Protein AF-0000000078301575 (afdb_homodimer)

Nearest PDB structures (foldseek):
  5c1g-assembly1_A-2  TM=9.881E-01  e=4.934E-52  Homo sapiens
  5bxc-assembly1_A  TM=9.868E-01  e=1.081E-51  Homo sapiens
  4c2s-assembly1_B  TM=9.884E-01  e=1.650E-51  Homo sapiens
  5m79-assembly1_A  TM=9.863E-01  e=6.225E-51  Homo sapiens
  2rj6-assembly1_A  TM=9.769E-01  e=3.017E-51  Homo sapiens

Secondary structure (DSSP, 8-state):
---PPP-TTS-S-SSS--B-TTSPBEE-TTS--HHHHHHHHHTTT-EEEEEEEE-GGGGGGHHHHHHHHHHHBSTTSEEEEEEEES-GGGPPP----TTEEEEEEE----SSHHHHHHHHHHHHHHHHH-TT-----EEEEE-SSEEE-S-B-GGG-SSEEEEE-TTTTTS-GGGS-----TTSTT---TT--S-PEEEEEEEEEHHHHHHHHHHHHHHHHHHHHTT---TTHHHHHHHHHHHHS--SEEE-GGGSB-TTTS---TT-----EEEPP--HHHHH--/---PPP-TTS-S-SSS--B-TTSPBEE-TTS--HHHHHHHHHTTT-EEEEEEEE-GGGGGGHHHHHHHHHHHBSTTSEEEEEEEES-GGGPPP----TTEEEEEEE----SSHHHHHHHHHHHHHHHHH-TT-----EEEEE-SSEEE-S-B-GGG-SSEEEEE-TTTTTS-GGGS-----TTSTT---TT--S-PEEEEEEEEEHHHHHHHHHHHHHHHHHHHHTT---TTHHHHHHHHHHHHS--SEEE-GGGSB-TTTS---TT-----EEEPP--HHHHH--

InterPro domains:
  IPR005076 Glycosyl transferase, family 6 [PF03414] (1-284)
  IPR005076 Glycosyl transferase, family 6 [PTHR10462] (5-283)
  IPR029044 Nucleotide-diphospho-sugar transferases [G3DSA:3.90.550.10] (1-286)
  IPR029044 Nucleotide-diphospho-sugar transferases [SSF53448] (2-274)

Radius of gyration: 26.21 Å; Cα contacts (8 Å, |Δi|>4): 1148; chains: 2; bounding box: 51×83×57 Å

pLDDT: mean 93.8, std 10.69, range [37.06, 98.94]

Organism: Dipodomys ordii (NCBI:txid10020)

Structure (mmCIF, N/CA/C/O backbone):
data_AF-0000000078301575-model_v1
#
loop_
_entity.id
_entity.type
_entity.pdbx_description
1 polymer 'Histo-blood group ABO system transferase-like'
#
loop_
_atom_site.group_PDB
_atom_site.id
_atom_site.type_symbol
_atom_site.label_atom_id
_atom_site.label_alt_id
_atom_site.label_comp_id
_atom_site.label_asym_id
_atom_site.label_entity_id
_atom_site.label_seq_id
_atom_site.pdbx_PDB_ins_code
_atom_site.Cartn_x
_atom_site.Cartn_y
_atom_site.Cartn_z
_atom_site.occupancy
_atom_site.B_iso_or_equiv
_atom_site.auth_seq_id
_atom_site.auth_comp_id
_atom_site.auth_asym_id
_atom_site.auth_atom_id
_atom_site.pdbx_PDB_model_num
ATOM 1 N N . MET A 1 1 ? -21.422 5.168 1.992 1 69.44 1 MET A N 1
ATOM 2 C CA . MET A 1 1 ? -21.375 3.787 2.457 1 69.44 1 MET A CA 1
ATOM 3 C C . MET A 1 1 ? -21.125 3.729 3.963 1 69.44 1 MET A C 1
ATOM 5 O O . MET A 1 1 ? -20.266 4.438 4.484 1 69.44 1 MET A O 1
ATOM 9 N N . VAL A 1 2 ? -21.938 2.898 4.57 1 80.69 2 VAL A N 1
ATOM 10 C CA . VAL A 1 2 ? -21.828 2.793 6.023 1 80.69 2 VAL A CA 1
ATOM 11 C C . VAL A 1 2 ? -21.031 1.545 6.391 1 80.69 2 VAL A C 1
ATOM 13 O O . VAL A 1 2 ? -21.297 0.458 5.871 1 80.69 2 VAL A O 1
ATOM 16 N N . TYR A 1 3 ? -19.953 1.723 6.984 1 86.94 3 TYR A N 1
ATOM 17 C CA . TYR A 1 3 ? -19.125 0.638 7.52 1 86.94 3 TYR A CA 1
ATOM 18 C C . TYR A 1 3 ? -18.688 0.94 8.945 1 86.94 3 TYR A C 1
ATOM 20 O O . TYR A 1 3 ? -18.734 2.092 9.383 1 86.94 3 TYR A O 1
ATOM 28 N N . PRO A 1 4 ? -18.422 -0.14 9.633 1 91.69 4 PRO A N 1
ATOM 29 C CA . PRO A 1 4 ? -17.922 0.112 10.984 1 91.69 4 PRO A CA 1
ATOM 30 C C . PRO A 1 4 ? -16.656 0.959 11 1 91.69 4 PRO A C 1
ATOM 32 O O . PRO A 1 4 ? -15.781 0.779 10.156 1 91.69 4 PRO A O 1
ATOM 35 N N . GLN A 1 5 ? -16.594 1.875 11.867 1 95 5 GLN A N 1
ATOM 36 C CA . GLN A 1 5 ? -15.422 2.734 12.016 1 95 5 GLN A CA 1
ATOM 37 C C . GLN A 1 5 ? -14.211 1.939 12.508 1 95 5 GLN A C 1
ATOM 39 O O . GLN A 1 5 ? -14.312 1.185 13.477 1 95 5 GLN A O 1
ATOM 44 N N . PRO A 1 6 ? -13.094 2.037 11.867 1 96.62 6 PRO A N 1
ATOM 45 C CA . PRO A 1 6 ? -11.875 1.462 12.445 1 96.62 6 PRO A CA 1
ATOM 46 C C . PRO A 1 6 ? -11.383 2.225 13.672 1 96.62 6 PRO A C 1
ATOM 48 O O . PRO A 1 6 ? -11.539 3.447 13.742 1 96.62 6 PRO A O 1
ATOM 51 N N . MET A 1 7 ? -10.859 1.523 14.641 1 97.81 7 MET A N 1
ATOM 52 C CA . MET A 1 7 ? -10.305 2.098 15.859 1 97.81 7 MET A CA 1
ATOM 53 C C . MET A 1 7 ? -8.781 1.97 15.883 1 97.81 7 MET A C 1
ATOM 55 O O . MET A 1 7 ? -8.242 0.866 15.766 1 97.81 7 MET A O 1
ATOM 59 N N . ALA A 1 8 ? -8.086 3.027 16.047 1 98.12 8 ALA A N 1
ATOM 60 C CA . ALA A 1 8 ? -6.633 3.107 15.891 1 98.12 8 ALA A CA 1
ATOM 61 C C . ALA A 1 8 ? -5.922 2.172 16.859 1 98.12 8 ALA A C 1
ATOM 63 O O . ALA A 1 8 ? -4.805 1.723 16.594 1 98.12 8 ALA A O 1
ATOM 64 N N . LEU A 1 9 ? -6.531 1.807 17.969 1 98.31 9 LEU A N 1
ATOM 65 C CA . LEU A 1 9 ? -5.852 1.027 19 1 98.31 9 LEU A CA 1
ATOM 66 C C . LEU A 1 9 ? -6.406 -0.392 19.062 1 98.31 9 LEU A C 1
ATOM 68 O O . LEU A 1 9 ? -6.125 -1.131 20.016 1 98.31 9 LEU A O 1
ATOM 72 N N . THR A 1 10 ? -7.184 -0.812 18.109 1 97.81 10 THR A N 1
ATOM 73 C CA . THR A 1 10 ? -7.77 -2.146 18.078 1 97.81 10 THR A CA 1
ATOM 74 C C . THR A 1 10 ? -7.316 -2.898 16.828 1 97.81 10 THR A C 1
ATOM 76 O O . THR A 1 10 ? -7.871 -2.707 15.742 1 97.81 10 THR A O 1
ATOM 79 N N . PRO A 1 11 ? -6.359 -3.752 17.016 1 97.5 11 PRO A N 1
ATOM 80 C CA . PRO A 1 11 ? -5.91 -4.523 15.859 1 97.5 11 PRO A CA 1
ATOM 81 C C . PRO A 1 11 ? -7.016 -5.398 15.266 1 97.5 11 PRO A C 1
ATOM 83 O O . PRO A 1 11 ? -7.879 -5.887 16 1 97.5 11 PRO A O 1
ATOM 86 N N . ALA A 1 12 ? -6.953 -5.602 13.977 1 96.06 12 ALA A N 1
ATOM 87 C CA . ALA A 1 12 ? -7.922 -6.461 13.305 1 96.06 12 ALA A CA 1
ATOM 88 C C . ALA A 1 12 ? -7.672 -7.93 13.633 1 96.06 12 ALA A C 1
ATOM 90 O O . ALA A 1 12 ? -8.617 -8.727 13.711 1 96.06 12 ALA A O 1
ATOM 91 N N . ARG A 1 13 ? -6.418 -8.352 13.664 1 97.62 13 ARG A N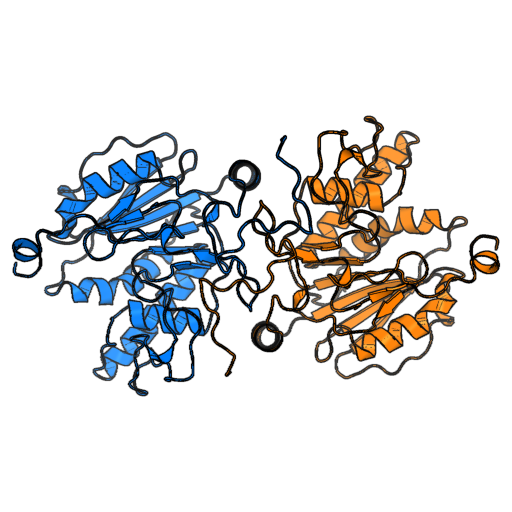 1
ATOM 92 C CA . ARG A 1 13 ? -5.922 -9.68 14.008 1 97.62 13 ARG A CA 1
ATOM 93 C C . ARG A 1 13 ? -4.77 -9.586 15.008 1 97.62 13 ARG A C 1
ATOM 95 O O . ARG A 1 13 ? -3.926 -8.695 14.914 1 97.62 13 ARG A O 1
ATOM 102 N N . ARG A 1 14 ? -4.719 -10.5 15.969 1 97.25 14 ARG A N 1
ATOM 103 C CA . ARG A 1 14 ? -3.646 -10.523 16.953 1 97.25 14 ARG A CA 1
ATOM 104 C C . ARG A 1 14 ? -2.803 -11.789 16.828 1 97.25 14 ARG A C 1
ATOM 106 O O . ARG A 1 14 ? -1.849 -11.984 17.578 1 97.25 14 ARG A O 1
ATOM 113 N N . ASP A 1 15 ? -3.139 -12.641 15.867 1 98.12 15 ASP A N 1
ATOM 114 C CA . ASP A 1 15 ? -2.527 -13.969 15.805 1 98.12 15 ASP A CA 1
ATOM 115 C C . ASP A 1 15 ? -1.651 -14.109 14.562 1 98.12 15 ASP A C 1
ATOM 117 O O . ASP A 1 15 ? -0.966 -15.117 14.391 1 98.12 15 ASP A O 1
ATOM 121 N N . VAL A 1 16 ? -1.649 -13.07 13.688 1 98.69 16 VAL A N 1
ATOM 122 C CA . VAL A 1 16 ? -0.904 -13.164 12.438 1 98.69 16 VAL A CA 1
ATOM 123 C C . VAL A 1 16 ? -0.203 -11.844 12.156 1 98.69 16 VAL A C 1
ATOM 125 O O . VAL A 1 16 ? -0.571 -10.805 12.711 1 98.69 16 VAL A O 1
ATOM 128 N N . LEU A 1 17 ? 0.841 -11.836 11.352 1 98.62 17 LEU A N 1
ATOM 129 C CA . LEU A 1 17 ? 1.472 -10.648 10.789 1 98.62 17 LEU A CA 1
ATOM 130 C C . LEU A 1 17 ? 0.625 -10.07 9.664 1 98.62 17 LEU A C 1
ATOM 132 O O . LEU A 1 17 ? 0.358 -10.742 8.664 1 98.62 17 LEU A O 1
ATOM 136 N N . VAL A 1 18 ? 0.159 -8.828 9.734 1 98.75 18 VAL A N 1
ATOM 137 C CA . VAL A 1 18 ? -0.756 -8.305 8.719 1 98.75 18 VAL A CA 1
ATOM 138 C C . VAL A 1 18 ? -0.052 -7.238 7.883 1 98.75 18 VAL A C 1
ATOM 140 O O . VAL A 1 18 ? -0.61 -6.742 6.902 1 98.75 18 VAL A O 1
ATOM 143 N N . LEU A 1 19 ? 1.113 -6.84 8.266 1 98.75 19 LEU A N 1
ATOM 144 C CA . LEU A 1 19 ? 1.92 -5.832 7.586 1 98.75 19 LEU A CA 1
ATOM 145 C C . LEU A 1 19 ? 3.385 -6.25 7.535 1 98.75 19 LEU A C 1
ATOM 147 O O . LEU A 1 19 ? 3.986 -6.551 8.57 1 98.75 19 LEU A O 1
ATOM 151 N N . THR A 1 20 ? 3.979 -6.316 6.344 1 98.69 20 THR A N 1
ATOM 152 C CA . THR A 1 20 ? 5.375 -6.707 6.191 1 98.69 20 THR A CA 1
ATOM 153 C C . THR A 1 20 ? 6.301 -5.586 6.656 1 98.69 20 THR A C 1
ATOM 155 O O . THR A 1 20 ? 5.883 -4.43 6.758 1 98.69 20 THR A O 1
ATOM 158 N N . PRO A 1 21 ? 7.559 -5.895 6.863 1 97.88 21 PRO A N 1
ATOM 159 C CA . PRO A 1 21 ? 8.508 -4.852 7.258 1 97.88 21 PRO A CA 1
ATOM 160 C C . PRO A 1 21 ? 8.758 -3.836 6.145 1 97.88 21 PRO A C 1
ATOM 162 O O . PRO A 1 21 ? 9.344 -2.779 6.391 1 97.88 21 PRO A O 1
ATOM 165 N N . TRP A 1 22 ? 8.352 -4.133 4.938 1 97.94 22 TRP A N 1
ATOM 166 C CA . TRP A 1 22 ? 8.469 -3.158 3.857 1 97.94 22 TRP A CA 1
ATOM 167 C C . TRP A 1 22 ? 7.121 -2.506 3.562 1 97.94 22 TRP A C 1
ATOM 169 O O . TRP A 1 22 ? 6.938 -1.902 2.502 1 97.94 22 TRP A O 1
ATOM 179 N N . LEU A 1 23 ? 6.117 -2.684 4.438 1 98.38 23 LEU A N 1
ATOM 180 C CA . LEU A 1 23 ? 4.855 -1.955 4.5 1 98.38 23 LEU A CA 1
ATOM 181 C C . LEU A 1 23 ? 3.896 -2.434 3.416 1 98.38 23 LEU A C 1
ATOM 183 O O . LEU A 1 23 ? 3.064 -1.662 2.936 1 98.38 23 LEU A O 1
ATOM 187 N N . ALA A 1 24 ? 4.035 -3.688 2.969 1 98.62 24 ALA A N 1
ATOM 188 C CA . ALA A 1 24 ? 3.029 -4.352 2.145 1 98.62 24 ALA A CA 1
ATOM 189 C C . ALA A 1 24 ? 2.029 -5.117 3.008 1 98.62 24 ALA A C 1
ATOM 191 O O . ALA A 1 24 ? 2.42 -5.84 3.928 1 98.62 24 ALA A O 1
ATOM 192 N N . PRO A 1 25 ? 0.776 -4.996 2.773 1 98.81 25 PRO A N 1
ATOM 193 C CA . PRO A 1 25 ? -0.209 -5.785 3.518 1 98.81 25 PRO A CA 1
ATOM 194 C C . PRO A 1 25 ? -0.082 -7.281 3.258 1 98.81 25 PRO A C 1
ATOM 196 O O . PRO A 1 25 ? 0.275 -7.691 2.15 1 98.81 25 PRO A O 1
ATOM 199 N N . ILE A 1 26 ? -0.26 -8.016 4.25 1 98.88 26 ILE A N 1
ATOM 200 C CA . ILE A 1 26 ? -0.555 -9.438 4.113 1 98.88 26 ILE A CA 1
ATOM 201 C C . ILE A 1 26 ? -2.059 -9.664 4.246 1 98.88 26 ILE A C 1
ATOM 203 O O . ILE A 1 26 ? -2.664 -9.289 5.254 1 98.88 26 ILE A O 1
ATOM 207 N N . ILE A 1 27 ? -2.674 -10.266 3.291 1 98.88 27 ILE A N 1
ATOM 208 C CA . ILE A 1 27 ? -4.129 -10.328 3.209 1 98.88 27 ILE A CA 1
ATOM 209 C C . ILE A 1 27 ? -4.637 -11.578 3.916 1 98.88 27 ILE A C 1
ATOM 211 O O . ILE A 1 27 ? -4.41 -12.695 3.445 1 98.88 27 ILE A O 1
ATOM 215 N N . TRP A 1 28 ? -5.223 -11.406 5.074 1 98.75 28 TRP A N 1
ATOM 216 C CA . TRP A 1 28 ? -5.906 -12.422 5.867 1 98.75 28 TRP A CA 1
ATOM 217 C C . TRP A 1 28 ? -7.395 -12.117 5.977 1 98.75 28 TRP A C 1
ATOM 219 O O . TRP A 1 28 ? -7.801 -10.953 5.914 1 98.75 28 TRP A O 1
ATOM 229 N N . GLU A 1 29 ? -8.211 -13.164 6.133 1 98.56 29 GLU A N 1
ATOM 230 C CA . GLU A 1 29 ? -9.594 -12.93 6.531 1 98.56 29 GLU A CA 1
ATOM 231 C C . GLU A 1 29 ? -9.672 -12.086 7.797 1 98.56 29 GLU A C 1
ATOM 233 O O . GLU A 1 29 ? -8.914 -12.305 8.742 1 98.56 29 GLU A O 1
ATOM 238 N N . GLY A 1 30 ? -10.484 -11.039 7.754 1 97.44 30 GLY A N 1
ATOM 239 C CA . GLY A 1 30 ? -10.711 -10.211 8.93 1 97.44 30 GLY A CA 1
ATOM 240 C C . GLY A 1 30 ? -9.883 -8.938 8.93 1 97.44 30 GLY A C 1
ATOM 241 O O . GLY A 1 30 ? -9.992 -8.117 9.844 1 97.44 30 GLY A O 1
ATOM 242 N N . THR A 1 31 ? -9.07 -8.742 7.852 1 98.19 31 THR A N 1
ATOM 243 C CA . THR A 1 31 ? -8.172 -7.594 7.887 1 98.19 31 THR A CA 1
ATOM 244 C C . THR A 1 31 ? -8.633 -6.512 6.914 1 98.19 31 THR A C 1
ATOM 246 O O . THR A 1 31 ? -8.031 -5.438 6.836 1 98.19 31 THR A O 1
ATOM 249 N N . PHE A 1 32 ? -9.688 -6.727 6.199 1 98.06 32 PHE A N 1
ATOM 250 C CA . PHE A 1 32 ? -10.172 -5.758 5.223 1 98.06 32 PHE A CA 1
ATOM 251 C C . PHE A 1 32 ? -11.695 -5.773 5.168 1 98.06 32 PHE A C 1
ATOM 253 O O . PHE A 1 32 ? -12.336 -6.684 5.695 1 98.06 32 PHE A O 1
ATOM 260 N N . ASN A 1 33 ? -12.273 -4.707 4.652 1 97 33 ASN A N 1
ATOM 261 C CA . ASN A 1 33 ? -13.695 -4.617 4.352 1 97 33 ASN A CA 1
ATOM 262 C C . ASN A 1 33 ? -13.953 -4.641 2.848 1 97 33 ASN A C 1
ATOM 264 O O . ASN A 1 33 ? -13.641 -3.682 2.143 1 97 33 ASN A O 1
ATOM 268 N N . ILE A 1 34 ? -14.562 -5.699 2.416 1 95.56 34 ILE A N 1
ATOM 269 C CA . ILE A 1 34 ? -14.695 -5.941 0.984 1 95.56 34 ILE A CA 1
ATOM 270 C C . ILE A 1 34 ? -15.594 -4.879 0.36 1 95.56 34 ILE A C 1
ATOM 272 O O . ILE A 1 34 ? -15.422 -4.512 -0.804 1 95.56 34 ILE A O 1
ATOM 276 N N . ASP A 1 35 ? -16.547 -4.336 1.116 1 94.31 35 ASP A N 1
ATOM 277 C CA . ASP A 1 35 ? -17.438 -3.314 0.582 1 94.31 35 ASP A CA 1
ATOM 278 C C . ASP A 1 35 ? -16.688 -2.025 0.277 1 94.31 35 ASP A C 1
ATOM 280 O O . ASP A 1 35 ? -16.938 -1.375 -0.739 1 94.31 35 ASP A O 1
ATOM 284 N N . ILE A 1 36 ? -15.781 -1.69 1.174 1 95.06 36 ILE A N 1
ATOM 285 C CA . ILE A 1 36 ? -14.961 -0.501 0.961 1 95.06 36 ILE A CA 1
ATOM 286 C C . ILE A 1 36 ? -14.117 -0.673 -0.301 1 95.06 36 ILE A C 1
ATOM 288 O O . ILE A 1 36 ? -14.062 0.226 -1.145 1 95.06 36 ILE A O 1
ATOM 292 N N . LEU A 1 37 ? -13.508 -1.833 -0.445 1 96.44 37 LEU A N 1
ATOM 293 C CA . LEU A 1 37 ? -12.633 -2.1 -1.58 1 96.44 37 LEU A CA 1
ATOM 294 C C . LEU A 1 37 ? -13.422 -2.146 -2.881 1 96.44 37 LEU A C 1
ATOM 296 O O . LEU A 1 37 ? -12.984 -1.61 -3.9 1 96.44 37 LEU A O 1
ATOM 300 N N . ASN A 1 38 ? -14.594 -2.77 -2.809 1 95.38 38 ASN A N 1
ATOM 301 C CA . ASN A 1 38 ? -15.438 -2.814 -3.998 1 95.38 38 ASN A CA 1
ATOM 302 C C . ASN A 1 38 ? -15.812 -1.414 -4.477 1 95.38 38 ASN A C 1
ATOM 304 O O . ASN A 1 38 ? -15.836 -1.149 -5.68 1 95.38 38 ASN A O 1
ATOM 308 N N . GLU A 1 39 ? -16.109 -0.555 -3.576 1 91.56 39 GLU A N 1
ATOM 309 C CA . GLU A 1 39 ? -16.438 0.818 -3.939 1 91.56 39 GLU A CA 1
ATOM 310 C C . GLU A 1 39 ? -15.266 1.51 -4.625 1 91.56 39 GLU A C 1
ATOM 312 O O . GLU A 1 39 ? -15.453 2.242 -5.598 1 91.56 39 GLU A O 1
ATOM 317 N N . GLN A 1 40 ? -14.117 1.258 -4.184 1 91 40 GLN A N 1
ATOM 318 C CA . GLN A 1 40 ? -12.922 1.881 -4.73 1 91 40 GLN A CA 1
ATOM 319 C C . GLN A 1 40 ? -12.633 1.385 -6.145 1 91 40 GLN A C 1
ATOM 321 O O . GLN A 1 40 ? -12.234 2.162 -7.012 1 91 40 GLN A O 1
ATOM 326 N N . PHE A 1 41 ? -12.867 0.094 -6.402 1 91.94 41 PHE A N 1
ATOM 327 C CA . PHE A 1 41 ? -12.484 -0.493 -7.68 1 91.94 41 PHE A CA 1
ATOM 328 C C . PHE A 1 41 ? -13.609 -0.354 -8.695 1 91.94 41 PHE A C 1
ATOM 330 O O . PHE A 1 41 ? -13.359 -0.356 -9.906 1 91.94 41 PHE A O 1
ATOM 337 N N . ARG A 1 42 ? -14.828 -0.29 -8.164 1 87.5 42 ARG A N 1
ATOM 338 C CA . ARG A 1 42 ? -15.953 -0.132 -9.078 1 87.5 42 ARG A CA 1
ATOM 339 C C . ARG A 1 42 ? -15.836 1.158 -9.883 1 87.5 42 ARG A C 1
ATOM 341 O O . ARG A 1 42 ? -16.109 1.176 -11.086 1 87.5 42 ARG A O 1
ATOM 348 N N . LEU A 1 43 ? -15.32 2.154 -9.32 1 84.31 43 LEU A N 1
ATOM 349 C CA . LEU A 1 43 ? -15.18 3.461 -9.953 1 84.31 43 LEU A CA 1
ATOM 350 C C . LEU A 1 43 ? -14.102 3.432 -11.031 1 84.31 43 LEU A C 1
ATOM 352 O O . LEU A 1 43 ? -14.117 4.25 -11.953 1 84.31 43 LEU A O 1
ATOM 356 N N . GLN A 1 44 ? -13.266 2.473 -11.008 1 89.5 44 GLN A N 1
ATOM 357 C CA . GLN A 1 44 ? -12.125 2.414 -11.914 1 89.5 44 GLN A CA 1
ATOM 358 C C . GLN A 1 44 ? -12.438 1.559 -13.141 1 89.5 44 GLN A C 1
ATOM 360 O O . GLN A 1 44 ? -11.688 1.575 -14.117 1 89.5 44 GLN A O 1
ATOM 365 N N . ASN A 1 45 ? -13.531 0.869 -13.148 1 90.44 45 ASN A N 1
ATOM 366 C CA . ASN A 1 45 ? -13.922 -0.002 -14.25 1 90.44 45 ASN A CA 1
ATOM 367 C C . ASN A 1 45 ? -12.773 -0.926 -14.664 1 90.44 45 ASN A C 1
ATOM 369 O O . ASN A 1 45 ? -12.414 -0.987 -15.836 1 90.44 45 ASN A O 1
ATOM 373 N N . ILE A 1 46 ? -12.219 -1.602 -13.727 1 94.56 46 ILE A N 1
ATOM 374 C CA . ILE A 1 46 ? -11.008 -2.383 -13.961 1 94.56 46 ILE A CA 1
ATOM 375 C C . ILE A 1 46 ? -11.352 -3.645 -14.75 1 94.56 46 ILE A C 1
ATOM 377 O O . ILE A 1 46 ? -12.484 -4.129 -14.695 1 94.56 46 ILE A O 1
ATOM 381 N N . THR A 1 47 ? -10.391 -4.18 -15.438 1 95.31 47 THR A N 1
ATOM 382 C CA . THR A 1 47 ? -10.445 -5.465 -16.125 1 95.31 47 THR A CA 1
ATOM 383 C C . THR A 1 47 ? -9.383 -6.418 -15.57 1 95.31 47 THR A C 1
ATOM 385 O O . THR A 1 47 ? -8.227 -6.039 -15.406 1 95.31 47 THR A O 1
ATOM 388 N N . VAL A 1 48 ? -9.82 -7.656 -15.305 1 97.12 48 VAL A N 1
ATOM 389 C CA . VAL A 1 48 ? -8.93 -8.625 -14.68 1 97.12 48 VAL A CA 1
ATOM 390 C C . VAL A 1 48 ? -8.812 -9.867 -15.57 1 97.12 48 VAL A C 1
ATOM 392 O O . VAL A 1 48 ? -9.812 -10.352 -16.109 1 97.12 48 VAL A O 1
ATOM 395 N N . GLY A 1 49 ? -7.609 -10.258 -15.852 1 97.62 49 GLY A N 1
ATOM 396 C CA . GLY A 1 49 ? -7.352 -11.547 -16.469 1 97.62 49 GLY A CA 1
ATOM 397 C C . GLY A 1 49 ? -6.992 -12.633 -15.484 1 97.62 49 GLY A C 1
ATOM 398 O O . GLY A 1 49 ? -6.281 -12.383 -14.508 1 97.62 49 GLY A O 1
ATOM 399 N N . LEU A 1 50 ? -7.516 -13.797 -15.672 1 98.5 50 LEU A N 1
ATOM 400 C CA . LEU A 1 50 ? -7.098 -15.008 -14.969 1 98.5 50 LEU A CA 1
ATOM 401 C C . LEU A 1 50 ? -6.496 -16.016 -15.938 1 98.5 50 LEU A C 1
ATOM 403 O O . LEU A 1 50 ? -7.199 -16.562 -16.797 1 98.5 50 LEU A O 1
ATOM 407 N N . SER A 1 51 ? -5.191 -16.234 -15.789 1 97.81 51 SER A N 1
ATOM 408 C CA . SER A 1 51 ? -4.52 -17.141 -16.703 1 97.81 51 SER A CA 1
ATOM 409 C C . SER A 1 51 ? -4.305 -18.516 -16.062 1 97.81 51 SER A C 1
ATOM 411 O O . SER A 1 51 ? -3.992 -18.609 -14.883 1 97.81 51 SER A O 1
ATOM 413 N N . VAL A 1 52 ? -4.473 -19.531 -16.844 1 97.5 52 VAL A N 1
ATOM 414 C CA . VAL A 1 52 ? -4.266 -20.906 -16.375 1 97.5 52 VAL A CA 1
ATOM 415 C C . VAL A 1 52 ? -3.701 -21.75 -17.516 1 97.5 52 VAL A C 1
ATOM 417 O O . VAL A 1 52 ? -4.027 -21.531 -18.688 1 97.5 52 VAL A O 1
ATOM 420 N N . PHE A 1 53 ? -2.803 -22.656 -17.141 1 96.25 53 PHE A N 1
ATOM 421 C CA . PHE A 1 53 ? -2.254 -23.625 -18.094 1 96.25 53 PHE A CA 1
ATOM 422 C C . PHE A 1 53 ? -2.908 -25 -17.906 1 96.25 53 PHE A C 1
ATOM 424 O O . PHE A 1 53 ? -2.76 -25.625 -16.859 1 96.25 53 PHE A O 1
ATOM 431 N N . ALA A 1 54 ? -3.688 -25.375 -18.844 1 95.06 54 ALA A N 1
ATOM 432 C CA . ALA A 1 54 ? -4.293 -26.703 -18.875 1 95.06 54 ALA A CA 1
ATOM 433 C C . ALA A 1 54 ? -3.701 -27.547 -20 1 95.06 54 ALA A C 1
ATOM 435 O O . ALA A 1 54 ? -4.289 -27.641 -21.078 1 95.06 54 ALA A O 1
ATOM 436 N N . VAL A 1 55 ? -2.621 -28.141 -19.719 1 93.44 55 VAL A N 1
ATOM 437 C CA . VAL A 1 55 ? -1.865 -28.891 -20.719 1 93.44 55 VAL A CA 1
ATOM 438 C C . VAL A 1 55 ? -1.907 -30.375 -20.406 1 93.44 55 VAL A C 1
ATOM 440 O O . VAL A 1 55 ? -1.769 -30.781 -19.25 1 93.44 55 VAL A O 1
ATOM 443 N N . LYS A 1 56 ? -2.123 -31.203 -21.406 1 90.56 56 LYS A N 1
ATOM 444 C CA . LYS A 1 56 ? -2.184 -32.656 -21.281 1 90.56 56 LYS A CA 1
ATOM 445 C C . LYS A 1 56 ? -3.207 -33.062 -20.219 1 90.56 56 LYS A C 1
ATOM 447 O O . LYS A 1 56 ? -4.367 -32.656 -20.281 1 90.56 56 LYS A O 1
ATOM 452 N N . LYS A 1 57 ? -2.76 -33.844 -19.281 1 87.56 57 LYS A N 1
ATOM 453 C CA . LYS A 1 57 ? -3.688 -34.406 -18.312 1 87.56 57 LYS A CA 1
ATOM 454 C C . LYS A 1 57 ? -4.312 -33.344 -17.438 1 87.56 57 LYS A C 1
ATOM 456 O O . LYS A 1 57 ? -5.355 -33.562 -16.812 1 87.56 57 LYS A O 1
ATOM 461 N N . TYR A 1 58 ? -3.791 -32.219 -17.438 1 91.75 58 TYR A N 1
ATOM 462 C CA . TYR A 1 58 ? -4.281 -31.141 -16.578 1 91.75 58 TYR A CA 1
ATOM 463 C C . TYR A 1 58 ? -5.578 -30.547 -17.109 1 91.75 58 TYR A C 1
ATOM 465 O O . TYR A 1 58 ? -6.285 -29.828 -16.391 1 91.75 58 TYR A O 1
ATOM 473 N N . MET A 1 59 ? -5.898 -30.953 -18.375 1 93.62 59 MET A N 1
ATOM 474 C CA . MET A 1 59 ? -7.176 -30.547 -18.953 1 93.62 59 MET A CA 1
ATOM 475 C C . MET A 1 59 ? -8.344 -31.031 -18.094 1 93.62 59 MET A C 1
ATOM 477 O O . MET A 1 59 ? -9.383 -30.375 -18.047 1 93.62 59 MET A O 1
ATOM 481 N N . THR A 1 60 ? -8.117 -32.094 -17.359 1 94.44 60 THR A N 1
ATOM 482 C CA . THR A 1 60 ? -9.188 -32.719 -16.594 1 94.44 60 THR A CA 1
ATOM 483 C C . THR A 1 60 ? -9.664 -31.781 -15.477 1 94.44 60 THR A C 1
ATOM 485 O O . THR A 1 60 ? -10.797 -31.906 -15.008 1 94.44 60 THR A O 1
ATOM 488 N N . PHE A 1 61 ? -8.852 -30.812 -15.078 1 96.62 61 PHE A N 1
ATOM 489 C CA . PHE A 1 61 ? -9.156 -29.953 -13.945 1 96.62 61 PHE A CA 1
ATOM 490 C C . PHE A 1 61 ? -9.828 -28.656 -14.414 1 96.62 61 PHE A C 1
ATOM 492 O O . PHE A 1 61 ? -10.391 -27.922 -13.609 1 96.62 61 PHE A O 1
ATOM 499 N N . LEU A 1 62 ? -9.844 -28.391 -15.688 1 97.94 62 LEU A N 1
ATOM 500 C CA . LEU A 1 62 ? -10.164 -27.078 -16.219 1 97.94 62 LEU A CA 1
ATOM 501 C C . LEU A 1 62 ? -11.625 -26.734 -15.953 1 97.94 62 LEU A C 1
ATOM 503 O O . LEU A 1 62 ? -11.945 -25.594 -15.586 1 97.94 62 LEU A O 1
ATOM 507 N N . ARG A 1 63 ? -12.531 -27.672 -16.141 1 98.12 63 ARG A N 1
ATOM 508 C CA . ARG A 1 63 ? -13.945 -27.375 -15.938 1 98.12 63 ARG A CA 1
ATOM 509 C C . ARG A 1 63 ? -14.219 -26.938 -14.508 1 98.12 63 ARG A C 1
ATOM 511 O O . ARG A 1 63 ? -14.836 -25.891 -14.289 1 98.12 63 ARG A O 1
ATOM 518 N N . LEU A 1 64 ? -13.734 -27.75 -13.555 1 98 64 LEU A N 1
ATOM 519 C CA . LEU A 1 64 ? -13.938 -27.422 -12.156 1 98 64 LEU A CA 1
ATOM 520 C C . LEU A 1 64 ? -13.305 -26.078 -11.812 1 98 64 LEU A C 1
ATOM 522 O O . LEU A 1 64 ? -13.891 -25.281 -11.07 1 98 64 LEU A O 1
ATOM 526 N N . PHE A 1 65 ? -12.125 -25.844 -12.336 1 98.44 65 PHE A N 1
ATOM 527 C CA . PHE A 1 65 ? -11.43 -24.578 -12.125 1 98.44 65 PHE A CA 1
ATOM 528 C C . PHE A 1 65 ? -12.273 -23.406 -12.594 1 98.44 65 PHE A C 1
ATOM 530 O O . PHE A 1 65 ? -12.508 -22.469 -11.836 1 98.44 65 PHE A O 1
ATOM 537 N N . LEU A 1 66 ? -12.805 -23.422 -13.789 1 98.75 66 LEU A N 1
ATOM 538 C CA . LEU A 1 66 ? -13.562 -22.328 -14.383 1 98.75 66 LEU A CA 1
ATOM 539 C C . LEU A 1 66 ? -14.898 -22.141 -13.672 1 98.75 66 LEU A C 1
ATOM 541 O O . LEU A 1 66 ? -15.297 -21.016 -13.375 1 98.75 66 LEU A O 1
ATOM 545 N N . 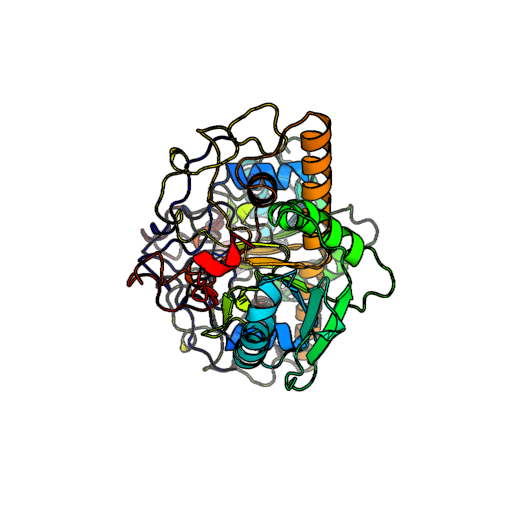GLU A 1 67 ? -15.586 -23.234 -13.375 1 98.69 67 GLU A N 1
ATOM 546 C CA . GLU A 1 67 ? -16.891 -23.156 -12.711 1 98.69 67 GLU A CA 1
ATOM 547 C C . GLU A 1 67 ? -16.75 -22.562 -11.312 1 98.69 67 GLU A C 1
ATOM 549 O O . GLU A 1 67 ? -17.578 -21.75 -10.891 1 98.69 67 GLU A O 1
ATOM 554 N N . SER A 1 68 ? -15.703 -23 -10.602 1 98.75 68 SER A N 1
ATOM 555 C CA . SER A 1 68 ? -15.492 -22.453 -9.266 1 98.75 68 SER A CA 1
ATOM 556 C C . SER A 1 68 ? -15.039 -21 -9.328 1 98.75 68 SER A C 1
ATOM 558 O O . SER A 1 68 ? -15.375 -20.188 -8.453 1 98.75 68 SER A O 1
ATOM 560 N N . ALA A 1 69 ? -14.266 -20.625 -10.367 1 98.81 69 ALA A N 1
ATOM 561 C CA . ALA A 1 69 ? -13.883 -19.219 -10.562 1 98.81 69 ALA A CA 1
ATOM 562 C C . ALA A 1 69 ? -15.102 -18.344 -10.812 1 98.81 69 ALA A C 1
ATOM 564 O O . ALA A 1 69 ? -15.203 -17.234 -10.273 1 98.81 69 ALA A O 1
ATOM 565 N N . GLU A 1 70 ? -16.062 -18.828 -11.57 1 98.69 70 GLU A N 1
ATOM 566 C CA . GLU A 1 70 ? -17.297 -18.094 -11.828 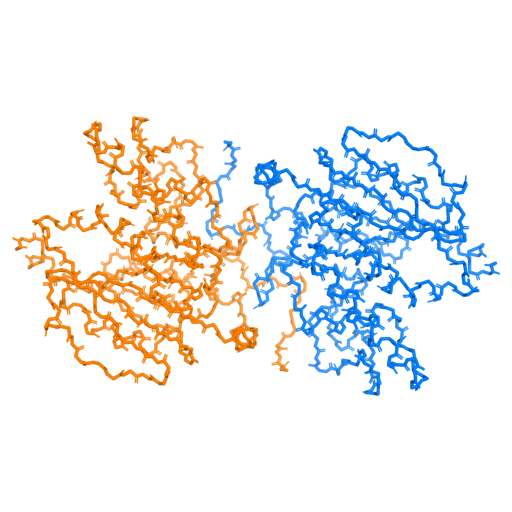1 98.69 70 GLU A CA 1
ATOM 567 C C . GLU A 1 70 ? -18.078 -17.844 -10.539 1 98.69 70 GLU A C 1
ATOM 569 O O . GLU A 1 70 ? -18.75 -16.812 -10.406 1 98.69 70 GLU A O 1
ATOM 574 N N . GLN A 1 71 ? -17.859 -18.688 -9.594 1 98.62 71 GLN A N 1
ATOM 575 C CA . GLN A 1 71 ? -18.641 -18.594 -8.359 1 98.62 71 GLN A CA 1
ATOM 576 C C . GLN A 1 71 ? -17.953 -17.672 -7.355 1 98.62 71 GLN A C 1
ATOM 578 O O . GLN A 1 71 ? -18.625 -17.016 -6.551 1 98.62 71 GLN A O 1
ATOM 583 N N . HIS A 1 72 ? -16.625 -17.594 -7.41 1 98.75 72 HIS A N 1
ATOM 584 C CA . HIS A 1 72 ? -15.984 -17.016 -6.234 1 98.75 72 HIS A CA 1
ATOM 585 C C . HIS A 1 72 ? -14.961 -15.953 -6.629 1 98.75 72 HIS A C 1
ATOM 587 O O . HIS A 1 72 ? -14.617 -15.086 -5.82 1 98.75 72 HIS A O 1
ATOM 593 N N . PHE A 1 73 ? -14.43 -16.047 -7.875 1 98.88 73 PHE A N 1
ATOM 594 C CA . PHE A 1 73 ? -13.305 -15.211 -8.266 1 98.88 73 PHE A CA 1
ATOM 595 C C . PHE A 1 73 ? -13.789 -13.922 -8.914 1 98.88 73 PHE A C 1
ATOM 597 O O . PHE A 1 73 ? -14.391 -13.953 -9.992 1 98.88 73 PHE A O 1
ATOM 604 N N . MET A 1 74 ? -13.555 -12.75 -8.281 1 98.19 74 MET A N 1
ATOM 605 C CA . MET A 1 74 ? -13.844 -11.43 -8.852 1 98.19 74 MET A CA 1
ATOM 606 C C . MET A 1 74 ? -15.297 -11.336 -9.305 1 98.19 74 MET A C 1
ATOM 608 O O . MET A 1 74 ? -15.57 -10.914 -10.43 1 98.19 74 MET A O 1
ATOM 612 N N . VAL A 1 75 ? -16.125 -11.836 -8.43 1 96.88 75 VAL A N 1
ATOM 613 C CA . VAL A 1 75 ? -17.547 -11.82 -8.766 1 96.88 75 VAL A CA 1
ATOM 614 C C . VAL A 1 75 ? -18.016 -10.375 -8.938 1 96.88 75 VAL A C 1
ATOM 616 O O . VAL A 1 75 ? -17.75 -9.516 -8.094 1 96.88 75 VAL A O 1
ATOM 619 N N . GLY A 1 76 ? -18.672 -10.062 -10.062 1 94.75 76 GLY A N 1
ATOM 620 C CA . GLY A 1 76 ? -19.188 -8.727 -10.328 1 94.75 76 GLY A CA 1
ATOM 621 C C . GLY A 1 76 ? -18.25 -7.871 -11.148 1 94.75 76 GLY A C 1
ATOM 622 O O . GLY A 1 76 ? -18.578 -6.738 -11.5 1 94.75 76 GLY A O 1
ATOM 623 N N . TYR A 1 77 ? -17.109 -8.398 -11.469 1 96.69 77 TYR A N 1
ATOM 624 C CA . TYR A 1 77 ? -16.109 -7.645 -12.219 1 96.69 77 TYR A CA 1
ATOM 625 C C . TYR A 1 77 ? -15.898 -8.242 -13.609 1 96.69 77 TYR A C 1
ATOM 627 O O . TYR A 1 77 ? -16.359 -9.352 -13.891 1 96.69 77 TYR A O 1
ATOM 635 N N . ARG A 1 78 ? -15.32 -7.473 -14.453 1 96.12 78 ARG A N 1
ATOM 636 C CA . ARG A 1 78 ? -14.961 -7.93 -15.797 1 96.12 78 ARG A CA 1
ATOM 637 C C . ARG A 1 78 ? -13.734 -8.836 -15.75 1 96.12 78 ARG A C 1
ATOM 639 O O . ARG A 1 78 ? -12.641 -8.398 -15.383 1 96.12 78 ARG A O 1
ATOM 646 N N . VAL A 1 79 ? -13.953 -10.109 -16.078 1 97.56 79 VAL A N 1
ATOM 647 C CA . VAL A 1 79 ? -12.891 -11.102 -16 1 97.56 79 VAL A CA 1
ATOM 648 C C . VAL A 1 79 ? -12.742 -11.805 -17.344 1 97.56 79 VAL A C 1
ATOM 650 O O . VAL A 1 79 ? -13.742 -12.188 -17.969 1 97.56 79 VAL A O 1
ATOM 653 N N . THR A 1 80 ? -11.586 -11.859 -17.828 1 97.06 80 THR A N 1
ATOM 654 C CA . THR A 1 80 ? -11.281 -12.734 -18.953 1 97.06 80 THR A CA 1
ATOM 655 C C . THR A 1 80 ? -10.414 -13.906 -18.516 1 97.06 80 THR A C 1
ATOM 657 O O . THR A 1 80 ? -9.344 -13.703 -17.922 1 97.06 80 THR A O 1
ATOM 660 N N . TYR A 1 81 ? -10.938 -15.094 -18.75 1 98 81 TYR A N 1
ATOM 661 C CA . TYR A 1 81 ? -10.125 -16.297 -18.547 1 98 81 TYR A CA 1
ATOM 662 C C . TYR A 1 81 ? -9.211 -16.547 -19.734 1 98 81 TYR A C 1
ATOM 664 O O . TYR A 1 81 ? -9.672 -16.625 -20.875 1 98 81 TYR A O 1
ATOM 672 N N . TYR A 1 82 ? -7.953 -16.609 -19.5 1 96.81 82 TYR A N 1
ATOM 673 C CA . TYR A 1 82 ? -6.98 -16.984 -20.516 1 96.81 82 TYR A CA 1
ATOM 674 C C . TYR A 1 82 ? -6.488 -18.406 -20.312 1 96.81 82 TYR A C 1
ATOM 676 O O . TYR A 1 82 ? -5.648 -18.672 -19.438 1 96.81 82 TYR A O 1
ATOM 684 N N . VAL A 1 83 ? -6.973 -19.297 -21.156 1 97.88 83 VAL A N 1
ATOM 685 C CA . VAL A 1 83 ? -6.645 -20.719 -21.031 1 97.88 83 VAL A CA 1
ATOM 686 C C . VAL A 1 83 ? -5.551 -21.094 -22.016 1 97.88 83 VAL A C 1
ATOM 688 O O . VAL A 1 83 ? -5.797 -21.141 -23.234 1 97.88 83 VAL A O 1
ATOM 691 N N . PHE A 1 84 ? -4.387 -21.359 -21.516 1 96.88 84 PHE A N 1
ATOM 692 C CA . PHE A 1 84 ? -3.289 -21.906 -22.297 1 96.88 84 PHE A CA 1
ATOM 693 C C . PHE A 1 84 ? -3.377 -23.438 -22.359 1 96.88 84 PHE A C 1
ATOM 695 O O . PHE A 1 84 ? -3.299 -24.109 -21.328 1 96.88 84 PHE A O 1
ATOM 702 N N . THR A 1 85 ? -3.514 -23.953 -23.562 1 96.69 85 THR A N 1
ATOM 703 C CA . THR A 1 85 ? -3.715 -25.391 -23.625 1 96.69 85 THR A CA 1
ATOM 704 C C . THR A 1 85 ? -3.215 -25.953 -24.953 1 96.69 85 THR A C 1
ATOM 706 O O . THR A 1 85 ? -3.15 -25.234 -25.953 1 96.69 85 THR A O 1
ATOM 709 N N . ASP A 1 86 ? -2.799 -27.203 -24.891 1 94.81 86 ASP A N 1
ATOM 710 C CA . ASP A 1 86 ? -2.426 -27.922 -26.094 1 94.81 86 ASP A CA 1
ATOM 711 C C . ASP A 1 86 ? -3.629 -28.656 -26.703 1 94.81 86 ASP A C 1
ATOM 713 O O . ASP A 1 86 ? -3.506 -29.328 -27.719 1 94.81 86 ASP A O 1
ATOM 717 N N . ARG A 1 87 ? -4.805 -28.5 -26.109 1 95.06 87 ARG A N 1
ATOM 718 C CA . ARG A 1 87 ? -6.039 -29.141 -26.562 1 95.06 87 ARG A CA 1
ATOM 719 C C . ARG A 1 87 ? -7.184 -28.141 -26.625 1 95.06 87 ARG A C 1
ATOM 721 O O . ARG A 1 87 ? -8.195 -28.312 -25.938 1 95.06 87 ARG A O 1
ATOM 728 N N . PRO A 1 88 ? -7.105 -27.188 -27.5 1 96.56 88 PRO A N 1
ATOM 729 C CA . PRO A 1 88 ? -8.109 -26.125 -27.547 1 96.56 88 PRO A CA 1
ATOM 730 C C . PRO A 1 88 ? -9.523 -26.656 -27.766 1 96.56 88 PRO A C 1
ATOM 732 O O . PRO A 1 88 ? -10.492 -26.094 -27.25 1 96.56 88 PRO A O 1
ATOM 735 N N . ALA A 1 89 ? -9.656 -27.734 -28.438 1 96.44 89 ALA A N 1
ATOM 736 C CA . ALA A 1 89 ? -10.961 -28.297 -28.766 1 96.44 89 ALA A CA 1
ATOM 737 C C . ALA A 1 89 ? -11.609 -28.938 -27.531 1 96.44 89 ALA A C 1
ATOM 739 O O . ALA A 1 89 ? -12.828 -29.125 -27.484 1 96.44 89 ALA A O 1
ATOM 740 N N . ASP A 1 90 ? -10.773 -29.281 -26.562 1 96.94 90 ASP A N 1
ATOM 741 C CA . ASP A 1 90 ? -11.258 -29.984 -25.375 1 96.94 90 ASP A CA 1
ATOM 742 C C . ASP A 1 90 ? -11.672 -29 -24.281 1 96.94 90 ASP A C 1
ATOM 744 O O . ASP A 1 90 ? -12.133 -29.406 -23.219 1 96.94 90 ASP A O 1
ATOM 748 N N . VAL A 1 91 ? -11.5 -27.734 -24.5 1 98 91 VAL A N 1
ATOM 749 C CA . VAL A 1 91 ? -11.875 -26.734 -23.5 1 98 91 VAL A CA 1
ATOM 750 C C . VAL A 1 91 ? -13.375 -26.812 -23.234 1 98 91 VAL A C 1
ATOM 752 O O . VAL A 1 91 ? -14.18 -26.703 -24.172 1 98 91 VAL A O 1
ATOM 755 N N . PRO A 1 92 ? -13.727 -27.016 -22 1 97.5 92 PRO A N 1
ATOM 756 C CA . PRO A 1 92 ? -15.148 -27.203 -21.703 1 97.5 92 PRO A CA 1
ATOM 757 C C . PRO A 1 92 ? -15.969 -25.938 -21.906 1 97.5 92 PRO A C 1
ATOM 759 O O . PRO A 1 92 ? -15.461 -24.828 -21.703 1 97.5 92 PRO A O 1
ATOM 762 N N . GLN A 1 93 ? -17.188 -26.141 -22.234 1 96.31 93 GLN A N 1
ATOM 763 C CA . GLN A 1 93 ? -18.141 -25.031 -22.234 1 96.31 93 GLN A CA 1
ATOM 764 C C . GLN A 1 93 ? -18.656 -24.75 -20.828 1 96.31 93 GLN A C 1
ATOM 766 O O . GLN A 1 93 ? -19.172 -25.641 -20.156 1 96.31 93 GLN A O 1
ATOM 771 N N . VAL A 1 94 ? -18.406 -23.594 -20.406 1 96.69 94 VAL A N 1
ATOM 772 C CA . VAL A 1 94 ? -18.828 -23.172 -19.078 1 96.69 94 VAL A CA 1
ATOM 773 C C . VAL A 1 94 ? -19.672 -21.891 -19.203 1 96.69 94 VAL A C 1
ATOM 775 O O . VAL A 1 94 ? -19.406 -21.062 -20.062 1 96.69 94 VAL A O 1
ATOM 778 N N . GLY A 1 95 ? -20.812 -21.812 -18.359 1 97.44 95 GLY A N 1
ATOM 779 C CA . GLY A 1 95 ? -21.578 -20.578 -18.312 1 97.44 95 GLY A CA 1
ATOM 780 C C . GLY A 1 95 ? -20.812 -19.406 -17.719 1 97.44 95 GLY A C 1
ATOM 781 O O . GLY A 1 95 ? -20.297 -19.5 -16.609 1 97.44 95 GLY A O 1
ATOM 782 N N . LEU A 1 96 ? -20.672 -18.406 -18.484 1 98.06 96 LEU A N 1
ATOM 783 C CA . LEU A 1 96 ? -19.938 -17.219 -18.047 1 98.06 96 LEU A CA 1
ATOM 784 C C . LEU A 1 96 ? -20.906 -16.109 -17.641 1 98.06 96 LEU A C 1
ATOM 786 O O . LEU A 1 96 ? -21.906 -15.875 -18.312 1 98.06 96 LEU A O 1
ATOM 790 N N . GLY A 1 97 ? -20.656 -15.492 -16.516 1 97.25 97 GLY A N 1
ATOM 791 C CA . GLY A 1 97 ? -21.469 -14.367 -16.062 1 97.25 97 GLY A CA 1
ATOM 792 C C . GLY A 1 97 ? -21.266 -13.117 -16.891 1 97.25 97 GLY A C 1
ATOM 793 O O . GLY A 1 97 ? -20.438 -13.094 -17.797 1 97.25 97 GLY A O 1
ATOM 794 N N . PRO A 1 98 ? -22.031 -12.031 -16.609 1 96.56 98 PRO A N 1
ATOM 795 C CA . PRO A 1 98 ? -21.891 -10.758 -17.328 1 96.56 98 PRO A CA 1
ATOM 796 C C . PRO A 1 98 ? -20.484 -10.188 -17.234 1 96.56 98 PRO A C 1
ATOM 798 O O . PRO A 1 98 ? -19.891 -10.164 -16.156 1 96.56 98 PRO A O 1
ATOM 801 N N . GLY A 1 99 ? -19.953 -9.766 -18.391 1 95.06 99 GLY A N 1
ATOM 802 C CA . GLY A 1 99 ? -18.641 -9.125 -18.422 1 95.06 99 GLY A CA 1
ATOM 803 C C . GLY A 1 99 ? -17.5 -10.117 -18.391 1 95.06 99 GLY A C 1
ATOM 804 O O . GLY A 1 99 ? -16.328 -9.727 -18.344 1 95.06 99 GLY A O 1
ATOM 805 N N . ARG A 1 100 ? -17.875 -11.391 -18.406 1 97.31 100 ARG A N 1
ATOM 806 C CA . ARG A 1 100 ? -16.828 -12.414 -18.328 1 97.31 100 ARG A CA 1
ATOM 807 C C . ARG A 1 100 ? -16.672 -13.125 -19.672 1 97.31 100 ARG A C 1
ATOM 809 O O . ARG A 1 100 ? -17.656 -13.328 -20.391 1 97.31 100 ARG A O 1
ATOM 816 N N . ARG A 1 101 ? -15.414 -13.391 -19.984 1 96.75 101 ARG A N 1
ATOM 817 C CA . ARG A 1 101 ? -15.07 -14.008 -21.266 1 96.75 101 ARG A CA 1
ATOM 818 C C . ARG A 1 101 ? -14.023 -15.102 -21.078 1 96.75 101 ARG A C 1
ATOM 820 O O . ARG A 1 101 ? -13.359 -15.164 -20.047 1 96.75 101 ARG A O 1
ATOM 827 N N . LEU A 1 102 ? -13.984 -15.945 -22.031 1 97.75 102 LEU A N 1
ATOM 828 C CA . LEU A 1 102 ? -12.977 -17 -22.062 1 97.75 102 LEU A CA 1
ATOM 829 C C . LEU A 1 102 ? -12.203 -16.969 -23.391 1 97.75 102 LEU A C 1
ATOM 831 O O . LEU A 1 102 ? -12.805 -16.969 -24.453 1 97.75 102 LEU A O 1
ATOM 835 N N . ALA A 1 103 ? -10.93 -16.797 -23.266 1 95.69 103 ALA A N 1
ATOM 836 C CA . ALA A 1 103 ? -10.031 -16.844 -24.406 1 95.69 103 ALA A CA 1
ATOM 837 C C . ALA A 1 103 ? -9.141 -18.078 -24.359 1 95.69 103 ALA A C 1
ATOM 839 O O . ALA A 1 103 ? -8.516 -18.359 -23.328 1 95.69 103 ALA A O 1
ATOM 840 N N . VAL A 1 104 ? -9.133 -18.797 -25.422 1 97.31 104 VAL A N 1
ATOM 841 C CA . VAL A 1 104 ? -8.297 -20 -25.531 1 97.31 104 VAL A CA 1
ATOM 842 C C . VAL A 1 104 ? -7.012 -19.672 -26.281 1 97.31 104 VAL A C 1
ATOM 844 O O . VAL A 1 104 ? -7.051 -19.125 -27.391 1 97.31 104 VAL A O 1
ATOM 847 N N . LEU A 1 105 ? -5.906 -19.953 -25.672 1 95.06 105 LEU A N 1
ATOM 848 C CA . LEU A 1 105 ? -4.586 -19.688 -26.234 1 95.06 105 LEU A CA 1
ATOM 849 C C . LEU A 1 105 ? -3.82 -20.984 -26.453 1 95.06 105 LEU A C 1
ATOM 851 O O . LEU A 1 105 ? -3.238 -21.531 -25.516 1 95.06 105 LEU A O 1
ATOM 855 N N . PRO A 1 106 ? -3.725 -21.422 -27.719 1 95.19 106 PRO A N 1
ATOM 856 C CA . PRO A 1 106 ? -3.037 -22.688 -27.969 1 95.19 106 PRO A CA 1
ATOM 857 C C . PRO A 1 106 ? -1.545 -22.625 -27.656 1 95.19 106 PRO A C 1
ATOM 859 O O . PRO A 1 106 ? -0.89 -21.625 -27.938 1 95.19 106 PRO A O 1
ATOM 862 N N . VAL A 1 107 ? -1.085 -23.688 -26.953 1 92.75 107 VAL A N 1
ATOM 863 C CA . VAL A 1 107 ? 0.341 -23.812 -26.672 1 92.75 107 VAL A CA 1
ATOM 864 C C . VAL A 1 107 ? 0.83 -25.203 -27.078 1 92.75 107 VAL A C 1
ATOM 866 O O . VAL A 1 107 ? 0.026 -26.125 -27.281 1 92.75 107 VAL A O 1
ATOM 869 N N . ARG A 1 108 ? 2.131 -25.281 -27.297 1 86.44 108 ARG A N 1
ATOM 870 C CA . ARG A 1 108 ? 2.721 -26.562 -27.641 1 86.44 108 ARG A CA 1
ATOM 871 C C . ARG A 1 108 ? 2.793 -27.484 -26.422 1 86.44 108 ARG A C 1
ATOM 873 O O . ARG A 1 108 ? 2.904 -27.016 -25.297 1 86.44 108 ARG A O 1
ATOM 880 N N . SER A 1 109 ? 2.57 -28.734 -26.734 1 81.38 109 SER A N 1
ATOM 881 C CA . SER A 1 109 ? 2.766 -29.719 -25.672 1 81.38 109 SER A CA 1
ATOM 882 C C . SER A 1 109 ? 4.238 -30.078 -25.516 1 81.38 109 SER A C 1
ATOM 884 O O . SER A 1 109 ? 4.992 -30.062 -26.5 1 81.38 109 SER A O 1
ATOM 886 N N . TYR A 1 110 ? 4.652 -30.203 -24.344 1 75.56 110 TYR A N 1
ATOM 887 C CA . TYR A 1 110 ? 6.031 -30.578 -24.047 1 75.56 110 TYR A CA 1
ATOM 888 C C . TYR A 1 110 ? 6.09 -31.953 -23.391 1 75.56 110 TYR A C 1
ATOM 890 O O . TYR A 1 110 ? 5.125 -32.375 -22.75 1 75.56 110 TYR A O 1
ATOM 898 N N . PRO A 1 111 ? 7.051 -32.688 -23.641 1 70.88 111 PRO A N 1
ATOM 899 C CA . PRO A 1 111 ? 7.133 -34.031 -23.125 1 70.88 111 PRO A CA 1
ATOM 900 C C . PRO A 1 111 ? 7.016 -34.125 -21.609 1 70.88 111 PRO A C 1
ATOM 902 O O . PRO A 1 111 ? 6.332 -35 -21.078 1 70.88 111 PRO A O 1
ATOM 905 N N . ARG A 1 112 ? 7.738 -33.312 -20.875 1 71.31 112 ARG A N 1
ATOM 906 C CA . ARG A 1 112 ? 7.723 -33.344 -19.422 1 71.31 112 ARG A CA 1
ATOM 907 C C . ARG A 1 112 ? 6.891 -32.188 -18.859 1 71.31 112 ARG A C 1
ATOM 909 O O . ARG A 1 112 ? 6.914 -31.078 -19.391 1 71.31 112 ARG A O 1
ATOM 916 N N . TRP A 1 113 ? 6.098 -32.562 -17.844 1 64.06 113 TRP A N 1
ATOM 917 C CA . TRP A 1 113 ? 5.328 -31.531 -17.156 1 64.06 113 TRP A CA 1
ATOM 918 C C . TRP A 1 113 ? 6.219 -30.359 -16.766 1 64.06 113 TRP A C 1
ATOM 920 O O . TRP A 1 113 ? 5.797 -29.203 -16.828 1 64.06 113 TRP A O 1
ATOM 930 N N . GLN A 1 114 ? 7.379 -30.547 -16.297 1 71.5 114 GLN A N 1
ATOM 931 C CA . GLN A 1 114 ? 8.344 -29.516 -15.914 1 71.5 114 GLN A CA 1
ATOM 932 C C . GLN A 1 114 ? 8.602 -28.547 -17.062 1 71.5 114 GLN A C 1
ATOM 934 O O . GLN A 1 114 ? 8.953 -27.391 -16.844 1 71.5 114 GLN A O 1
ATOM 939 N N . ASP A 1 115 ? 8.297 -29.078 -18.125 1 77.31 115 ASP A N 1
ATOM 940 C CA . ASP A 1 115 ? 8.539 -28.219 -19.297 1 77.31 115 ASP A CA 1
ATOM 941 C C . ASP A 1 115 ? 7.523 -27.094 -19.359 1 77.31 115 ASP A C 1
ATOM 943 O O . ASP A 1 115 ? 7.848 -25.984 -19.797 1 77.31 115 ASP A O 1
ATOM 947 N N . VAL A 1 116 ? 6.359 -27.406 -18.844 1 77.81 116 VAL A N 1
ATOM 948 C CA . VAL A 1 116 ? 5.363 -26.344 -18.797 1 77.81 116 VAL A CA 1
ATOM 949 C C . VAL A 1 116 ? 5.801 -25.281 -17.797 1 77.81 116 VAL A C 1
ATOM 951 O O . VAL A 1 116 ? 5.789 -24.078 -18.109 1 77.81 116 VAL A O 1
ATOM 954 N N . SER A 1 117 ? 6.223 -25.719 -16.641 1 83 117 SER A N 1
ATOM 955 C CA . SER A 1 117 ? 6.711 -24.781 -15.625 1 83 117 SER A CA 1
ATOM 956 C C . SER A 1 117 ? 7.906 -23.984 -16.141 1 83 117 SER A C 1
ATOM 958 O O . SER A 1 117 ? 8.047 -22.797 -15.82 1 83 117 SER A O 1
ATOM 960 N N . MET A 1 118 ? 8.625 -24.594 -16.984 1 85.69 118 MET A N 1
ATOM 961 C CA . MET A 1 118 ? 9.836 -23.969 -17.5 1 85.69 118 MET A CA 1
ATOM 962 C C . MET A 1 118 ? 9.5 -22.969 -18.594 1 85.69 118 MET A C 1
ATOM 964 O O . MET A 1 118 ? 10.312 -22.109 -18.938 1 85.69 118 MET A O 1
ATOM 968 N N . ARG A 1 119 ? 8.289 -23.094 -19.062 1 91.38 119 ARG A N 1
ATOM 969 C CA . ARG A 1 119 ? 7.969 -22.234 -20.203 1 91.38 119 ARG A CA 1
ATOM 970 C C . ARG A 1 119 ? 6.859 -21.25 -19.844 1 91.38 119 ARG A C 1
ATOM 972 O O . ARG A 1 119 ? 6.605 -20.297 -20.594 1 91.38 119 ARG A O 1
ATOM 979 N N . ARG A 1 120 ? 6.242 -21.453 -18.75 1 94 120 ARG A N 1
ATOM 980 C CA . ARG A 1 120 ? 5.078 -20.672 -18.359 1 94 120 ARG A CA 1
ATOM 981 C C . ARG A 1 120 ? 5.41 -19.188 -18.328 1 94 120 ARG A C 1
ATOM 983 O O . ARG A 1 120 ? 4.652 -18.359 -18.844 1 94 120 ARG A O 1
ATOM 990 N N . MET A 1 121 ? 6.59 -18.812 -17.719 1 97.44 121 MET A N 1
ATOM 991 C CA . MET A 1 121 ? 6.98 -17.406 -17.609 1 97.44 121 MET A CA 1
ATOM 992 C C . MET A 1 121 ? 7.199 -16.797 -18.984 1 97.44 121 MET A C 1
ATOM 994 O O . MET A 1 121 ? 6.758 -15.672 -19.25 1 97.44 121 MET A O 1
ATOM 998 N N . GLN A 1 122 ? 7.781 -17.562 -19.828 1 96.06 122 GLN A N 1
ATOM 999 C CA . GLN A 1 122 ? 8.008 -17.109 -21.203 1 96.06 122 GLN A CA 1
ATOM 1000 C C . GLN A 1 122 ? 6.688 -16.891 -21.922 1 96.06 122 GLN A C 1
ATOM 1002 O O . GLN A 1 122 ? 6.496 -15.852 -22.578 1 96.06 122 GLN A O 1
ATOM 1007 N N . MET A 1 123 ? 5.816 -17.812 -21.859 1 95.56 123 MET A N 1
ATOM 1008 C CA . MET A 1 123 ? 4.551 -17.75 -22.578 1 95.56 123 MET A CA 1
ATOM 1009 C C . MET A 1 123 ? 3.699 -16.578 -22.109 1 95.56 123 MET A C 1
ATOM 1011 O O . MET A 1 123 ? 3.102 -15.875 -22.922 1 95.56 123 MET A O 1
ATOM 1015 N N . ILE A 1 124 ? 3.664 -16.359 -20.812 1 95.88 124 ILE A N 1
ATOM 1016 C CA . ILE A 1 124 ? 2.895 -15.242 -20.281 1 95.88 124 ILE A CA 1
ATOM 1017 C C . ILE A 1 124 ? 3.525 -13.922 -20.719 1 95.88 124 ILE A C 1
ATOM 1019 O O . ILE A 1 124 ? 2.822 -13.008 -21.156 1 95.88 124 ILE A O 1
ATOM 1023 N N . SER A 1 125 ? 4.84 -13.805 -20.594 1 96.06 125 SER A N 1
ATOM 1024 C CA . SER A 1 125 ? 5.543 -12.594 -21 1 96.06 125 SER A CA 1
ATOM 1025 C C . SER A 1 125 ? 5.254 -12.258 -22.469 1 96.06 125 SER A C 1
ATOM 1027 O O . SER A 1 125 ? 4.922 -11.109 -22.781 1 96.06 125 SER A O 1
ATOM 1029 N N . GLN A 1 126 ? 5.359 -13.234 -23.328 1 94.62 126 GLN A N 1
ATOM 1030 C CA . GLN A 1 126 ? 5.117 -13.047 -24.75 1 94.62 126 GLN A CA 1
ATOM 1031 C C . GLN A 1 126 ? 3.662 -12.68 -25.016 1 94.62 126 GLN A C 1
ATOM 1033 O O . GLN A 1 126 ? 3.377 -11.828 -25.859 1 94.62 126 GLN A O 1
ATOM 1038 N N . PHE A 1 127 ? 2.855 -13.328 -24.344 1 94.75 127 PHE A N 1
ATOM 1039 C CA . PHE A 1 127 ? 1.436 -13.023 -24.453 1 94.75 127 PHE A CA 1
ATOM 1040 C C . PHE A 1 127 ? 1.174 -11.555 -24.141 1 94.75 127 PHE A C 1
ATOM 1042 O O . PHE A 1 127 ? 0.44 -10.875 -24.859 1 94.75 127 PHE A O 1
ATOM 1049 N N . LEU A 1 128 ? 1.809 -11.016 -23.109 1 94.81 128 LEU A N 1
ATOM 1050 C CA . LEU A 1 128 ? 1.575 -9.656 -22.641 1 94.81 128 LEU A CA 1
ATOM 1051 C C . LEU A 1 128 ? 2.254 -8.641 -23.547 1 94.81 128 LEU A C 1
ATOM 1053 O O . LEU A 1 128 ? 1.984 -7.438 -23.453 1 94.81 128 LEU A O 1
ATOM 1057 N N . GLU A 1 129 ? 3.076 -9.062 -24.406 1 92.81 129 GLU A N 1
ATOM 1058 C CA . GLU A 1 129 ? 3.727 -8.18 -25.375 1 92.81 129 GLU A CA 1
ATOM 1059 C C . GLU A 1 129 ? 2.859 -7.984 -26.609 1 92.81 129 GLU A C 1
ATOM 1061 O O . GLU A 1 129 ? 3.105 -7.074 -27.406 1 92.81 129 GLU A O 1
ATOM 1066 N N . GLN A 1 130 ? 1.907 -8.828 -26.781 1 88.31 130 GLN A N 1
ATOM 1067 C CA . GLN A 1 130 ? 1.074 -8.75 -27.984 1 88.31 130 GLN A CA 1
ATOM 1068 C C . GLN A 1 130 ? 0.181 -7.516 -27.953 1 88.31 130 GLN A C 1
ATOM 1070 O O . GLN A 1 130 ? -0.405 -7.188 -26.922 1 88.31 130 GLN A O 1
ATOM 1075 N N . PRO A 1 131 ? 0.118 -6.766 -29.062 1 73.06 131 PRO A N 1
ATOM 1076 C CA . PRO A 1 131 ? -0.647 -5.52 -29.156 1 73.06 131 PRO A CA 1
ATOM 1077 C C . PRO A 1 131 ? -2.131 -5.719 -28.844 1 73.06 131 PRO A C 1
ATOM 1079 O O . PRO A 1 131 ? -2.791 -4.797 -28.359 1 73.06 131 PRO A O 1
ATOM 1082 N N . SER A 1 132 ? -2.785 -6.746 -29.531 1 58.75 132 SER A N 1
ATOM 1083 C CA . SER A 1 132 ? -4.227 -6.945 -29.438 1 58.75 132 SER A CA 1
ATOM 1084 C C . SER A 1 132 ? -4.684 -7.066 -27.984 1 58.75 132 SER A C 1
ATOM 1086 O O . SER A 1 132 ? -5.883 -7.133 -27.719 1 58.75 132 SER A O 1
ATOM 1088 N N . ARG A 1 133 ? -3.803 -7.16 -27.172 1 57.12 133 ARG A N 1
ATOM 1089 C CA . ARG A 1 133 ? -4.293 -7.52 -25.844 1 57.12 133 ARG A CA 1
ATOM 1090 C C . ARG A 1 133 ? -5.078 -6.367 -25.234 1 57.12 133 ARG A C 1
ATOM 1092 O O . ARG A 1 133 ? -4.645 -5.215 -25.281 1 57.12 133 ARG A O 1
ATOM 1099 N N . GLN A 1 134 ? -6.418 -6.496 -25.344 1 60.28 134 GLN A N 1
ATOM 1100 C CA . GLN A 1 134 ? -7.398 -5.648 -24.672 1 60.28 134 GLN A CA 1
ATOM 1101 C C . GLN A 1 134 ? -6.816 -5.023 -23.406 1 60.28 134 GLN A C 1
ATOM 1103 O O . GLN A 1 134 ? -5.883 -5.566 -22.812 1 60.28 134 GLN A O 1
ATOM 1108 N N . GLN A 1 135 ? -7.203 -3.812 -23.109 1 75.5 135 GLN A N 1
ATOM 1109 C CA . GLN A 1 135 ? -6.844 -2.961 -21.984 1 75.5 135 GLN A CA 1
ATOM 1110 C C . GLN A 1 135 ? -7.012 -3.703 -20.656 1 75.5 135 GLN A C 1
ATOM 1112 O O . GLN A 1 135 ? -8.125 -3.805 -20.125 1 75.5 135 GLN A O 1
ATOM 1117 N N . MET A 1 136 ? -6.27 -4.859 -20.406 1 91.75 136 MET A N 1
ATOM 1118 C CA . MET A 1 136 ? -6.277 -5.578 -19.125 1 91.75 136 MET A CA 1
ATOM 1119 C C . MET A 1 136 ? -5.473 -4.832 -18.078 1 91.75 136 MET A C 1
ATOM 1121 O O . MET A 1 136 ? -4.324 -4.457 -18.312 1 91.75 136 MET A O 1
ATOM 1125 N N . ASP A 1 137 ? -6.125 -4.574 -17.016 1 95.56 137 ASP A N 1
ATOM 1126 C CA . ASP A 1 137 ? -5.469 -3.82 -15.953 1 95.56 137 ASP A CA 1
ATOM 1127 C C . ASP A 1 137 ? -4.629 -4.738 -15.07 1 95.56 137 ASP A C 1
ATOM 1129 O O . ASP A 1 137 ? -3.516 -4.383 -14.68 1 95.56 137 ASP A O 1
ATOM 1133 N N . TYR A 1 138 ? -5.152 -5.91 -14.797 1 97.38 138 TYR A N 1
ATOM 1134 C CA . TYR A 1 138 ? -4.508 -6.859 -13.898 1 97.38 138 TYR A CA 1
ATOM 1135 C C . TYR A 1 138 ? -4.508 -8.258 -14.5 1 97.38 138 TYR A C 1
ATOM 1137 O O . TYR A 1 138 ? -5.406 -8.617 -15.266 1 97.38 138 TYR A O 1
ATOM 1145 N N . LEU A 1 139 ? -3.508 -9.047 -14.172 1 98.12 139 LEU A N 1
ATOM 1146 C CA . LEU A 1 139 ? -3.438 -10.461 -14.539 1 98.12 139 LEU A CA 1
ATOM 1147 C C . LEU A 1 139 ? -3.088 -11.32 -13.336 1 98.12 139 LEU A C 1
ATOM 1149 O O . LEU A 1 139 ? -2.1 -11.055 -12.641 1 98.12 139 LEU A O 1
ATOM 1153 N N . VAL A 1 140 ? -3.955 -12.234 -13.086 1 98.81 140 VAL A N 1
ATOM 1154 C CA . VAL A 1 140 ? -3.727 -13.227 -12.039 1 98.81 140 VAL A CA 1
ATOM 1155 C C . VAL A 1 140 ? -3.355 -14.562 -12.68 1 98.81 140 VAL A C 1
ATOM 1157 O O . VAL A 1 140 ? -3.992 -15 -13.648 1 98.81 140 VAL A O 1
ATOM 1160 N N . CYS A 1 141 ? -2.291 -15.203 -12.188 1 98.62 141 CYS A N 1
ATOM 1161 C CA . CYS A 1 141 ? -1.825 -16.5 -12.664 1 98.62 141 CYS A CA 1
ATOM 1162 C C . CYS A 1 141 ? -2.09 -17.594 -11.633 1 98.62 141 CYS A C 1
ATOM 1164 O O . CYS A 1 141 ? -1.686 -17.469 -10.477 1 98.62 141 CYS A O 1
ATOM 1166 N N . ALA A 1 142 ? -2.736 -18.625 -12.07 1 98.5 142 ALA A N 1
ATOM 1167 C CA . ALA A 1 142 ? -3.131 -19.672 -11.133 1 98.5 142 ALA A CA 1
ATOM 1168 C C . ALA A 1 142 ? -2.883 -21.062 -11.719 1 98.5 142 ALA A C 1
ATOM 1170 O O . ALA A 1 142 ? -2.779 -21.219 -12.938 1 98.5 142 ALA A O 1
ATOM 1171 N N . ASP A 1 143 ? -2.686 -22 -10.859 1 96.38 143 ASP A N 1
ATOM 1172 C CA . ASP A 1 143 ? -2.635 -23.391 -11.281 1 96.38 143 ASP A CA 1
ATOM 1173 C C . ASP A 1 143 ? -4.035 -23.938 -11.555 1 96.38 143 ASP A C 1
ATOM 1175 O O . ASP A 1 143 ? -4.984 -23.609 -10.844 1 96.38 143 ASP A O 1
ATOM 1179 N N . VAL A 1 144 ? -4.062 -24.859 -12.438 1 96.81 144 VAL A N 1
ATOM 1180 C CA . VAL A 1 144 ? -5.363 -25.312 -12.906 1 96.81 144 VAL A CA 1
ATOM 1181 C C . VAL A 1 144 ? -5.883 -26.422 -11.984 1 96.81 144 VAL A C 1
ATOM 1183 O O . VAL A 1 144 ? -7.09 -26.656 -11.922 1 96.81 144 VAL A O 1
ATOM 1186 N N . ASP A 1 145 ? -4.957 -27.141 -11.359 1 95.88 145 ASP A N 1
ATOM 1187 C CA . ASP A 1 145 ? -5.375 -28.266 -10.531 1 95.88 145 ASP A CA 1
ATOM 1188 C C . ASP A 1 145 ? -5.816 -27.797 -9.148 1 95.88 145 ASP A C 1
ATOM 1190 O O . ASP A 1 145 ? -5.391 -28.344 -8.133 1 95.88 145 ASP A O 1
ATOM 1194 N N . MET A 1 146 ? -6.621 -26.688 -9.141 1 97.44 146 MET A N 1
ATOM 1195 C CA . MET A 1 146 ? -7.16 -26.016 -7.969 1 97.44 146 MET A CA 1
ATOM 1196 C C . MET A 1 146 ? -8.633 -25.672 -8.172 1 97.44 146 MET A C 1
ATOM 1198 O O . MET A 1 146 ? -9.125 -25.672 -9.297 1 97.44 146 MET A O 1
ATOM 1202 N N . LYS A 1 147 ? -9.305 -25.391 -7.121 1 98 147 LYS A N 1
ATOM 1203 C CA . LYS A 1 147 ? -10.664 -24.859 -7.188 1 98 147 LYS A CA 1
ATOM 1204 C C . LYS A 1 147 ? -10.844 -23.688 -6.219 1 98 147 LYS A C 1
ATOM 1206 O O . LYS A 1 147 ? -10.32 -23.719 -5.105 1 98 147 LYS A O 1
ATOM 1211 N N . PHE A 1 148 ? -11.477 -22.656 -6.641 1 98.69 148 PHE A N 1
ATOM 1212 C CA . PHE A 1 148 ? -11.914 -21.578 -5.75 1 98.69 148 PHE A CA 1
ATOM 1213 C C . PHE A 1 148 ? -13.055 -22.062 -4.852 1 98.69 148 PHE A C 1
ATOM 1215 O O . PHE A 1 148 ? -14 -22.703 -5.316 1 98.69 148 PHE A O 1
ATOM 1222 N N . GLN A 1 149 ? -12.898 -21.781 -3.576 1 98 149 GLN A N 1
ATOM 1223 C CA . GLN A 1 149 ? -13.844 -22.328 -2.607 1 98 149 GLN A CA 1
ATOM 1224 C C . GLN A 1 149 ? -14.508 -21.219 -1.8 1 98 149 GLN A C 1
ATOM 1226 O O . GLN A 1 149 ? -15.492 -21.453 -1.102 1 98 149 GLN A O 1
ATOM 1231 N N . ASP A 1 150 ? -13.969 -20.109 -1.822 1 98.38 150 ASP A N 1
ATOM 1232 C CA . ASP A 1 150 ? -14.469 -18.922 -1.134 1 98.38 150 ASP A CA 1
ATOM 1233 C C . ASP A 1 150 ? -14.094 -17.656 -1.894 1 98.38 150 ASP A C 1
ATOM 1235 O O . ASP A 1 150 ? -13.43 -17.719 -2.93 1 98.38 150 ASP A O 1
ATOM 1239 N N . HIS A 1 151 ? -14.555 -16.578 -1.422 1 98.19 151 HIS A N 1
ATOM 1240 C CA . HIS A 1 151 ? -14.422 -15.273 -2.072 1 98.19 151 HIS A CA 1
ATOM 1241 C C . HIS A 1 151 ? -12.953 -14.922 -2.297 1 98.19 151 HIS A C 1
ATOM 1243 O O . HIS A 1 151 ? -12.148 -14.977 -1.363 1 98.19 151 HIS A O 1
ATOM 1249 N N . VAL A 1 152 ? -12.578 -14.68 -3.492 1 98.88 152 VAL A N 1
ATOM 1250 C CA . VAL A 1 152 ? -11.344 -14.023 -3.91 1 98.88 152 VAL A CA 1
ATOM 1251 C C . VAL A 1 152 ? -11.68 -12.789 -4.75 1 98.88 152 VAL A C 1
ATOM 1253 O O . VAL A 1 152 ? -12.055 -12.914 -5.918 1 98.88 152 VAL A O 1
ATOM 1256 N N . GLY A 1 153 ? -11.562 -11.625 -4.191 1 98.5 153 GLY A N 1
ATOM 1257 C CA . GLY A 1 153 ? -12.008 -10.406 -4.848 1 98.5 153 GLY A CA 1
ATOM 1258 C C . GLY A 1 153 ? -10.891 -9.391 -5.051 1 98.5 153 GLY A C 1
ATOM 1259 O O . GLY A 1 153 ? -9.734 -9.766 -5.242 1 98.5 153 GLY A O 1
ATOM 1260 N N . VAL A 1 154 ? -11.242 -8.117 -5.078 1 98.38 154 VAL A N 1
ATOM 1261 C CA . VAL A 1 154 ? -10.336 -7.039 -5.461 1 98.38 154 VAL A CA 1
ATOM 1262 C C . VAL A 1 154 ? -9.305 -6.816 -4.355 1 98.38 154 VAL A C 1
ATOM 1264 O O . VAL A 1 154 ? -8.312 -6.113 -4.559 1 98.38 154 VAL A O 1
ATOM 1267 N N . GLU A 1 155 ? -9.453 -7.5 -3.176 1 98.69 155 GLU A N 1
ATOM 1268 C CA . GLU A 1 155 ? -8.492 -7.34 -2.088 1 98.69 155 GLU A CA 1
ATOM 1269 C C . GLU A 1 155 ? -7.113 -7.848 -2.492 1 98.69 155 GLU A C 1
ATOM 1271 O O . GLU A 1 155 ? -6.109 -7.488 -1.876 1 98.69 155 GLU A O 1
ATOM 1276 N N . ILE A 1 156 ? -7.039 -8.648 -3.598 1 98.88 156 ILE A N 1
ATOM 1277 C CA . ILE A 1 156 ? -5.734 -9.195 -3.965 1 98.88 156 ILE A CA 1
ATOM 1278 C C . ILE A 1 156 ? -5.082 -8.297 -5.012 1 98.88 156 ILE A C 1
ATOM 1280 O O . ILE A 1 156 ? -3.904 -8.469 -5.34 1 98.88 156 ILE A O 1
ATOM 1284 N N . LEU A 1 157 ? -5.836 -7.375 -5.605 1 98.44 157 LEU A N 1
ATOM 1285 C CA . LEU A 1 157 ? -5.328 -6.574 -6.715 1 98.44 157 LEU A CA 1
ATOM 1286 C C . LEU A 1 157 ? -4.32 -5.539 -6.223 1 98.44 157 LEU A C 1
ATOM 1288 O O . LEU A 1 157 ? -4.594 -4.805 -5.273 1 98.44 157 LEU A O 1
ATOM 1292 N N . THR A 1 158 ? -3.25 -5.48 -6.746 1 98.31 158 THR A N 1
ATOM 1293 C CA . THR A 1 158 ? -2.061 -4.684 -6.469 1 98.31 158 THR A CA 1
ATOM 1294 C C . THR A 1 158 ? -1.072 -4.762 -7.629 1 98.31 158 THR A C 1
ATOM 1296 O O . THR A 1 158 ? -1.245 -5.57 -8.539 1 98.31 158 THR A O 1
ATOM 1299 N N . PRO A 1 159 ? -0.091 -3.906 -7.715 1 97.88 159 PRO A N 1
ATOM 1300 C CA . PRO A 1 159 ? 0.893 -4.02 -8.797 1 97.88 159 PRO A CA 1
ATOM 1301 C C . PRO A 1 159 ? 1.559 -5.395 -8.844 1 97.88 159 PRO A C 1
ATOM 1303 O O . PRO A 1 159 ? 1.767 -5.945 -9.93 1 97.88 159 PRO A O 1
ATOM 1306 N N . LEU A 1 160 ? 1.853 -5.895 -7.695 1 98.81 160 LEU A N 1
ATOM 1307 C CA . LEU A 1 160 ? 2.518 -7.195 -7.633 1 98.81 160 LEU A CA 1
ATOM 1308 C C . LEU A 1 160 ? 2.189 -7.91 -6.328 1 98.81 160 LEU A C 1
ATOM 1310 O O . LEU A 1 160 ? 2.406 -7.363 -5.242 1 98.81 160 LEU A O 1
ATOM 1314 N N . PHE A 1 161 ? 1.601 -9.133 -6.422 1 98.88 161 PHE A N 1
ATOM 1315 C CA . PHE A 1 161 ? 1.397 -9.891 -5.191 1 98.88 161 PHE A CA 1
ATOM 1316 C C . PHE A 1 161 ? 2.016 -11.281 -5.305 1 98.88 161 PHE A C 1
ATOM 1318 O O . PHE A 1 161 ? 2.139 -11.82 -6.406 1 98.88 161 PHE A O 1
ATOM 1325 N N . GLY A 1 162 ? 2.525 -11.781 -4.25 1 98.88 162 GLY A N 1
ATOM 1326 C CA . GLY A 1 162 ? 2.896 -13.172 -4.035 1 98.88 162 GLY A CA 1
ATOM 1327 C C . GLY A 1 162 ? 2.059 -13.852 -2.975 1 98.88 162 GLY A C 1
ATOM 1328 O O . GLY A 1 162 ? 1.378 -13.188 -2.189 1 98.88 162 GLY A O 1
ATOM 1329 N N . THR A 1 163 ? 2.061 -15.172 -3.02 1 98.94 163 THR A N 1
ATOM 1330 C CA . THR A 1 163 ? 1.265 -15.953 -2.082 1 98.94 163 THR A CA 1
ATOM 1331 C C . THR A 1 163 ? 2.16 -16.844 -1.217 1 98.94 163 THR A C 1
ATOM 1333 O O . THR A 1 163 ? 3.033 -17.547 -1.732 1 98.94 163 THR A O 1
ATOM 1336 N N . LEU A 1 164 ? 1.908 -16.797 0.076 1 98.88 164 LEU A N 1
ATOM 1337 C CA . LEU A 1 164 ? 2.705 -17.594 0.999 1 98.88 164 LEU A CA 1
ATOM 1338 C C . LEU A 1 164 ? 2.465 -19.078 0.776 1 98.88 164 LEU A C 1
ATOM 1340 O O . LEU A 1 164 ? 1.318 -19.516 0.661 1 98.88 164 LEU A O 1
ATOM 1344 N N . HIS A 1 165 ? 3.508 -19.766 0.72 1 98.62 165 HIS A N 1
ATOM 1345 C CA . HIS A 1 165 ? 3.436 -21.219 0.534 1 98.62 165 HIS A CA 1
ATOM 1346 C C . HIS A 1 165 ? 2.895 -21.906 1.781 1 98.62 165 HIS A C 1
ATOM 1348 O O . HIS A 1 165 ? 3.434 -21.734 2.877 1 98.62 165 HIS A O 1
ATOM 1354 N N . PRO A 1 166 ? 1.906 -22.734 1.653 1 98 166 PRO A N 1
ATOM 1355 C CA . PRO A 1 166 ? 1.304 -23.391 2.822 1 98 166 PRO A CA 1
ATOM 1356 C C . PRO A 1 166 ? 2.287 -24.281 3.578 1 98 166 PRO A C 1
ATOM 1358 O O . PRO A 1 166 ? 2.15 -24.469 4.789 1 98 166 PRO A O 1
ATOM 1361 N N . GLY A 1 167 ? 3.268 -24.766 2.955 1 97.38 167 GLY A N 1
ATOM 1362 C CA . GLY A 1 167 ? 4.227 -25.656 3.588 1 97.38 167 GLY A CA 1
ATOM 1363 C C . GLY A 1 167 ? 5.324 -24.922 4.332 1 97.38 167 GLY A C 1
ATOM 1364 O O . GLY A 1 167 ? 6.059 -25.516 5.117 1 97.38 167 GLY A O 1
ATOM 1365 N N . PHE A 1 168 ? 5.406 -23.562 4.129 1 98 168 PHE A N 1
ATOM 1366 C CA . PHE A 1 168 ? 6.59 -22.875 4.629 1 98 168 PHE A CA 1
ATOM 1367 C C . PHE A 1 168 ? 6.203 -21.641 5.441 1 98 168 PHE A C 1
ATOM 1369 O O . PHE A 1 168 ? 7.062 -20.984 6.035 1 98 168 PHE A O 1
ATOM 1376 N N . TYR A 1 169 ? 4.922 -21.297 5.57 1 98.12 169 TYR A N 1
ATOM 1377 C CA . TYR A 1 169 ? 4.531 -19.984 6.094 1 98.12 169 TYR A CA 1
ATOM 1378 C C . TYR A 1 169 ? 4.844 -19.891 7.582 1 98.12 169 TYR A C 1
ATOM 1380 O O . TYR A 1 169 ? 4.902 -18.781 8.133 1 98.12 169 TYR A O 1
ATOM 1388 N N . THR A 1 170 ? 5.148 -21.016 8.25 1 97.5 170 THR A N 1
ATOM 1389 C CA . THR A 1 170 ? 5.492 -21 9.672 1 97.5 170 THR A CA 1
ATOM 1390 C C . THR A 1 170 ? 6.973 -21.297 9.875 1 97.5 170 THR A C 1
ATOM 1392 O O . THR A 1 170 ? 7.414 -21.516 11.008 1 97.5 170 THR A O 1
ATOM 1395 N N . SER A 1 171 ? 7.691 -21.375 8.805 1 97 171 SER A N 1
ATOM 1396 C CA . SER A 1 171 ? 9.078 -21.812 8.883 1 97 171 SER A CA 1
ATOM 1397 C C . SER A 1 171 ? 10.039 -20.625 8.867 1 97 171 SER A C 1
ATOM 1399 O O . SER A 1 171 ? 9.664 -19.531 8.469 1 97 171 SER A O 1
ATOM 1401 N N . LYS A 1 172 ? 11.258 -20.891 9.32 1 96.44 172 LYS A N 1
ATOM 1402 C CA . LYS A 1 172 ? 12.375 -19.969 9.156 1 96.44 172 LYS A CA 1
ATOM 1403 C C . LYS A 1 172 ? 13.055 -20.156 7.801 1 96.44 172 LYS A C 1
ATOM 1405 O O . LYS A 1 172 ? 12.984 -21.234 7.207 1 96.44 172 LYS A O 1
ATOM 1410 N N . ARG A 1 173 ? 13.672 -19.062 7.375 1 95.94 173 ARG A N 1
ATOM 1411 C CA . ARG A 1 173 ? 14.188 -19.047 6.012 1 95.94 173 ARG A CA 1
ATOM 1412 C C . ARG A 1 173 ? 15.242 -20.125 5.816 1 95.94 173 ARG A C 1
ATOM 1414 O O . ARG A 1 173 ? 15.484 -20.578 4.691 1 95.94 173 ARG A O 1
ATOM 1421 N N . ASN A 1 174 ? 15.875 -20.594 6.867 1 94.25 174 ASN A N 1
ATOM 1422 C CA . ASN A 1 174 ? 16.859 -21.672 6.723 1 94.25 174 ASN A CA 1
ATOM 1423 C C . ASN A 1 174 ? 16.188 -22.984 6.34 1 94.25 174 ASN A C 1
ATOM 1425 O O . ASN A 1 174 ? 16.859 -23.906 5.867 1 94.25 174 ASN A O 1
ATOM 1429 N N . ALA A 1 175 ? 14.922 -23.109 6.508 1 96.44 175 ALA A N 1
ATOM 1430 C CA . ALA A 1 175 ? 14.18 -24.312 6.176 1 96.44 175 ALA A CA 1
ATOM 1431 C C . ALA A 1 175 ? 13.602 -24.234 4.766 1 96.44 175 ALA A C 1
ATOM 1433 O O . ALA A 1 175 ? 13.109 -25.234 4.234 1 96.44 175 ALA A O 1
ATOM 1434 N N . PHE A 1 176 ? 13.625 -23.062 4.156 1 98 176 PHE A N 1
ATOM 1435 C CA . PHE A 1 176 ? 13.078 -22.906 2.812 1 98 176 PHE A CA 1
ATOM 1436 C C . PHE A 1 176 ? 13.906 -23.703 1.801 1 98 176 PHE A C 1
ATOM 1438 O O . PHE A 1 176 ? 15.117 -23.844 1.965 1 98 176 PHE A O 1
ATOM 1445 N N . THR A 1 177 ? 13.328 -24.234 0.773 1 98.12 177 THR A N 1
ATOM 1446 C CA . THR A 1 177 ? 14.031 -24.938 -0.293 1 98.12 177 THR A CA 1
ATOM 1447 C C . THR A 1 177 ? 14.328 -24 -1.457 1 98.12 177 THR A C 1
ATOM 1449 O O . THR A 1 177 ? 14.055 -24.328 -2.613 1 98.12 177 THR A O 1
ATOM 1452 N N . TYR A 1 178 ? 14.797 -22.812 -1.12 1 98.38 178 TYR A N 1
ATOM 1453 C CA . TYR A 1 178 ? 15.328 -21.922 -2.133 1 98.38 178 TYR A CA 1
ATOM 1454 C C . TYR A 1 178 ? 16.406 -22.609 -2.961 1 98.38 178 TYR A C 1
ATOM 1456 O O . TYR A 1 178 ? 17.031 -23.578 -2.51 1 98.38 178 TYR A O 1
ATOM 1464 N N . GLU A 1 179 ? 16.609 -22.141 -4.207 1 98.62 179 GLU A N 1
ATOM 1465 C CA . GLU A 1 179 ? 17.812 -22.531 -4.949 1 98.62 179 GLU A CA 1
ATOM 1466 C C . GLU A 1 179 ? 19.078 -22.047 -4.25 1 98.62 179 GLU A C 1
ATOM 1468 O O . GLU A 1 179 ? 19.234 -20.844 -4 1 98.62 179 GLU A O 1
ATOM 1473 N N . ARG A 1 180 ? 19.938 -23.078 -3.875 1 97.88 180 ARG A N 1
ATOM 1474 C CA . ARG A 1 180 ? 21.078 -22.734 -3.041 1 97.88 180 ARG A CA 1
ATOM 1475 C C . ARG A 1 180 ? 22.391 -22.812 -3.838 1 97.88 180 ARG A C 1
ATOM 1477 O O . ARG A 1 180 ? 23.453 -22.5 -3.316 1 97.88 180 ARG A O 1
ATOM 1484 N N . ARG A 1 181 ? 22.438 -23.25 -5.121 1 97.88 181 ARG A N 1
ATOM 1485 C CA . ARG A 1 181 ? 23.641 -23.234 -5.949 1 97.88 181 ARG A CA 1
ATOM 1486 C C . ARG A 1 181 ? 23.953 -21.828 -6.434 1 97.88 181 ARG A C 1
ATOM 1488 O O . ARG A 1 181 ? 23.156 -21.219 -7.164 1 97.88 181 ARG A O 1
ATOM 1495 N N . PRO A 1 182 ? 25 -21.281 -6.125 1 97.81 182 PRO A N 1
ATOM 1496 C CA . PRO A 1 182 ? 25.344 -19.891 -6.438 1 97.81 182 PRO A CA 1
ATOM 1497 C C . PRO A 1 182 ? 25.422 -19.625 -7.938 1 97.81 182 PRO A C 1
ATOM 1499 O O . PRO A 1 182 ? 25.344 -18.484 -8.375 1 97.81 182 PRO A O 1
ATOM 1502 N N . GLN A 1 183 ? 25.609 -20.625 -8.781 1 97.94 183 GLN A N 1
ATOM 1503 C CA . GLN A 1 183 ? 25.703 -20.453 -10.227 1 97.94 183 GLN A CA 1
ATOM 1504 C C . GLN A 1 183 ? 24.328 -20.172 -10.844 1 97.94 183 GLN A C 1
ATOM 1506 O O . GLN A 1 183 ? 24.25 -19.719 -11.984 1 97.94 183 GLN A O 1
ATOM 1511 N N . SER A 1 184 ? 23.312 -20.531 -10.156 1 98.75 184 SER A N 1
ATOM 1512 C CA . SER A 1 184 ? 21.969 -20.328 -10.664 1 98.75 184 SER A CA 1
ATOM 1513 C C . SER A 1 184 ? 21.547 -18.859 -10.539 1 98.75 184 SER A C 1
ATOM 1515 O O . SER A 1 184 ? 21.891 -18.188 -9.562 1 98.75 184 SER A O 1
ATOM 1517 N N . GLN A 1 185 ? 20.766 -18.391 -11.492 1 98.75 185 GLN A N 1
ATOM 1518 C CA . GLN A 1 185 ? 20.188 -17.047 -11.438 1 98.75 185 GLN A CA 1
ATOM 1519 C C . GLN A 1 185 ? 19.125 -16.953 -10.352 1 98.75 185 GLN A C 1
ATOM 1521 O O . GLN A 1 185 ? 18.719 -15.852 -9.969 1 98.75 185 GLN A O 1
ATOM 1526 N N . ALA A 1 186 ? 18.703 -18.062 -9.789 1 98.75 186 ALA A N 1
ATOM 1527 C CA . ALA A 1 186 ? 17.656 -18.078 -8.773 1 98.75 186 ALA A CA 1
ATOM 1528 C C . ALA A 1 186 ? 18.25 -18.219 -7.371 1 98.75 186 ALA A C 1
ATOM 1530 O O . ALA A 1 186 ? 17.516 -18.359 -6.391 1 98.75 186 ALA A O 1
ATOM 1531 N N . TYR A 1 187 ? 19.531 -18.109 -7.266 1 98.62 187 TYR A N 1
ATOM 1532 C CA . TYR A 1 187 ? 20.281 -18.359 -6.031 1 98.62 187 TYR A CA 1
ATOM 1533 C C . TYR A 1 187 ? 19.828 -17.406 -4.93 1 98.62 187 TYR A C 1
ATOM 1535 O O . TYR A 1 187 ? 19.734 -16.188 -5.141 1 98.62 187 TYR A O 1
ATOM 1543 N N . ILE A 1 188 ? 19.5 -17.953 -3.695 1 98 188 ILE A N 1
ATOM 1544 C CA . ILE A 1 188 ? 19.266 -17.203 -2.465 1 98 188 ILE A CA 1
ATOM 1545 C C . ILE A 1 188 ? 20.094 -17.812 -1.332 1 98 188 ILE A C 1
ATOM 1547 O O . ILE A 1 188 ? 19.891 -18.984 -0.962 1 98 188 ILE A O 1
ATOM 1551 N N . PRO A 1 189 ? 21 -17.109 -0.787 1 96.12 189 PRO A N 1
ATOM 1552 C CA . PRO A 1 189 ? 21.828 -17.656 0.301 1 96.12 189 PRO A CA 1
ATOM 1553 C C . PRO A 1 189 ? 21 -18.047 1.524 1 96.12 189 PRO A C 1
ATOM 1555 O O . PRO A 1 189 ? 19.891 -17.547 1.707 1 96.12 189 PRO A O 1
ATOM 1558 N N . HIS A 1 190 ? 21.609 -18.844 2.355 1 93.81 190 HIS A N 1
ATOM 1559 C CA . HIS A 1 190 ? 20.906 -19.406 3.508 1 93.81 190 HIS A CA 1
ATOM 1560 C C . HIS A 1 190 ? 20.516 -18.312 4.504 1 93.81 190 HIS A C 1
ATOM 1562 O O . HIS A 1 190 ? 19.547 -18.469 5.238 1 93.81 190 HIS A O 1
ATOM 1568 N N . ASP A 1 191 ? 21.203 -17.25 4.543 1 92.12 191 ASP A N 1
ATOM 1569 C CA . ASP A 1 191 ? 20.969 -16.219 5.543 1 92.12 191 ASP A CA 1
ATOM 1570 C C . ASP A 1 191 ? 20.125 -15.086 4.977 1 92.12 191 ASP A C 1
ATOM 1572 O O . ASP A 1 191 ? 19.938 -14.055 5.625 1 92.12 191 ASP A O 1
ATOM 1576 N N . GLN A 1 192 ? 19.594 -15.312 3.762 1 94.62 192 GLN A N 1
ATOM 1577 C CA . GLN A 1 192 ? 18.75 -14.305 3.131 1 94.62 192 GLN A CA 1
ATOM 1578 C C . GLN A 1 192 ? 17.375 -14.883 2.809 1 94.62 192 GLN A C 1
ATOM 1580 O O . GLN A 1 192 ? 17.172 -16.094 2.838 1 94.62 192 GLN A O 1
ATOM 1585 N N . GLY A 1 193 ? 16.438 -13.922 2.584 1 95.88 193 GLY A N 1
ATOM 1586 C CA . GLY A 1 193 ? 15.062 -14.297 2.312 1 95.88 193 GLY A CA 1
ATOM 1587 C C . GLY A 1 193 ? 14.078 -13.695 3.289 1 95.88 193 GLY A C 1
ATOM 1588 O O . GLY A 1 193 ? 14.438 -13.352 4.414 1 95.88 193 GLY A O 1
ATOM 1589 N N . ASP A 1 194 ? 12.844 -13.578 2.926 1 96.31 194 ASP A N 1
ATOM 1590 C CA . ASP A 1 194 ? 11.773 -13.117 3.809 1 96.31 194 ASP A CA 1
ATOM 1591 C C . ASP A 1 194 ? 10.688 -14.172 3.959 1 96.31 194 ASP A C 1
ATOM 1593 O O . ASP A 1 194 ? 10.68 -14.93 4.934 1 96.31 194 ASP A O 1
ATOM 1597 N N . PHE A 1 195 ? 9.875 -14.43 2.906 1 98.38 195 PHE A N 1
ATOM 1598 C CA . PHE A 1 195 ? 8.891 -15.5 2.844 1 98.38 195 PHE A CA 1
ATOM 1599 C C . PHE A 1 195 ? 9.188 -16.453 1.686 1 98.38 195 PHE A C 1
ATOM 1601 O O . PHE A 1 195 ? 10.031 -16.141 0.834 1 98.38 195 PHE A O 1
ATOM 1608 N N . TYR A 1 196 ? 8.633 -17.594 1.742 1 98.75 196 TYR A N 1
ATOM 1609 C CA . TYR A 1 196 ? 8.602 -18.469 0.573 1 98.75 196 TYR A CA 1
ATOM 1610 C C . TYR A 1 196 ? 7.27 -18.359 -0.156 1 98.75 196 TYR A C 1
ATOM 1612 O O . TYR A 1 196 ? 6.219 -18.656 0.415 1 98.75 196 TYR A O 1
ATOM 1620 N N . TYR A 1 197 ? 7.352 -17.906 -1.414 1 98.81 197 TYR A N 1
ATOM 1621 C CA . TYR A 1 197 ? 6.152 -17.719 -2.221 1 98.81 197 TYR A CA 1
ATOM 1622 C C . TYR A 1 197 ? 5.918 -18.922 -3.133 1 98.81 197 TYR A C 1
ATOM 1624 O O . TYR A 1 197 ? 6.859 -19.453 -3.723 1 98.81 197 TYR A O 1
ATOM 1632 N N . LEU A 1 198 ? 4.691 -19.344 -3.191 1 98.44 198 LEU A N 1
ATOM 1633 C CA . LEU A 1 198 ? 4.391 -20.469 -4.086 1 98.44 198 LEU A CA 1
ATOM 1634 C C . LEU A 1 198 ? 4.164 -19.969 -5.512 1 98.44 198 LEU A C 1
ATOM 1636 O O . LEU A 1 198 ? 3.881 -18.781 -5.723 1 98.44 198 LEU A O 1
ATOM 1640 N N . GLY A 1 199 ? 4.293 -20.844 -6.465 1 97.12 199 GLY A N 1
ATOM 1641 C CA . GLY A 1 199 ? 4.18 -20.453 -7.863 1 97.12 199 GLY A CA 1
ATOM 1642 C C . GLY A 1 199 ? 2.777 -20.625 -8.414 1 97.12 199 GLY A C 1
ATOM 1643 O O . GLY A 1 199 ? 2.488 -20.188 -9.531 1 97.12 199 GLY A O 1
ATOM 1644 N N . GLY A 1 200 ? 1.851 -21.141 -7.625 1 97 200 GLY A N 1
ATOM 1645 C CA . GLY A 1 200 ? 0.556 -21.531 -8.156 1 97 200 GLY A CA 1
ATOM 1646 C C . GLY A 1 200 ? -0.465 -20.406 -8.133 1 97 200 GLY A C 1
ATOM 1647 O O . GLY A 1 200 ? -1.584 -20.562 -8.625 1 97 200 GLY A O 1
ATOM 1648 N N . PHE A 1 201 ? -0.096 -19.281 -7.535 1 98.69 201 PHE A N 1
ATOM 1649 C CA . PHE A 1 201 ? -1.036 -18.172 -7.422 1 98.69 201 PHE A CA 1
ATOM 1650 C C . PHE A 1 201 ? -0.297 -16.859 -7.223 1 98.69 201 PHE A C 1
ATOM 1652 O O . PHE A 1 201 ? 0.112 -16.531 -6.105 1 98.69 201 PHE A O 1
ATOM 1659 N N . PHE A 1 202 ? -0.053 -16.062 -8.234 1 98.88 202 PHE A N 1
ATOM 1660 C CA . PHE A 1 202 ? 0.61 -14.758 -8.203 1 98.88 202 PHE A CA 1
ATOM 1661 C C . PHE A 1 202 ? 0.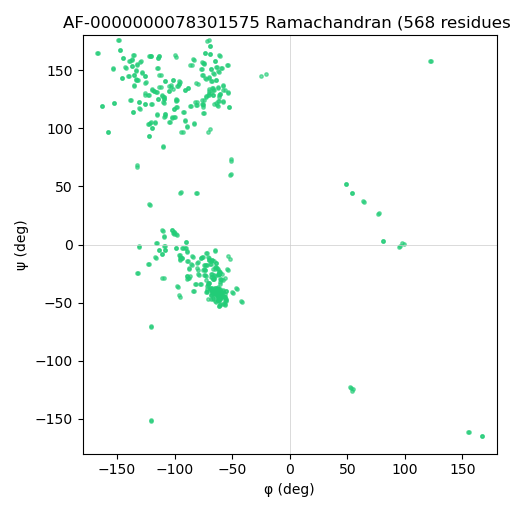046 -13.836 -9.273 1 98.88 202 PHE A C 1
ATOM 1663 O O . PHE A 1 202 ? -0.769 -14.258 -10.102 1 98.88 202 PHE A O 1
ATOM 1670 N N . GLY A 1 203 ? 0.339 -12.602 -9.211 1 98.75 203 GLY A N 1
ATOM 1671 C CA . GLY A 1 203 ? -0.183 -11.68 -10.211 1 98.75 203 GLY A CA 1
ATOM 1672 C C . GLY A 1 203 ? -0 -10.227 -9.828 1 98.75 203 GLY A C 1
ATOM 1673 O O . GLY A 1 203 ? 0.881 -9.891 -9.031 1 98.75 203 GLY A O 1
ATOM 1674 N N . GLY A 1 204 ? -0.723 -9.398 -10.523 1 98.56 204 GLY A N 1
ATOM 1675 C CA . GLY A 1 204 ? -0.639 -7.961 -10.352 1 98.56 204 GLY A CA 1
ATOM 1676 C C . GLY A 1 204 ? -1.058 -7.184 -11.578 1 98.56 204 GLY A C 1
ATOM 1677 O O . GLY A 1 204 ? -1.827 -7.684 -12.406 1 98.56 204 GLY A O 1
ATOM 1678 N N . SER A 1 205 ? -0.637 -5.938 -11.609 1 97.12 205 SER A N 1
ATOM 1679 C CA . SER A 1 205 ? -0.859 -5.168 -12.828 1 97.12 205 SER A CA 1
ATOM 1680 C C . SER A 1 205 ? -0.183 -5.828 -14.023 1 97.12 205 SER A C 1
ATOM 1682 O O . SER A 1 205 ? 0.847 -6.492 -13.875 1 97.12 205 SER A O 1
ATOM 1684 N N . VAL A 1 206 ? -0.76 -5.586 -15.141 1 96.31 206 VAL A N 1
ATOM 1685 C CA . VAL A 1 206 ? -0.23 -6.199 -16.359 1 96.31 206 VAL A CA 1
ATOM 1686 C C . VAL A 1 206 ? 1.229 -5.793 -16.547 1 96.31 206 VAL A C 1
ATOM 1688 O O . VAL A 1 206 ? 2.074 -6.625 -16.875 1 96.31 206 VAL A O 1
ATOM 1691 N N . ALA A 1 207 ? 1.559 -4.574 -16.266 1 95.81 207 ALA A N 1
ATOM 1692 C CA . ALA A 1 207 ? 2.928 -4.082 -16.406 1 95.81 207 ALA A CA 1
ATOM 1693 C C . ALA A 1 207 ? 3.883 -4.84 -15.492 1 95.81 207 ALA A C 1
ATOM 1695 O O . ALA A 1 207 ? 4.961 -5.262 -15.914 1 95.81 207 ALA A O 1
ATOM 1696 N N . GLU A 1 208 ? 3.465 -5.062 -14.273 1 97.75 208 GLU A N 1
ATOM 1697 C CA . GLU A 1 208 ? 4.348 -5.699 -13.305 1 97.75 208 GLU A CA 1
ATOM 1698 C C . GLU A 1 208 ? 4.438 -7.203 -13.539 1 97.75 208 GLU A C 1
ATOM 1700 O O . GLU A 1 208 ? 5.492 -7.809 -13.336 1 97.75 208 GLU A O 1
ATOM 1705 N N . VAL A 1 209 ? 3.371 -7.801 -13.969 1 98 209 VAL A N 1
ATOM 1706 C CA . VAL A 1 209 ? 3.414 -9.219 -14.297 1 98 209 VAL A CA 1
ATOM 1707 C C . VAL A 1 209 ? 4.301 -9.445 -15.516 1 98 209 VAL A C 1
ATOM 1709 O O . VAL A 1 209 ? 5.055 -10.422 -15.57 1 98 209 VAL A O 1
ATOM 1712 N N . HIS A 1 210 ? 4.188 -8.539 -16.453 1 97.12 210 HIS A N 1
ATOM 1713 C CA . HIS A 1 210 ? 5.07 -8.625 -17.609 1 97.12 210 HIS A CA 1
ATOM 1714 C C . HIS A 1 210 ? 6.535 -8.531 -17.203 1 97.12 210 HIS A C 1
ATOM 1716 O O . HIS A 1 210 ? 7.355 -9.344 -17.625 1 97.12 210 HIS A O 1
ATOM 1722 N N . ARG A 1 211 ? 6.855 -7.59 -16.359 1 98.06 211 ARG A N 1
ATOM 1723 C CA . ARG A 1 211 ? 8.227 -7.426 -15.875 1 98.06 211 ARG A CA 1
ATOM 1724 C C . ARG A 1 211 ? 8.695 -8.672 -15.141 1 98.06 211 ARG A C 1
ATOM 1726 O O . ARG A 1 211 ? 9.812 -9.148 -15.367 1 98.06 211 ARG A O 1
ATOM 1733 N N . LEU A 1 212 ? 7.871 -9.195 -14.305 1 98.69 212 LEU A N 1
ATOM 1734 C CA . LEU A 1 212 ? 8.188 -10.383 -13.516 1 98.69 212 LEU A CA 1
ATOM 1735 C C . LEU A 1 212 ? 8.453 -11.578 -14.43 1 98.69 212 LEU A C 1
ATOM 1737 O O . LEU A 1 212 ? 9.5 -12.227 -14.32 1 98.69 212 LEU A O 1
ATOM 1741 N N . THR A 1 213 ? 7.504 -11.805 -15.281 1 98.44 213 THR A N 1
ATOM 1742 C CA . THR A 1 213 ? 7.594 -13.008 -16.109 1 98.44 213 THR A CA 1
ATOM 1743 C C . THR A 1 213 ? 8.75 -12.898 -17.094 1 98.44 213 THR A C 1
ATOM 1745 O O . THR A 1 213 ? 9.438 -13.883 -17.375 1 98.44 213 THR A O 1
ATOM 1748 N N . LYS A 1 214 ? 8.977 -11.727 -17.625 1 98.19 214 LYS A N 1
ATOM 1749 C CA . LYS A 1 214 ? 10.117 -11.508 -18.516 1 98.19 214 LYS A CA 1
ATOM 1750 C C . LYS A 1 214 ? 11.438 -11.75 -17.781 1 98.19 214 LYS A C 1
ATOM 1752 O O . LYS A 1 214 ? 12.312 -12.453 -18.281 1 98.19 214 LYS A O 1
ATOM 1757 N N . ALA A 1 215 ? 11.555 -11.172 -16.609 1 98.75 215 ALA A N 1
ATOM 1758 C CA . ALA A 1 215 ? 12.773 -11.328 -15.82 1 98.75 215 ALA A CA 1
ATOM 1759 C C . ALA A 1 215 ? 13.023 -12.789 -15.469 1 98.75 215 ALA A C 1
ATOM 1761 O O . ALA A 1 215 ? 14.148 -13.281 -15.586 1 98.75 215 ALA A O 1
ATOM 1762 N N . CYS A 1 216 ? 12.016 -13.492 -15.016 1 98.56 216 CYS A N 1
ATOM 1763 C CA . CYS A 1 216 ? 12.141 -14.906 -14.68 1 98.56 216 CYS A CA 1
ATOM 1764 C C . CYS A 1 216 ? 12.523 -15.727 -15.906 1 98.56 216 CYS A C 1
ATOM 1766 O O . CYS A 1 216 ? 13.406 -16.578 -15.828 1 98.56 216 CYS A O 1
ATOM 1768 N N . HIS A 1 217 ? 11.867 -15.422 -17.031 1 97.75 217 HIS A N 1
ATOM 1769 C CA . HIS A 1 217 ? 12.18 -16.141 -18.266 1 97.75 217 HIS A CA 1
ATOM 1770 C C . HIS A 1 217 ? 13.633 -15.938 -18.672 1 97.75 217 HIS A C 1
ATOM 1772 O O . HIS A 1 217 ? 14.32 -16.891 -19.016 1 97.75 217 HIS A O 1
ATOM 1778 N N . GLU A 1 218 ? 14.078 -14.719 -18.641 1 98.44 218 GLU A N 1
ATOM 1779 C CA . GLU A 1 218 ? 15.453 -14.414 -19 1 98.44 218 GLU A CA 1
ATOM 1780 C C . GLU A 1 218 ? 16.438 -15.094 -18.062 1 98.44 218 GLU A C 1
ATOM 1782 O O . GLU A 1 218 ? 17.469 -15.625 -18.5 1 98.44 218 GLU A O 1
ATOM 1787 N N . ALA A 1 219 ? 16.172 -15.109 -16.812 1 98.56 219 ALA A N 1
ATOM 1788 C CA . ALA A 1 219 ? 17.031 -15.773 -15.828 1 98.56 219 ALA A CA 1
ATOM 1789 C C . ALA A 1 219 ? 17.062 -17.281 -16.062 1 98.56 219 ALA A C 1
ATOM 1791 O O . ALA A 1 219 ? 18.125 -17.891 -15.977 1 98.56 219 ALA A O 1
ATOM 1792 N N . MET A 1 220 ? 15.945 -17.859 -16.328 1 97.94 220 MET A N 1
ATOM 1793 C CA . MET A 1 220 ? 15.867 -19.297 -16.609 1 97.94 220 MET A CA 1
ATOM 1794 C C . MET A 1 220 ? 16.656 -19.641 -17.875 1 97.94 220 MET A C 1
ATOM 1796 O O . MET A 1 220 ? 17.25 -20.719 -17.953 1 97.94 220 MET A O 1
ATOM 1800 N N . ALA A 1 221 ? 16.594 -18.734 -18.844 1 97.31 221 ALA A N 1
ATOM 1801 C CA . ALA A 1 221 ? 17.344 -18.953 -20.078 1 97.31 221 ALA A CA 1
ATOM 1802 C C . ALA A 1 221 ? 18.844 -18.969 -19.828 1 97.31 221 ALA A C 1
ATOM 1804 O O . ALA A 1 221 ? 19.562 -19.797 -20.375 1 97.31 221 ALA A O 1
ATOM 1805 N N . VAL A 1 222 ? 19.312 -18.078 -19 1 98.31 222 VAL A N 1
ATOM 1806 C CA . VAL A 1 222 ? 20.734 -18.031 -18.625 1 98.31 222 VAL A CA 1
ATOM 1807 C C . VAL A 1 222 ? 21.109 -19.328 -17.906 1 98.31 222 VAL A C 1
ATOM 1809 O O . VAL A 1 222 ? 22.141 -19.922 -18.203 1 98.31 222 VAL A O 1
ATOM 1812 N N . ASP A 1 223 ? 20.281 -19.734 -16.922 1 98.12 223 ASP A N 1
ATOM 1813 C CA . ASP A 1 223 ? 20.531 -20.984 -16.219 1 98.12 223 ASP A CA 1
ATOM 1814 C C . ASP A 1 223 ? 20.594 -22.156 -17.188 1 98.12 223 ASP A C 1
ATOM 1816 O O . ASP A 1 223 ? 21.5 -22.984 -17.109 1 98.12 223 ASP A O 1
ATOM 1820 N N . ARG A 1 224 ? 19.656 -22.172 -18.094 1 95.94 224 ARG A N 1
ATOM 1821 C CA . ARG A 1 224 ? 19.609 -23.266 -19.078 1 95.94 224 ARG A CA 1
ATOM 1822 C C . ARG A 1 224 ? 20.875 -23.281 -19.938 1 95.94 224 ARG A C 1
ATOM 1824 O O . ARG A 1 224 ? 21.422 -24.359 -20.219 1 95.94 224 ARG A O 1
ATOM 1831 N N . ALA A 1 225 ? 21.312 -22.125 -20.344 1 97.19 225 ALA A N 1
ATOM 1832 C CA . ALA A 1 225 ? 22.531 -22.016 -21.141 1 97.19 225 ALA A CA 1
ATOM 1833 C C . ALA A 1 225 ? 23.734 -22.531 -20.375 1 97.19 225 ALA A C 1
ATOM 1835 O O . ALA A 1 225 ? 24.719 -22.984 -20.969 1 97.19 225 ALA A O 1
ATOM 1836 N N . ASN A 1 226 ? 23.641 -22.484 -19.125 1 97.5 226 ASN A N 1
ATOM 1837 C CA . ASN A 1 226 ? 24.703 -22.969 -18.266 1 97.5 226 ASN A CA 1
ATOM 1838 C C . ASN A 1 226 ? 24.406 -24.359 -17.719 1 97.5 226 ASN A C 1
ATOM 1840 O O . ASN A 1 226 ? 25.031 -24.797 -16.75 1 97.5 226 ASN A O 1
ATOM 1844 N N . ASN A 1 227 ? 23.375 -25 -18.25 1 96.75 227 ASN A N 1
ATOM 1845 C CA . ASN A 1 227 ? 22.969 -26.359 -17.891 1 96.75 227 ASN A CA 1
ATOM 1846 C C . ASN A 1 227 ? 22.531 -26.438 -16.422 1 96.75 227 ASN A C 1
ATOM 1848 O O . ASN A 1 227 ? 22.906 -27.375 -15.719 1 96.75 227 ASN A O 1
ATOM 1852 N N . ILE A 1 228 ? 21.906 -25.406 -16.047 1 97.25 228 ILE A N 1
ATOM 1853 C CA . ILE A 1 228 ? 21.375 -25.359 -14.688 1 97.25 228 ILE A CA 1
ATOM 1854 C C . ILE A 1 228 ? 19.859 -25.281 -14.734 1 97.25 228 ILE A C 1
ATOM 1856 O O . ILE A 1 228 ? 19.281 -24.531 -15.539 1 97.25 228 ILE A O 1
ATOM 1860 N N . GLU A 1 229 ? 19.188 -26.078 -14 1 96 229 GLU A N 1
ATOM 1861 C CA . GLU A 1 229 ? 17.75 -25.984 -13.719 1 96 229 GLU A CA 1
ATOM 1862 C C . GLU A 1 229 ? 17.5 -25.828 -12.227 1 96 229 GLU A C 1
ATOM 1864 O O . GLU A 1 229 ? 17.844 -26.703 -11.43 1 96 229 GLU A O 1
ATOM 1869 N N . ALA A 1 230 ? 16.906 -24.828 -11.844 1 97.25 230 ALA A N 1
ATOM 1870 C CA . ALA A 1 230 ? 16.688 -24.562 -10.43 1 97.25 230 ALA A CA 1
ATOM 1871 C C . ALA A 1 230 ? 15.789 -25.609 -9.797 1 97.25 230 ALA A C 1
ATOM 1873 O O . ALA A 1 230 ? 14.977 -26.234 -10.484 1 97.25 230 ALA A O 1
ATOM 1874 N N . VAL A 1 231 ? 15.836 -25.781 -8.531 1 96.94 231 VAL A N 1
ATOM 1875 C CA . VAL A 1 231 ? 15.258 -26.906 -7.785 1 96.94 231 VAL A CA 1
ATOM 1876 C C . VAL A 1 231 ? 13.75 -26.938 -7.996 1 96.94 231 VAL A C 1
ATOM 1878 O O . VAL A 1 231 ? 13.156 -28.016 -8.109 1 96.94 231 VAL A O 1
ATOM 1881 N N . TRP A 1 232 ? 13.094 -25.75 -8.039 1 96.5 232 TRP A N 1
ATOM 1882 C CA . TRP A 1 232 ? 11.648 -25.688 -8.227 1 96.5 232 TRP A CA 1
ATOM 1883 C C . TRP A 1 232 ? 11.297 -24.875 -9.469 1 96.5 232 TRP A C 1
ATOM 1885 O O . TRP A 1 232 ? 10.344 -24.094 -9.453 1 96.5 232 TRP A O 1
ATOM 1895 N N . HIS A 1 233 ? 12.133 -24.984 -10.414 1 95.44 233 HIS A N 1
ATOM 1896 C CA . HIS A 1 233 ? 11.867 -24.453 -11.75 1 95.44 233 HIS A CA 1
ATOM 1897 C C . HIS A 1 233 ? 11.484 -22.984 -11.688 1 95.44 233 HIS A C 1
ATOM 1899 O O . HIS A 1 233 ? 12.258 -22.156 -11.188 1 95.44 233 HIS A O 1
ATOM 1905 N N . ASP A 1 234 ? 10.336 -22.641 -12.219 1 96.44 234 ASP A N 1
ATOM 1906 C CA . ASP A 1 234 ? 9.938 -21.234 -12.273 1 96.44 234 ASP A CA 1
ATOM 1907 C C . ASP A 1 234 ? 9.672 -20.688 -10.875 1 96.44 234 ASP A C 1
ATOM 1909 O O . ASP A 1 234 ? 9.898 -19.5 -10.617 1 96.44 234 ASP A O 1
ATOM 1913 N N . GLU A 1 235 ? 9.266 -21.547 -9.961 1 97.94 235 GLU A N 1
ATOM 1914 C CA . GLU A 1 235 ? 8.992 -21.094 -8.602 1 97.94 235 GLU A CA 1
ATOM 1915 C C . GLU A 1 235 ? 10.258 -20.594 -7.914 1 97.94 235 GLU A C 1
ATOM 1917 O O . GLU A 1 235 ? 10.219 -19.625 -7.164 1 97.94 235 GLU A O 1
ATOM 1922 N N . SER A 1 236 ? 11.406 -21.281 -8.18 1 98.56 236 SER A N 1
ATOM 1923 C CA . SER A 1 236 ? 12.672 -20.797 -7.645 1 98.56 236 SER A CA 1
ATOM 1924 C C . SER A 1 236 ? 12.992 -19.391 -8.141 1 98.56 236 SER A C 1
ATOM 1926 O O . SER A 1 236 ? 13.406 -18.531 -7.359 1 98.56 236 SER A O 1
ATOM 1928 N N . HIS A 1 237 ? 12.766 -19.156 -9.406 1 98.69 237 HIS A N 1
ATOM 1929 C CA . HIS A 1 237 ? 13.039 -17.859 -10 1 98.69 237 HIS A CA 1
ATOM 1930 C C . HIS A 1 237 ? 12.039 -16.812 -9.523 1 98.69 237 HIS A C 1
ATOM 1932 O O . HIS A 1 237 ? 12.391 -15.641 -9.359 1 98.69 237 HIS A O 1
ATOM 1938 N N . LEU A 1 238 ? 10.844 -17.266 -9.305 1 98.81 238 LEU A N 1
ATOM 1939 C CA . LEU A 1 238 ? 9.828 -16.375 -8.742 1 98.81 238 LEU A CA 1
ATOM 1940 C C . LEU A 1 238 ? 10.25 -15.875 -7.367 1 98.81 238 LEU A C 1
ATOM 1942 O O . LEU A 1 238 ? 10.148 -14.68 -7.082 1 98.81 238 LEU A O 1
ATOM 1946 N N . ASN A 1 239 ? 10.75 -16.766 -6.535 1 98.81 239 ASN A N 1
ATOM 1947 C CA . ASN A 1 239 ? 11.18 -16.375 -5.195 1 98.81 239 ASN A CA 1
ATOM 1948 C C . ASN A 1 239 ? 12.359 -15.422 -5.238 1 98.81 239 ASN A C 1
ATOM 1950 O O . ASN A 1 239 ? 12.414 -14.461 -4.469 1 98.81 239 ASN A O 1
ATOM 1954 N N . LYS A 1 240 ? 13.305 -15.695 -6.152 1 98.69 240 LYS A N 1
ATOM 1955 C CA . LYS A 1 240 ? 14.43 -14.773 -6.312 1 98.69 240 LYS A CA 1
ATOM 1956 C C . LYS A 1 240 ? 13.945 -13.391 -6.75 1 98.69 240 LYS A C 1
ATOM 1958 O O . LYS A 1 240 ? 14.391 -12.375 -6.215 1 98.69 240 LYS A O 1
ATOM 1963 N N . TYR A 1 241 ? 13.047 -13.352 -7.688 1 98.62 241 TYR A N 1
ATOM 1964 C CA . TYR A 1 241 ? 12.516 -12.094 -8.195 1 98.62 241 TYR A CA 1
ATOM 1965 C C . TYR A 1 241 ? 11.812 -11.312 -7.094 1 98.62 241 TYR A C 1
ATOM 1967 O O . TYR A 1 241 ? 12.07 -10.125 -6.906 1 98.62 241 TYR A O 1
ATOM 1975 N N . LEU A 1 242 ? 10.961 -11.977 -6.289 1 98.5 242 LEU A N 1
ATOM 1976 C CA . LEU A 1 242 ? 10.141 -11.32 -5.273 1 98.5 242 LEU A CA 1
ATOM 1977 C C . LEU A 1 242 ? 10.992 -10.898 -4.082 1 98.5 242 LEU A C 1
ATOM 1979 O O . LEU A 1 242 ? 10.625 -9.984 -3.338 1 98.5 242 LEU A O 1
ATOM 1983 N N . LEU A 1 243 ? 12.102 -11.633 -3.904 1 97.44 243 LEU A N 1
ATOM 1984 C CA . LEU A 1 243 ? 13.047 -11.188 -2.883 1 97.44 243 LEU A CA 1
ATOM 1985 C C . LEU A 1 243 ? 13.695 -9.867 -3.281 1 97.44 243 LEU A C 1
ATOM 1987 O O . LEU A 1 243 ? 13.844 -8.961 -2.453 1 97.44 243 LEU A O 1
ATOM 1991 N N . LEU A 1 244 ? 14.023 -9.719 -4.551 1 95.5 244 LEU A N 1
ATOM 1992 C CA . LEU A 1 244 ? 14.711 -8.539 -5.059 1 95.5 244 LEU A CA 1
ATOM 1993 C C . LEU A 1 244 ? 13.727 -7.402 -5.309 1 95.5 244 LEU A C 1
ATOM 1995 O O . LEU A 1 244 ? 14.07 -6.227 -5.145 1 95.5 244 LEU A O 1
ATOM 1999 N N . ARG A 1 245 ? 12.578 -7.805 -5.711 1 95.88 245 ARG A N 1
ATOM 2000 C CA . ARG A 1 245 ? 11.477 -6.883 -5.945 1 95.88 245 ARG A CA 1
ATOM 2001 C C . ARG A 1 245 ? 10.266 -7.25 -5.09 1 95.88 245 ARG A C 1
ATOM 2003 O O . ARG A 1 245 ? 9.398 -8.016 -5.527 1 95.88 245 ARG A O 1
ATOM 2010 N N . LYS A 1 246 ? 10.242 -6.59 -3.949 1 97.25 246 LYS A N 1
ATOM 2011 C CA . LYS A 1 246 ? 9.266 -6.977 -2.934 1 97.25 246 LYS A CA 1
ATOM 2012 C C . LYS A 1 246 ? 7.84 -6.773 -3.436 1 97.25 246 LYS A C 1
ATOM 2014 O O . LYS A 1 246 ? 7.535 -5.754 -4.062 1 97.25 246 LYS A O 1
ATOM 2019 N N . PRO A 1 247 ? 6.977 -7.773 -3.189 1 98.56 247 PRO A N 1
ATOM 2020 C CA . PRO A 1 247 ? 5.578 -7.578 -3.58 1 98.56 247 PRO A CA 1
ATOM 2021 C C . PRO A 1 247 ? 4.902 -6.445 -2.809 1 98.56 247 PRO A C 1
ATOM 2023 O O . PRO A 1 247 ? 5.289 -6.148 -1.676 1 98.56 247 PRO A O 1
ATOM 2026 N N . THR A 1 248 ? 3.914 -5.859 -3.451 1 98.5 248 THR A N 1
ATOM 2027 C CA . THR A 1 248 ? 3.18 -4.762 -2.832 1 98.5 248 THR A CA 1
ATOM 2028 C C . THR A 1 248 ? 2.004 -5.289 -2.016 1 98.5 248 THR A C 1
ATOM 2030 O O . THR A 1 248 ? 1.417 -4.555 -1.217 1 98.5 248 THR A O 1
ATOM 2033 N N . LYS A 1 249 ? 1.62 -6.527 -2.178 1 98.88 249 LYS A N 1
ATOM 2034 C CA . LYS A 1 249 ? 0.764 -7.305 -1.284 1 98.88 249 LYS A CA 1
ATOM 2035 C C . LYS A 1 249 ? 1.255 -8.742 -1.165 1 98.88 249 LYS A C 1
ATOM 2037 O O . LYS A 1 249 ? 1.828 -9.289 -2.109 1 98.88 249 LYS A O 1
ATOM 2042 N N . VAL A 1 250 ? 1.098 -9.297 -0.021 1 98.94 250 VAL A N 1
ATOM 2043 C CA . VAL A 1 250 ? 1.344 -10.719 0.213 1 98.94 250 VAL A CA 1
ATOM 2044 C C . VAL A 1 250 ? 0.035 -11.414 0.574 1 98.94 250 VAL A C 1
ATOM 2046 O O . VAL A 1 250 ? -0.718 -10.938 1.425 1 98.94 250 VAL A O 1
ATOM 2049 N N . LEU A 1 251 ? -0.295 -12.438 -0.14 1 98.94 251 LEU A N 1
ATOM 2050 C CA . LEU A 1 251 ? -1.489 -13.211 0.19 1 98.94 251 LEU A CA 1
ATOM 2051 C C . LEU A 1 251 ? -1.163 -14.312 1.187 1 98.94 251 LEU A C 1
ATOM 2053 O O . LEU A 1 251 ? -0.125 -14.969 1.074 1 98.94 251 LEU A O 1
ATOM 2057 N N . SER A 1 252 ? -1.984 -14.484 2.223 1 98.88 252 SER A N 1
ATOM 2058 C CA . SER A 1 252 ? -1.826 -15.531 3.229 1 98.88 252 SER A CA 1
ATOM 2059 C C . SER A 1 252 ? -2.098 -16.906 2.637 1 98.88 252 SER A C 1
ATOM 2061 O O . SER A 1 252 ? -2.609 -17.031 1.521 1 98.88 252 SER A O 1
ATOM 2063 N N . PRO A 1 253 ? -1.814 -17.984 3.383 1 98.75 253 PRO A N 1
ATOM 2064 C CA . PRO A 1 253 ? -2.102 -19.344 2.893 1 98.75 253 PRO A CA 1
ATOM 2065 C C . PRO A 1 253 ? -3.598 -19.594 2.719 1 98.75 253 PRO A C 1
ATOM 2067 O O . PRO 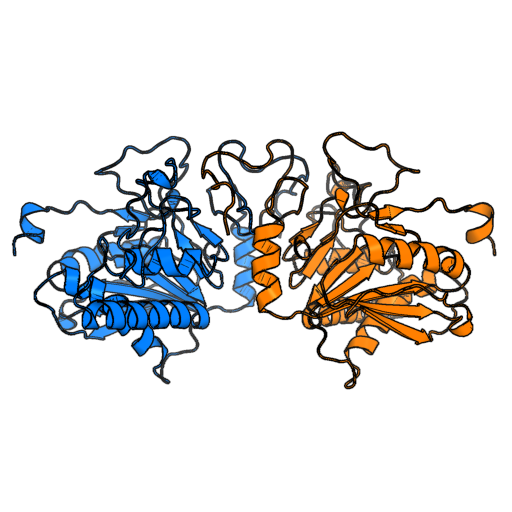A 1 253 ? -3.99 -20.641 2.195 1 98.75 253 PRO A O 1
ATOM 2070 N N . GLU A 1 254 ? -4.402 -18.672 3.115 1 98.88 254 GLU A N 1
ATOM 2071 C CA . GLU A 1 254 ? -5.832 -18.781 2.852 1 98.88 254 GLU A CA 1
ATOM 2072 C C . GLU A 1 254 ? -6.121 -18.766 1.353 1 98.88 254 GLU A C 1
ATOM 2074 O O . GLU A 1 254 ? -7.188 -19.203 0.916 1 98.88 254 GLU A O 1
ATOM 2079 N N . TYR A 1 255 ? -5.223 -18.281 0.503 1 98.88 255 TYR A N 1
ATOM 2080 C CA . TYR A 1 255 ? -5.438 -18.094 -0.926 1 98.88 255 TYR A CA 1
ATOM 2081 C C . TYR A 1 255 ? -4.848 -19.25 -1.729 1 98.88 255 TYR A C 1
ATOM 2083 O O . TYR A 1 255 ? -5.004 -19.297 -2.951 1 98.88 255 TYR A O 1
ATOM 2091 N N . LEU A 1 256 ? -4.238 -20.141 -1.115 1 98.62 256 LEU A N 1
ATOM 2092 C CA . LEU A 1 256 ? -3.867 -21.438 -1.7 1 98.62 256 LEU A CA 1
ATOM 2093 C C . LEU A 1 256 ? -3.52 -22.438 -0.615 1 98.62 256 LEU A C 1
ATOM 2095 O O . LEU A 1 256 ? -2.605 -22.219 0.183 1 98.62 256 LEU A O 1
ATOM 2099 N N . TRP A 1 257 ? -4.266 -23.531 -0.553 1 98.31 257 TRP A N 1
ATOM 2100 C CA . TRP A 1 257 ? -4.082 -24.578 0.455 1 98.31 257 TRP A CA 1
ATOM 2101 C C . TRP A 1 257 ? -4.309 -25.953 -0.14 1 98.31 257 TRP A C 1
ATOM 2103 O O . TRP A 1 257 ? -5.012 -26.094 -1.145 1 98.31 257 TRP A O 1
ATOM 2113 N N . ASP A 1 258 ? -3.672 -26.938 0.421 1 96.5 258 ASP A N 1
ATOM 2114 C CA . ASP A 1 258 ? -3.855 -28.312 0.015 1 96.5 258 ASP A CA 1
ATOM 2115 C C . ASP A 1 258 ? -4.348 -29.172 1.182 1 96.5 258 ASP A C 1
ATOM 2117 O O . ASP A 1 258 ? -3.553 -29.625 2.01 1 96.5 258 ASP A O 1
ATOM 2121 N N . LEU A 1 259 ? -5.574 -29.5 1.15 1 95 259 LEU A N 1
ATOM 2122 C CA . LEU A 1 259 ? -6.207 -30.234 2.24 1 95 259 LEU A CA 1
ATOM 2123 C C . LEU A 1 259 ? -5.758 -31.688 2.25 1 95 259 LEU A C 1
ATOM 2125 O O . LEU A 1 259 ? -5.934 -32.406 3.246 1 95 259 LEU A O 1
ATOM 2129 N N . HIS A 1 260 ? -5.219 -32.156 1.179 1 92.19 260 HIS A N 1
ATOM 2130 C CA . HIS A 1 260 ? -4.766 -33.531 1.105 1 92.19 260 HIS A CA 1
ATOM 2131 C C . HIS A 1 260 ? -3.398 -33.688 1.76 1 92.19 260 HIS A C 1
ATOM 2133 O O . HIS A 1 260 ? -3.025 -34.781 2.156 1 92.19 260 HIS A O 1
ATOM 2139 N N . MET A 1 261 ? -2.738 -32.625 1.874 1 91.75 261 MET A N 1
ATOM 2140 C CA . MET A 1 261 ? -1.367 -32.688 2.375 1 91.75 261 MET A CA 1
ATOM 2141 C C . MET A 1 261 ? -1.269 -32.062 3.768 1 91.75 261 MET A C 1
ATOM 2143 O O . MET A 1 261 ? -0.402 -32.438 4.559 1 91.75 261 MET A O 1
ATOM 2147 N N . LEU A 1 262 ? -2.146 -31.109 4.023 1 95.25 262 LEU A N 1
ATOM 2148 C CA . LEU A 1 262 ? -2.041 -30.344 5.262 1 95.25 262 LEU A CA 1
ATOM 2149 C C . LEU A 1 262 ? -3.398 -30.219 5.941 1 95.25 262 LEU A C 1
ATOM 2151 O O . LEU A 1 262 ? -4.422 -30.062 5.273 1 95.25 262 LEU A O 1
ATOM 2155 N N . PRO A 1 263 ? -3.322 -30.297 7.312 1 96.56 263 PRO A N 1
ATOM 2156 C CA . PRO A 1 263 ? -4.57 -30 8.016 1 96.56 263 PRO A CA 1
ATOM 2157 C C . PRO A 1 263 ? -4.973 -28.531 7.914 1 96.56 263 PRO A C 1
ATOM 2159 O O . PRO A 1 263 ? -4.164 -27.703 7.492 1 96.56 263 PRO A O 1
ATOM 2162 N N . TRP A 1 264 ? -6.172 -28.25 8.219 1 97.25 264 TRP A N 1
ATOM 2163 C CA . TRP A 1 264 ? -6.676 -26.875 8.234 1 97.25 264 TRP A CA 1
ATOM 2164 C C . TRP A 1 264 ? -6.469 -26.234 9.602 1 97.25 264 TRP A C 1
ATOM 2166 O O . TRP A 1 264 ? -7.242 -26.484 10.531 1 97.25 264 TRP A O 1
ATOM 2176 N N . PRO A 1 265 ? -5.469 -25.406 9.742 1 97 265 PRO A N 1
ATOM 2177 C CA . PRO A 1 265 ? -5.238 -24.797 11.055 1 97 265 PRO A CA 1
ATOM 2178 C C . PRO A 1 265 ? -6.227 -23.688 11.367 1 97 265 PRO A C 1
ATOM 2180 O O . PRO A 1 265 ? -6.73 -23.031 10.445 1 97 265 PRO A O 1
ATOM 2183 N N . SER A 1 266 ? -6.449 -23.375 12.641 1 97 266 SER A N 1
ATOM 2184 C CA . SER A 1 266 ? -7.457 -22.422 13.086 1 97 266 SER A CA 1
ATOM 2185 C C . SER A 1 266 ? -7.086 -21 12.664 1 97 266 SER A C 1
ATOM 2187 O O . SER A 1 266 ? -7.961 -20.141 12.5 1 97 266 SER A O 1
ATOM 2189 N N . VAL A 1 267 ? -5.836 -20.766 12.477 1 97.75 267 VAL A N 1
ATOM 2190 C CA . VAL A 1 267 ? -5.375 -19.438 12.117 1 97.75 267 VAL A CA 1
ATOM 2191 C C . VAL A 1 267 ? -5.879 -19.062 10.719 1 97.75 267 VAL A C 1
ATOM 2193 O O . VAL A 1 267 ? -6.078 -17.891 10.422 1 97.75 267 VAL A O 1
ATOM 2196 N N . LEU A 1 268 ? -6.07 -20.047 9.867 1 98.38 268 LEU A N 1
ATOM 2197 C CA . LEU A 1 268 ? -6.703 -19.844 8.57 1 98.38 268 LEU A CA 1
ATOM 2198 C C . LEU A 1 268 ? -8.219 -19.859 8.695 1 98.38 268 LEU A C 1
ATOM 2200 O O . LEU A 1 268 ? -8.828 -20.922 8.781 1 98.38 268 LEU A O 1
ATOM 2204 N N . LYS A 1 269 ? -8.844 -18.781 8.656 1 98.31 269 LYS A N 1
ATOM 2205 C CA . LYS A 1 269 ? -10.281 -18.672 8.898 1 98.31 269 LYS A CA 1
ATOM 2206 C C . LYS A 1 269 ? -11.078 -19.094 7.664 1 98.31 269 LYS A C 1
ATOM 2208 O O . LYS A 1 269 ? -12.242 -19.469 7.773 1 98.31 269 LYS A O 1
ATOM 2213 N N . LYS A 1 270 ? -10.422 -18.953 6.48 1 98.38 270 LYS A N 1
ATOM 2214 C CA . LYS A 1 270 ? -11.008 -19.344 5.203 1 98.38 270 LYS A CA 1
ATOM 2215 C C . LYS A 1 270 ? -10 -20.109 4.355 1 98.38 270 LYS A C 1
ATOM 2217 O O . LYS A 1 270 ? -8.789 -19.906 4.469 1 98.38 270 LYS A O 1
ATOM 2222 N N . LEU A 1 271 ? -10.492 -21 3.646 1 98.56 271 LEU A N 1
ATOM 2223 C CA . LEU A 1 271 ? -9.758 -21.578 2.52 1 98.56 271 LEU A CA 1
ATOM 2224 C C . LEU A 1 271 ? -10.367 -21.125 1.194 1 98.56 271 LEU A C 1
ATOM 2226 O O . LEU A 1 271 ? -11.453 -21.594 0.819 1 98.56 271 LEU A O 1
ATOM 2230 N N . ARG A 1 272 ? -9.633 -20.281 0.489 1 98.81 272 ARG A N 1
ATOM 2231 C CA . ARG A 1 272 ? -10.234 -19.578 -0.641 1 98.81 272 ARG A CA 1
ATOM 2232 C C . ARG A 1 272 ? -9.922 -20.297 -1.955 1 98.81 272 ARG A C 1
ATOM 2234 O O . ARG A 1 272 ? -10.711 -20.234 -2.898 1 98.81 272 ARG A O 1
ATOM 2241 N N . PHE A 1 273 ? -8.836 -20.828 -2.1 1 98.75 273 PHE A N 1
ATOM 2242 C CA . PHE A 1 273 ? -8.312 -21.531 -3.268 1 98.75 273 PHE A CA 1
ATOM 2243 C C . PHE A 1 273 ? -7.605 -22.812 -2.855 1 98.75 273 PHE A C 1
ATOM 2245 O O . PHE A 1 273 ? -6.598 -22.781 -2.148 1 98.75 273 PHE A O 1
ATOM 2252 N N . VAL A 1 274 ? -8.125 -24.031 -3.223 1 98.25 274 VAL A N 1
ATOM 2253 C CA . VAL A 1 274 ? -7.648 -25.281 -2.629 1 98.25 274 VAL A CA 1
ATOM 2254 C C . VAL A 1 274 ? -7.281 -26.266 -3.732 1 98.25 274 VAL A C 1
ATOM 2256 O O . VAL A 1 274 ? -7.891 -26.266 -4.801 1 98.25 274 VAL A O 1
ATOM 2259 N N . ALA A 1 275 ? -6.32 -27.078 -3.455 1 97.06 275 ALA A N 1
ATOM 2260 C CA . ALA A 1 275 ? -5.883 -28.109 -4.391 1 97.06 275 ALA A CA 1
ATOM 2261 C C . ALA A 1 275 ? -6.949 -29.188 -4.555 1 97.06 275 ALA A C 1
ATOM 2263 O O . ALA A 1 275 ? -7.637 -29.547 -3.596 1 97.06 275 ALA A O 1
ATOM 2264 N N . VAL A 1 276 ? -7.055 -29.609 -5.781 1 94.56 276 VAL A N 1
ATOM 2265 C CA . VAL A 1 276 ? -7.984 -30.703 -6.07 1 94.56 276 VAL A CA 1
ATOM 2266 C C . VAL A 1 276 ? -7.238 -32.031 -6.07 1 94.56 276 VAL A C 1
ATOM 2268 O O . VAL A 1 276 ? -6.047 -32.062 -6.398 1 94.56 276 VAL A O 1
ATOM 2271 N N . HIS A 1 277 ? -7.914 -33.125 -5.473 1 81.69 277 HIS A N 1
ATOM 2272 C CA . HIS A 1 277 ? -7.32 -34.438 -5.398 1 81.69 277 HIS A CA 1
ATOM 2273 C C . HIS A 1 277 ? -6.844 -34.906 -6.77 1 81.69 277 HIS A C 1
ATOM 2275 O O . HIS A 1 277 ? -7.586 -34.812 -7.75 1 81.69 277 HIS A O 1
ATOM 2281 N N . LYS A 1 278 ? -5.469 -35.125 -6.816 1 72.44 278 LYS A N 1
ATOM 2282 C CA . LYS A 1 278 ? -4.84 -35.656 -8.031 1 72.44 278 LYS A CA 1
ATOM 2283 C C . LYS A 1 278 ? -4.719 -37.156 -8 1 72.44 278 LYS A C 1
ATOM 2285 O O . LYS A 1 278 ? -4.301 -37.75 -6.992 1 72.44 278 LYS A O 1
ATOM 2290 N N . ASN A 1 279 ? -5.535 -37.906 -8.547 1 56.75 279 ASN A N 1
ATOM 2291 C CA . ASN A 1 279 ? -5.156 -39.312 -8.641 1 56.75 279 ASN A CA 1
ATOM 2292 C C . ASN A 1 279 ? -3.768 -39.5 -9.25 1 56.75 279 ASN A C 1
ATOM 2294 O O . ASN A 1 279 ? -3.613 -39.469 -10.469 1 56.75 279 ASN A O 1
ATOM 2298 N N . HIS A 1 280 ? -2.762 -39.125 -8.43 1 50.5 280 HIS A N 1
ATOM 2299 C CA . HIS A 1 280 ? -1.359 -39.094 -8.836 1 50.5 280 HIS A CA 1
ATOM 2300 C C . HIS A 1 280 ? -1 -40.312 -9.68 1 50.5 280 HIS A C 1
ATOM 2302 O O . HIS A 1 280 ? -0.165 -40.219 -10.586 1 50.5 280 HIS A O 1
ATOM 2308 N N . GLN A 1 281 ? -1.312 -41.5 -9.273 1 45.91 281 GLN A N 1
ATOM 2309 C CA . GLN A 1 281 ? -0.96 -42.656 -10.094 1 45.91 281 GLN A CA 1
ATOM 2310 C C . GLN A 1 281 ? -1.321 -42.406 -11.562 1 45.91 281 GLN A C 1
ATOM 2312 O O . GLN A 1 281 ? -0.591 -42.844 -12.461 1 45.91 281 GLN A O 1
ATOM 2317 N N . GLU A 1 282 ? -2.273 -41.844 -11.82 1 44.81 282 GLU A N 1
ATOM 2318 C CA . GLU A 1 282 ? -2.73 -41.688 -13.195 1 44.81 282 GLU A CA 1
ATOM 2319 C C . GLU A 1 282 ? -2.1 -40.438 -13.836 1 44.81 282 GLU A C 1
ATOM 2321 O O . GLU A 1 282 ? -1.961 -40.375 -15.055 1 44.81 282 GLU A O 1
ATOM 2326 N N . ILE A 1 283 ? -1.598 -39.438 -13.109 1 47.69 283 ILE A N 1
ATOM 2327 C CA . ILE A 1 283 ? -1.162 -38.188 -13.695 1 47.69 283 ILE A CA 1
ATOM 2328 C C . ILE A 1 283 ? 0.344 -38.219 -13.945 1 47.69 283 ILE A C 1
ATOM 2330 O O . ILE A 1 283 ? 0.822 -37.75 -14.977 1 47.69 283 ILE A O 1
ATOM 2334 N N . TRP A 1 284 ? 1.212 -38.719 -13.031 1 43.69 284 TRP A N 1
ATOM 2335 C CA . TRP A 1 284 ? 2.662 -38.688 -13.18 1 43.69 284 TRP A CA 1
ATOM 2336 C C . TRP A 1 284 ? 3.127 -39.656 -14.242 1 43.69 284 TRP A C 1
ATOM 2338 O O . TRP A 1 284 ? 4.18 -39.469 -14.859 1 43.69 284 TRP A O 1
ATOM 2348 N N . ASN A 1 285 ? 2.518 -40.844 -14.281 1 37.44 285 ASN A N 1
ATOM 2349 C CA . ASN A 1 285 ? 3.008 -41.906 -15.133 1 37.44 285 ASN A CA 1
ATOM 2350 C C . ASN A 1 285 ? 2.754 -41.625 -16.609 1 37.44 285 ASN A C 1
ATOM 2352 O O . ASN A 1 285 ? 3.166 -42.406 -17.469 1 37.44 285 ASN A O 1
ATOM 2356 N N . ARG A 1 286 ? 1.584 -40.938 -16.984 1 38.91 286 ARG A N 1
ATOM 2357 C CA . ARG A 1 286 ? 1.354 -41 -18.438 1 38.91 286 ARG A CA 1
ATOM 2358 C C . ARG A 1 286 ? 1.896 -39.75 -19.109 1 38.91 286 ARG A C 1
ATOM 2360 O O . ARG A 1 286 ? 1.812 -38.625 -18.562 1 38.91 286 ARG A O 1
ATOM 2367 N N . MET B 1 1 ? 21.203 -7.5 1.647 1 69.56 1 MET B N 1
ATOM 2368 C CA . MET B 1 1 ? 20.938 -6.906 2.955 1 69.56 1 MET B CA 1
ATOM 2369 C C . MET B 1 1 ? 20.375 -7.953 3.922 1 69.56 1 MET B C 1
ATOM 2371 O O . MET B 1 1 ? 19.5 -8.734 3.561 1 69.56 1 MET B O 1
ATOM 2375 N N . VAL B 1 2 ? 20.969 -7.914 5.078 1 81.69 2 VAL B N 1
ATOM 2376 C CA . VAL B 1 2 ? 20.547 -8.898 6.07 1 81.69 2 VAL B CA 1
ATOM 2377 C C . VAL B 1 2 ? 19.594 -8.25 7.066 1 81.69 2 VAL B C 1
ATOM 2379 O O . VAL B 1 2 ? 19.875 -7.168 7.59 1 81.69 2 VAL B O 1
ATOM 2382 N N . TYR B 1 3 ? 18.438 -8.695 7.094 1 87.12 3 TYR B N 1
ATOM 2383 C CA . TYR B 1 3 ? 17.438 -8.281 8.07 1 87.12 3 TYR B CA 1
ATOM 2384 C C . TYR B 1 3 ? 16.734 -9.484 8.688 1 87.12 3 TYR B C 1
ATOM 2386 O O . TYR B 1 3 ? 16.797 -10.594 8.141 1 87.12 3 TYR B O 1
ATOM 2394 N N . PRO B 1 4 ? 16.25 -9.227 9.867 1 91.75 4 PRO B N 1
ATOM 2395 C CA . PRO B 1 4 ? 15.508 -10.344 10.469 1 91.75 4 PRO B CA 1
ATOM 2396 C C . PRO B 1 4 ? 14.344 -10.805 9.602 1 91.75 4 PRO B C 1
ATOM 2398 O O . PRO B 1 4 ? 13.641 -9.984 9.016 1 91.75 4 PRO B O 1
ATOM 2401 N N . GLN B 1 5 ? 14.18 -12.055 9.469 1 94.94 5 GLN B N 1
ATOM 2402 C CA . GLN B 1 5 ? 13.094 -12.641 8.703 1 94.94 5 GLN B CA 1
ATOM 2403 C C . GLN B 1 5 ? 11.742 -12.367 9.359 1 94.94 5 GLN B C 1
ATOM 2405 O O . GLN B 1 5 ? 11.578 -12.578 10.562 1 94.94 5 GLN B O 1
ATOM 2410 N N . PRO B 1 6 ? 10.789 -11.859 8.633 1 96.56 6 PRO B N 1
ATOM 2411 C CA . PRO B 1 6 ? 9.43 -11.781 9.188 1 96.56 6 PRO B CA 1
ATOM 2412 C C . PRO B 1 6 ? 8.773 -13.156 9.328 1 96.56 6 PRO B C 1
ATOM 2414 O O . PRO B 1 6 ? 9.023 -14.055 8.516 1 96.56 6 PRO B O 1
ATOM 2417 N N . MET B 1 7 ? 7.996 -13.336 10.367 1 97.81 7 MET B N 1
ATOM 2418 C CA . MET B 1 7 ? 7.258 -14.562 10.633 1 97.81 7 MET B CA 1
ATOM 2419 C C . MET B 1 7 ? 5.758 -14.359 10.43 1 97.81 7 MET B C 1
ATOM 2421 O O . MET B 1 7 ? 5.16 -13.477 11.047 1 97.81 7 MET B O 1
ATOM 2425 N N . ALA B 1 8 ? 5.137 -15.141 9.617 1 98.06 8 ALA B N 1
ATOM 2426 C CA . ALA B 1 8 ? 3.764 -14.953 9.164 1 98.06 8 ALA B CA 1
ATOM 2427 C C . ALA B 1 8 ? 2.789 -14.969 10.336 1 98.06 8 ALA B C 1
ATOM 2429 O O . ALA B 1 8 ? 1.714 -14.367 10.273 1 98.06 8 ALA B O 1
ATOM 2430 N N . LEU B 1 9 ? 3.137 -15.586 11.453 1 98.31 9 LEU B N 1
ATOM 2431 C CA . LEU B 1 9 ? 2.195 -15.75 12.555 1 98.31 9 LEU B CA 1
ATOM 2432 C C . LEU B 1 9 ? 2.598 -14.891 13.75 1 98.31 9 LEU B C 1
ATOM 2434 O O . LEU B 1 9 ? 2.066 -15.055 14.852 1 98.31 9 LEU B O 1
ATOM 2438 N N . THR B 1 10 ? 3.506 -13.977 13.594 1 97.81 10 THR B N 1
ATOM 2439 C CA . THR B 1 10 ? 3.963 -13.086 14.656 1 97.81 10 THR B CA 1
ATOM 2440 C C . THR B 1 10 ? 3.705 -11.633 14.297 1 97.81 10 THR B C 1
ATOM 2442 O O . THR B 1 10 ? 4.48 -11.016 13.562 1 97.81 10 THR B O 1
ATOM 2445 N N . PRO B 1 11 ? 2.66 -11.102 14.852 1 97.5 11 PRO B N 1
ATOM 2446 C CA . PRO B 1 11 ? 2.391 -9.695 14.562 1 97.5 11 PRO B CA 1
ATOM 2447 C C . PRO B 1 11 ? 3.508 -8.766 15.047 1 97.5 11 PRO B C 1
ATOM 2449 O O . PRO B 1 11 ? 4.156 -9.055 16.047 1 97.5 11 PRO B O 1
ATOM 2452 N N . ALA B 1 12 ? 3.686 -7.68 14.344 1 96.12 12 ALA B N 1
ATOM 2453 C CA . ALA B 1 12 ? 4.688 -6.691 14.734 1 96.12 12 ALA B CA 1
ATOM 2454 C C . ALA B 1 12 ? 4.25 -5.922 15.977 1 96.12 12 ALA B C 1
ATOM 2456 O O . ALA B 1 12 ? 5.082 -5.539 16.797 1 96.12 12 ALA B O 1
ATOM 2457 N N . ARG B 1 13 ? 2.986 -5.559 16.062 1 97.56 13 ARG B N 1
ATOM 2458 C CA . ARG B 1 13 ? 2.314 -4.875 17.156 1 97.56 13 ARG B CA 1
ATOM 2459 C C . ARG B 1 13 ? 0.995 -5.559 17.5 1 97.56 13 ARG B C 1
ATOM 2461 O O . ARG B 1 13 ? 0.272 -6.008 16.609 1 97.56 13 ARG B O 1
ATOM 2468 N N . ARG B 1 14 ? 0.656 -5.637 18.781 1 97.25 14 ARG B N 1
ATOM 2469 C CA . ARG B 1 14 ? -0.597 -6.242 19.219 1 97.25 14 ARG B CA 1
ATOM 2470 C C . ARG B 1 14 ? -1.501 -5.211 19.891 1 97.25 14 ARG B C 1
ATOM 2472 O O . ARG B 1 14 ? -2.6 -5.543 20.344 1 97.25 14 ARG B O 1
ATOM 2479 N N . ASP B 1 15 ? -1.05 -3.967 19.953 1 98.19 15 ASP B N 1
ATOM 2480 C CA . ASP B 1 15 ? -1.751 -2.969 20.75 1 98.19 15 ASP B CA 1
ATOM 2481 C C . ASP B 1 15 ? -2.365 -1.887 19.875 1 98.19 15 ASP B C 1
ATOM 2483 O O . ASP B 1 15 ? -3.084 -1.013 20.359 1 98.19 15 ASP B O 1
ATOM 2487 N N . VAL B 1 16 ? -2.096 -1.954 18.547 1 98.69 16 VAL B N 1
ATOM 2488 C CA . VAL B 1 16 ? -2.578 -0.909 17.656 1 98.69 16 VAL B CA 1
ATOM 2489 C C . VAL B 1 16 ? -3.086 -1.534 16.359 1 98.69 16 VAL B C 1
ATOM 2491 O O . VAL B 1 16 ? -2.748 -2.676 16.031 1 98.69 16 VAL B O 1
ATOM 2494 N N . LEU B 1 17 ? -3.939 -0.853 15.625 1 98.62 17 LEU B N 1
ATOM 2495 C CA . LEU B 1 17 ? -4.336 -1.188 14.266 1 98.62 17 LEU B CA 1
ATOM 2496 C C . LEU B 1 17 ? -3.232 -0.83 13.273 1 98.62 17 LEU B C 1
ATOM 2498 O O . LEU B 1 17 ? -2.832 0.332 13.18 1 98.62 17 LEU B O 1
ATOM 2502 N N . VAL B 1 18 ? -2.672 -1.763 12.5 1 98.81 18 VAL B N 1
ATOM 2503 C CA . VAL B 1 18 ? -1.528 -1.455 11.648 1 98.81 18 VAL B CA 1
ATOM 2504 C C . VAL B 1 18 ? -1.951 -1.502 10.18 1 98.81 18 VAL B C 1
ATOM 2506 O O . VAL B 1 18 ? -1.162 -1.177 9.289 1 98.81 18 VAL B O 1
ATOM 2509 N N . LEU B 1 19 ? -3.141 -1.944 9.906 1 98.75 19 LEU B N 1
ATOM 2510 C CA . LEU B 1 19 ? -3.699 -2.055 8.562 1 98.75 19 LEU B CA 1
ATOM 2511 C C . LEU B 1 19 ? -5.156 -1.601 8.539 1 98.75 19 LEU B C 1
ATOM 2513 O O . LEU B 1 19 ? -5.977 -2.096 9.312 1 98.75 19 LEU B O 1
ATOM 2517 N N . THR B 1 20 ? -5.496 -0.636 7.691 1 98.69 20 THR B N 1
ATOM 2518 C CA . THR B 1 20 ? -6.863 -0.138 7.59 1 98.69 20 THR B CA 1
ATOM 2519 C C . THR B 1 20 ? -7.762 -1.153 6.887 1 98.69 20 THR B C 1
ATOM 2521 O O . THR B 1 20 ? -7.27 -2.047 6.191 1 98.69 20 THR B O 1
ATOM 2524 N N . PRO B 1 21 ? -9.055 -0.978 6.996 1 97.88 21 PRO B N 1
ATOM 2525 C CA . PRO B 1 21 ? -9.969 -1.886 6.293 1 97.88 21 PRO B CA 1
ATOM 2526 C C . PRO B 1 21 ? -9.898 -1.733 4.777 1 97.88 21 PRO B C 1
ATOM 2528 O O . PRO B 1 21 ? -10.422 -2.574 4.043 1 97.88 21 PRO B O 1
ATOM 2531 N N . TRP B 1 22 ? -9.281 -0.688 4.293 1 97.94 22 TRP B N 1
ATOM 2532 C CA . TRP B 1 22 ? -9.086 -0.548 2.852 1 97.94 22 TRP B CA 1
ATOM 2533 C C . TRP B 1 22 ? -7.656 -0.897 2.455 1 97.94 22 TRP B C 1
ATOM 2535 O O . TRP B 1 22 ? -7.207 -0.547 1.363 1 97.94 22 TRP B O 1
ATOM 2545 N N . LEU B 1 23 ? -6.875 -1.498 3.355 1 98.38 23 LEU B N 1
ATOM 2546 C CA . LEU B 1 23 ? -5.594 -2.156 3.127 1 98.38 23 LEU B CA 1
ATOM 2547 C C . LEU B 1 23 ? -4.477 -1.131 2.967 1 98.38 23 LEU B C 1
ATOM 2549 O O . LEU B 1 23 ? -3.488 -1.385 2.273 1 98.38 23 LEU B O 1
ATOM 2553 N N . ALA B 1 24 ? -4.633 0.056 3.561 1 98.62 24 ALA B N 1
ATOM 2554 C CA . ALA B 1 24 ? -3.545 1.018 3.715 1 98.62 24 ALA B CA 1
ATOM 2555 C C . ALA B 1 24 ? -2.814 0.813 5.039 1 98.62 24 ALA B C 1
ATOM 2557 O O . ALA B 1 24 ? -3.447 0.664 6.086 1 98.62 24 ALA B O 1
ATOM 2558 N N . PRO B 1 25 ? -1.534 0.789 5.047 1 98.81 25 PRO B N 1
ATOM 2559 C CA . PRO B 1 25 ? -0.795 0.692 6.309 1 98.81 25 PRO B CA 1
ATOM 2560 C C . PRO B 1 25 ? -1.008 1.905 7.211 1 98.81 25 PRO B C 1
ATOM 2562 O O . PRO B 1 25 ? -1.181 3.023 6.719 1 98.81 25 PRO B O 1
ATOM 2565 N N . ILE B 1 26 ? -1.095 1.655 8.43 1 98.88 26 ILE B N 1
ATOM 2566 C CA . ILE B 1 26 ? -0.91 2.689 9.445 1 98.88 26 ILE B CA 1
ATOM 2567 C C . ILE B 1 26 ? 0.508 2.617 10 1 98.88 26 ILE B C 1
ATOM 2569 O O . ILE B 1 26 ? 0.928 1.574 10.508 1 98.88 26 ILE B O 1
ATOM 2573 N N . ILE B 1 27 ? 1.243 3.668 9.945 1 98.88 27 ILE B N 1
ATOM 2574 C CA . ILE B 1 27 ? 2.674 3.641 10.234 1 98.88 27 ILE B CA 1
ATOM 2575 C C . ILE B 1 27 ? 2.912 3.926 11.711 1 98.88 27 ILE B C 1
ATOM 2577 O O . ILE B 1 27 ? 2.688 5.047 12.18 1 98.88 27 ILE B O 1
ATOM 2581 N N . TRP B 1 28 ? 3.279 2.914 12.461 1 98.75 28 TRP B N 1
ATOM 2582 C CA . TRP B 1 28 ? 3.693 2.963 13.859 1 98.75 28 TRP B CA 1
ATOM 2583 C C . TRP B 1 28 ? 5.152 2.539 14.008 1 98.75 28 TRP B C 1
ATOM 2585 O O . TRP B 1 28 ? 5.66 1.753 13.203 1 98.75 28 TRP B O 1
ATOM 2595 N N . GLU B 1 29 ? 5.82 3.057 15.031 1 98.62 29 GLU B N 1
ATOM 2596 C CA . GLU B 1 29 ? 7.113 2.492 15.398 1 98.62 29 GLU B CA 1
ATOM 2597 C C . GLU B 1 29 ? 7.012 0.987 15.625 1 98.62 29 GLU B C 1
ATOM 2599 O O . GLU B 1 29 ? 6.062 0.511 16.25 1 98.62 29 GLU B O 1
ATOM 2604 N N . GLY B 1 30 ? 7.914 0.245 15.016 1 97.5 30 GLY B N 1
ATOM 2605 C CA . GLY B 1 30 ? 7.973 -1.192 15.227 1 97.5 30 GLY B CA 1
ATOM 2606 C C . GLY B 1 30 ? 7.273 -1.985 14.141 1 97.5 30 GLY B C 1
ATOM 2607 O O . GLY B 1 30 ? 7.266 -3.217 14.164 1 97.5 30 GLY B O 1
ATOM 2608 N N . THR B 1 31 ? 6.727 -1.271 13.117 1 98.19 31 THR B N 1
ATOM 2609 C CA . THR B 1 31 ? 5.941 -1.996 12.125 1 98.19 31 THR B CA 1
ATOM 2610 C C . THR B 1 31 ? 6.68 -2.059 10.797 1 98.19 31 THR B C 1
ATOM 2612 O O . THR B 1 31 ? 6.199 -2.676 9.836 1 98.19 31 THR B O 1
ATOM 2615 N N . PHE B 1 32 ? 7.832 -1.483 10.68 1 98.12 32 PHE B N 1
ATOM 2616 C CA . PHE B 1 32 ? 8.594 -1.469 9.438 1 98.12 32 PHE B CA 1
ATOM 2617 C C . PHE B 1 32 ? 10.086 -1.551 9.719 1 98.12 32 PHE B C 1
ATOM 2619 O O . PHE B 1 32 ? 10.523 -1.378 10.859 1 98.12 32 PHE B O 1
ATOM 2626 N N . ASN B 1 33 ? 10.836 -1.943 8.711 1 97 33 ASN B N 1
ATOM 2627 C CA . ASN B 1 33 ? 12.297 -1.906 8.742 1 97 33 ASN B CA 1
ATOM 2628 C C . ASN B 1 33 ? 12.844 -0.81 7.832 1 97 33 ASN B C 1
ATOM 2630 O O . ASN B 1 33 ? 12.773 -0.917 6.605 1 97 33 ASN B O 1
ATOM 2634 N N . ILE B 1 34 ? 13.414 0.171 8.438 1 95.56 34 ILE B N 1
ATOM 2635 C CA . ILE B 1 34 ? 13.805 1.375 7.715 1 95.56 34 ILE B CA 1
ATOM 2636 C C . ILE B 1 34 ? 14.914 1.041 6.719 1 95.56 34 ILE B C 1
ATOM 2638 O O . ILE B 1 34 ? 15.008 1.661 5.656 1 95.56 34 ILE B O 1
ATOM 2642 N N . ASP B 1 35 ? 15.734 0.036 7.016 1 94.44 35 ASP B N 1
ATOM 2643 C CA . ASP B 1 35 ? 16.812 -0.337 6.102 1 94.44 35 ASP B CA 1
ATOM 2644 C C . ASP B 1 35 ? 16.266 -0.923 4.809 1 94.44 35 ASP B C 1
ATOM 2646 O O . ASP B 1 35 ? 16.781 -0.642 3.723 1 94.44 35 ASP B O 1
ATOM 2650 N N . ILE B 1 36 ? 15.234 -1.731 4.961 1 95.12 36 ILE B N 1
ATOM 2651 C CA . ILE B 1 36 ? 14.594 -2.309 3.783 1 95.12 36 ILE B CA 1
ATOM 2652 C C . ILE B 1 36 ? 14.016 -1.195 2.914 1 95.12 36 ILE B C 1
ATOM 2654 O O . ILE B 1 36 ? 14.211 -1.179 1.698 1 95.12 36 ILE B O 1
ATOM 2658 N N . LEU B 1 37 ? 13.328 -0.26 3.543 1 96.5 37 LEU B N 1
ATOM 2659 C CA . LEU B 1 37 ? 12.68 0.828 2.822 1 96.5 37 LEU B CA 1
ATOM 2660 C C . LEU B 1 37 ? 13.711 1.743 2.172 1 96.5 37 LEU B C 1
ATOM 2662 O O . LEU B 1 37 ? 13.547 2.162 1.024 1 96.5 37 LEU B O 1
ATOM 2666 N N . ASN B 1 38 ? 14.781 2.014 2.918 1 95.5 38 ASN B N 1
ATOM 2667 C CA . ASN B 1 38 ? 15.844 2.84 2.35 1 95.5 38 ASN B CA 1
ATOM 2668 C C . ASN B 1 38 ? 16.438 2.207 1.095 1 95.5 38 ASN B C 1
ATOM 2670 O O . ASN B 1 38 ? 16.734 2.902 0.12 1 95.5 38 ASN B O 1
ATOM 2674 N N . GLU B 1 39 ? 16.609 0.943 1.108 1 91.69 39 GLU B N 1
ATOM 2675 C CA . GLU B 1 39 ? 17.141 0.25 -0.062 1 91.69 39 GLU B CA 1
ATOM 2676 C C . GLU B 1 39 ? 16.203 0.383 -1.256 1 91.69 39 GLU B C 1
ATOM 2678 O O . GLU B 1 39 ? 16.656 0.58 -2.387 1 91.69 39 GLU B O 1
ATOM 2683 N N . GLN B 1 40 ? 14.969 0.333 -1.017 1 91.12 40 GLN B N 1
ATOM 2684 C CA . GLN B 1 40 ? 13.969 0.411 -2.076 1 91.12 40 GLN B CA 1
ATOM 2685 C C . GLN B 1 40 ? 13.93 1.807 -2.691 1 91.12 40 GLN B C 1
ATOM 2687 O O . GLN B 1 40 ? 13.781 1.951 -3.906 1 91.12 40 GLN B O 1
ATOM 2692 N N . PHE B 1 41 ? 14.094 2.846 -1.869 1 92.19 41 PHE B N 1
ATOM 2693 C CA . PHE B 1 41 ? 13.922 4.211 -2.35 1 92.19 41 PHE B CA 1
ATOM 2694 C C . PHE B 1 41 ? 15.234 4.77 -2.883 1 92.19 41 PHE B C 1
ATOM 2696 O O . PHE B 1 41 ? 15.242 5.68 -3.713 1 92.19 41 PHE B O 1
ATOM 2703 N N . ARG B 1 42 ? 16.328 4.238 -2.334 1 87.62 42 ARG B N 1
ATOM 2704 C CA . ARG B 1 42 ? 17.625 4.711 -2.805 1 87.62 42 ARG B CA 1
ATOM 2705 C C . ARG B 1 42 ? 17.797 4.449 -4.297 1 87.62 42 ARG B C 1
ATOM 2707 O O . ARG B 1 42 ? 18.312 5.297 -5.023 1 87.62 42 ARG B O 1
ATOM 2714 N N . LEU B 1 43 ? 17.25 3.42 -4.785 1 84.81 43 LEU B N 1
ATOM 2715 C CA . LEU B 1 43 ? 17.375 3.027 -6.184 1 84.81 43 LEU B CA 1
ATOM 2716 C C . LEU B 1 43 ? 16.531 3.926 -7.074 1 84.81 43 LEU B C 1
ATOM 2718 O O . LEU B 1 43 ? 16.797 4.055 -8.273 1 84.81 43 LEU B O 1
ATOM 2722 N N . GLN B 1 44 ? 15.617 4.617 -6.52 1 89.62 44 GLN B N 1
ATOM 2723 C CA . GLN B 1 44 ? 14.672 5.41 -7.297 1 89.62 44 GLN B CA 1
ATOM 2724 C C . GLN B 1 44 ? 15.141 6.859 -7.414 1 89.62 44 GLN B C 1
ATOM 2726 O O . GLN B 1 44 ? 14.602 7.625 -8.219 1 89.62 44 GLN B O 1
ATOM 2731 N N . ASN B 1 45 ? 16.156 7.254 -6.699 1 90.62 45 ASN B N 1
ATOM 2732 C CA . ASN B 1 45 ? 16.672 8.617 -6.715 1 90.62 45 ASN B CA 1
ATOM 2733 C C . ASN B 1 45 ? 15.547 9.641 -6.543 1 90.62 45 ASN B C 1
ATOM 2735 O O . ASN B 1 45 ? 15.422 10.57 -7.344 1 90.62 45 ASN B O 1
ATOM 2739 N N . ILE B 1 46 ? 14.766 9.461 -5.543 1 94.56 46 ILE B N 1
ATOM 2740 C CA . ILE B 1 46 ? 13.562 10.266 -5.359 1 94.56 46 ILE B CA 1
ATOM 2741 C C . ILE B 1 46 ? 13.945 11.664 -4.875 1 94.56 46 ILE B C 1
ATOM 2743 O O . ILE B 1 46 ? 14.992 11.852 -4.258 1 94.56 46 ILE B O 1
ATOM 2747 N N . THR B 1 47 ? 13.094 12.609 -5.129 1 95.25 47 THR B N 1
ATOM 2748 C CA . THR B 1 47 ? 13.172 13.977 -4.621 1 95.25 47 THR B CA 1
ATOM 2749 C C . THR B 1 47 ? 11.945 14.312 -3.779 1 95.25 47 THR B C 1
ATOM 2751 O O . THR B 1 47 ? 10.812 14.039 -4.188 1 95.25 47 THR B O 1
ATOM 2754 N N . VAL B 1 48 ? 12.203 14.906 -2.615 1 97.19 48 VAL B N 1
ATOM 2755 C CA . VAL B 1 48 ? 11.117 15.188 -1.678 1 97.19 48 VAL B CA 1
ATOM 2756 C C . VAL B 1 48 ? 11.07 16.688 -1.376 1 97.19 48 VAL B C 1
ATOM 2758 O O . VAL B 1 48 ? 12.109 17.312 -1.165 1 97.19 48 VAL B O 1
ATOM 2761 N N . GLY B 1 49 ? 9.914 17.266 -1.508 1 97.62 49 GLY B N 1
ATOM 2762 C CA . GLY B 1 49 ? 9.672 18.625 -1.026 1 97.62 49 GLY B CA 1
ATOM 2763 C C . GLY B 1 49 ? 9.031 18.656 0.345 1 97.62 49 GLY B C 1
ATOM 2764 O O . GLY B 1 49 ? 8.156 17.844 0.65 1 97.62 49 GLY B O 1
ATOM 2765 N N . LEU B 1 50 ? 9.469 19.531 1.172 1 98.56 50 LEU B N 1
ATOM 2766 C CA . LEU B 1 50 ? 8.82 19.875 2.432 1 98.56 50 LEU B CA 1
ATOM 2767 C C . LEU B 1 50 ? 8.328 21.312 2.422 1 98.56 50 LEU B C 1
ATOM 2769 O O . LEU B 1 50 ? 9.141 22.25 2.398 1 98.56 50 LEU B O 1
ATOM 2773 N N . SER B 1 51 ? 7.023 21.469 2.42 1 97.81 51 SER B N 1
ATOM 2774 C CA . SER B 1 51 ? 6.469 22.812 2.352 1 97.81 51 SER B CA 1
ATOM 2775 C C . SER B 1 51 ? 6.004 23.281 3.725 1 97.81 51 SER B C 1
ATOM 2777 O O . SER B 1 51 ? 5.449 22.516 4.504 1 97.81 51 SER B O 1
ATOM 2779 N N . VAL B 1 52 ? 6.227 24.531 4.008 1 97.44 52 VAL B N 1
ATOM 2780 C CA . VAL B 1 52 ? 5.809 25.141 5.266 1 97.44 52 VAL B CA 1
ATOM 2781 C C . VAL B 1 52 ? 5.41 26.594 5.027 1 97.44 52 VAL B C 1
ATOM 2783 O O . VAL B 1 52 ? 5.977 27.266 4.164 1 97.44 52 VAL B O 1
ATOM 2786 N N . PHE B 1 53 ? 4.383 27.016 5.754 1 96.06 53 PHE B N 1
ATOM 2787 C CA . PHE B 1 53 ? 3.951 28.406 5.742 1 96.06 53 PHE B CA 1
ATOM 2788 C C . PHE B 1 53 ? 4.43 29.141 6.992 1 96.06 53 PHE B C 1
ATOM 2790 O O . PHE B 1 53 ? 4.02 28.797 8.109 1 96.06 53 PHE B O 1
ATOM 2797 N N . ALA B 1 54 ? 5.344 30 6.828 1 94.94 54 ALA B N 1
ATOM 2798 C CA . ALA B 1 54 ? 5.824 30.875 7.898 1 94.94 54 ALA B CA 1
ATOM 2799 C C . ALA B 1 54 ? 5.395 32.312 7.656 1 94.94 54 ALA B C 1
ATOM 2801 O O . ALA B 1 54 ? 6.176 33.125 7.148 1 94.94 54 ALA B O 1
ATOM 2802 N N . VAL B 1 55 ? 4.234 32.625 8.07 1 93.12 55 VAL B N 1
ATOM 2803 C CA . VAL B 1 55 ? 3.633 33.906 7.816 1 93.12 55 VAL B CA 1
ATOM 2804 C C . VAL B 1 55 ? 3.473 34.688 9.125 1 93.12 55 VAL B C 1
ATOM 2806 O O . VAL B 1 55 ? 3.074 34.094 10.141 1 93.12 55 VAL B O 1
ATOM 2809 N N . LYS B 1 56 ? 3.816 35.969 9.117 1 90.25 56 LYS B N 1
ATOM 2810 C CA . LYS B 1 56 ? 3.713 36.844 10.281 1 90.25 56 LYS B CA 1
ATOM 2811 C C . LYS B 1 56 ? 4.461 36.25 11.477 1 90.25 56 LYS B C 1
ATOM 2813 O O . LYS B 1 56 ? 5.641 35.906 11.375 1 90.25 56 LYS B O 1
ATOM 2818 N N . LYS B 1 57 ? 3.77 36.094 12.555 1 87.44 57 LYS B N 1
ATOM 2819 C CA . LYS B 1 57 ? 4.426 35.719 13.797 1 87.44 57 LYS B CA 1
ATOM 2820 C C . LYS B 1 57 ? 4.961 34.281 13.695 1 87.44 57 LYS B C 1
ATOM 2822 O O . LYS B 1 57 ? 5.832 33.875 14.469 1 87.44 57 LYS B O 1
ATOM 2827 N N . TYR B 1 58 ? 4.566 33.562 12.766 1 91.62 58 TYR B N 1
ATOM 2828 C CA . TYR B 1 58 ? 4.969 32.188 12.648 1 91.62 58 TYR B CA 1
ATOM 2829 C C . TYR B 1 58 ? 6.395 32.062 12.125 1 91.62 58 TYR B C 1
ATOM 2831 O O . TYR B 1 58 ? 7.008 31 12.203 1 91.62 58 TYR B O 1
ATOM 2839 N N . MET B 1 59 ? 6.918 33.219 11.656 1 93.56 59 MET B N 1
ATOM 2840 C CA . MET B 1 59 ? 8.312 33.281 11.242 1 93.56 59 MET B CA 1
ATOM 2841 C C . MET B 1 59 ? 9.242 32.844 12.375 1 93.56 59 MET B C 1
ATOM 2843 O O . MET B 1 59 ? 10.305 32.281 12.141 1 93.56 59 MET B O 1
ATOM 2847 N N . THR B 1 60 ? 8.773 33.062 13.594 1 94.31 60 THR B N 1
ATOM 2848 C CA . THR B 1 60 ? 9.609 32.812 14.766 1 94.31 60 THR B CA 1
ATOM 2849 C C . THR B 1 60 ? 9.938 31.328 14.898 1 94.31 60 THR B C 1
ATOM 2851 O O . THR B 1 60 ? 10.938 30.969 15.523 1 94.31 60 THR B O 1
ATOM 2854 N N . PHE B 1 61 ? 9.148 30.453 14.289 1 96.56 61 PHE B N 1
ATOM 2855 C CA . PHE B 1 61 ? 9.297 29.016 14.453 1 96.56 61 PHE B CA 1
ATOM 2856 C C . PHE B 1 61 ? 10.164 28.438 13.344 1 96.56 61 PHE B C 1
ATOM 2858 O O . PHE B 1 61 ? 10.617 27.281 13.438 1 96.56 61 PHE B O 1
ATOM 2865 N N . LEU B 1 62 ? 10.453 29.172 12.32 1 97.88 62 LEU B N 1
ATOM 2866 C CA . LEU B 1 62 ? 11 28.641 11.078 1 97.88 62 LEU B CA 1
ATOM 2867 C C . LEU B 1 62 ? 12.398 28.094 11.289 1 97.88 62 LEU B C 1
ATOM 2869 O O . LEU B 1 62 ? 12.734 27.031 10.766 1 97.88 62 LEU B O 1
ATOM 2873 N N . ARG B 1 63 ? 13.227 28.781 12.039 1 98.12 63 ARG B N 1
ATOM 2874 C CA . ARG B 1 63 ? 14.594 28.312 12.242 1 98.12 63 ARG B CA 1
ATOM 2875 C C . ARG B 1 63 ? 14.609 26.938 12.898 1 98.12 63 ARG B C 1
ATOM 2877 O O . ARG B 1 63 ? 15.266 26.016 12.398 1 98.12 63 ARG B O 1
ATOM 2884 N N . LEU B 1 64 ? 13.867 26.844 14.023 1 98 64 LEU B N 1
ATOM 2885 C CA . LEU B 1 64 ? 13.82 25.562 14.734 1 98 64 LEU B CA 1
ATOM 2886 C C . LEU B 1 64 ? 13.258 24.469 13.836 1 98 64 LEU B C 1
ATOM 2888 O O . LEU B 1 64 ? 13.75 23.328 13.859 1 98 64 LEU B O 1
ATOM 2892 N N . PHE B 1 65 ? 12.234 24.797 13.094 1 98.44 65 PHE B N 1
ATOM 2893 C CA . PHE B 1 65 ? 11.625 23.859 12.164 1 98.44 65 PHE B CA 1
ATOM 2894 C C . PHE B 1 65 ? 12.648 23.328 11.172 1 98.44 65 PHE B C 1
ATOM 2896 O O . PHE B 1 65 ? 12.812 22.109 11.023 1 98.44 65 PHE B O 1
ATOM 2903 N N . LEU B 1 66 ? 13.398 24.172 10.508 1 98.75 66 LEU B N 1
ATOM 2904 C CA . LEU B 1 66 ? 14.359 23.797 9.469 1 98.75 66 LEU B CA 1
ATOM 2905 C C . LEU B 1 66 ? 15.531 23.031 10.07 1 98.75 66 LEU B C 1
ATOM 2907 O O . LEU B 1 66 ? 15.961 22.016 9.516 1 98.75 66 LEU B O 1
ATOM 2911 N N . GLU B 1 67 ? 16.047 23.5 11.211 1 98.69 67 GLU B N 1
ATOM 2912 C CA . GLU B 1 67 ? 17.188 22.828 11.836 1 98.69 67 GLU B CA 1
ATOM 2913 C C . GLU B 1 67 ? 16.828 21.422 12.289 1 98.69 67 GLU B C 1
ATOM 2915 O O . GLU B 1 67 ? 17.609 20.5 12.133 1 98.69 67 GLU B O 1
ATOM 2920 N N . SER B 1 68 ? 15.617 21.297 12.867 1 98.75 68 SER B N 1
ATOM 2921 C CA . SER B 1 68 ? 15.195 19.969 13.289 1 98.75 68 SER B CA 1
ATOM 2922 C C . SER B 1 68 ? 14.898 19.062 12.094 1 98.75 68 SER B C 1
ATOM 2924 O O . SER B 1 68 ? 15.117 17.859 12.141 1 98.75 68 SER B O 1
ATOM 2926 N N . ALA B 1 69 ? 14.383 19.641 10.977 1 98.81 69 ALA B N 1
ATOM 2927 C CA . ALA B 1 69 ? 14.172 18.875 9.75 1 98.81 69 ALA B CA 1
ATOM 2928 C C . ALA B 1 69 ? 15.492 18.359 9.195 1 98.81 69 ALA B C 1
ATOM 2930 O O . ALA B 1 69 ? 15.578 17.203 8.75 1 98.81 69 ALA B O 1
ATOM 2931 N N . GLU B 1 70 ? 16.547 19.156 9.266 1 98.75 70 GLU B N 1
ATOM 2932 C CA . GLU B 1 70 ? 17.859 18.734 8.805 1 98.75 70 GLU B CA 1
ATOM 2933 C C . GLU B 1 70 ? 18.375 17.547 9.609 1 98.75 70 GLU B C 1
ATOM 2935 O O . GLU B 1 70 ? 19.094 16.703 9.078 1 98.75 70 GLU B O 1
ATOM 2940 N N . GLN B 1 71 ? 17.906 17.453 10.797 1 98.62 71 GLN B N 1
ATOM 2941 C CA . GLN B 1 71 ? 18.422 16.422 11.688 1 98.62 71 GLN B CA 1
ATOM 2942 C C . GLN B 1 71 ? 17.641 15.117 11.531 1 98.62 71 GLN B C 1
ATOM 2944 O O . GLN B 1 71 ? 18.188 14.031 11.703 1 98.62 71 GLN B O 1
ATOM 2949 N N . HIS B 1 72 ? 16.359 15.219 11.156 1 98.75 72 HIS B N 1
ATOM 2950 C CA . HIS B 1 72 ? 15.539 14.023 11.367 1 98.75 72 HIS B CA 1
ATOM 2951 C C . HIS B 1 72 ? 14.719 13.688 10.125 1 98.75 72 HIS B C 1
ATOM 2953 O O . HIS B 1 72 ? 14.305 12.539 9.953 1 98.75 72 HIS B O 1
ATOM 2959 N N . PHE B 1 73 ? 14.445 14.703 9.281 1 98.88 73 PHE B N 1
ATOM 2960 C CA . PHE B 1 73 ? 13.5 14.523 8.188 1 98.88 73 PHE B CA 1
ATOM 2961 C C . PHE B 1 73 ? 14.219 14.094 6.918 1 98.88 73 PHE B C 1
ATOM 2963 O O . PHE B 1 73 ? 15.023 14.844 6.363 1 98.88 73 PHE B O 1
ATOM 2970 N N . MET B 1 74 ? 13.977 12.867 6.43 1 98.25 74 MET B N 1
ATOM 2971 C CA . MET B 1 74 ? 14.484 12.367 5.152 1 98.25 74 MET B CA 1
ATOM 2972 C C . MET B 1 74 ? 16 12.508 5.082 1 98.25 74 MET B C 1
ATOM 2974 O O . MET B 1 74 ? 16.531 13.023 4.098 1 98.25 74 MET B O 1
ATOM 2978 N N . VAL B 1 75 ? 16.594 12.125 6.18 1 96.88 75 VAL B N 1
ATOM 2979 C CA . VAL B 1 75 ? 18.047 12.227 6.234 1 96.88 75 VAL B CA 1
ATOM 2980 C C . VAL B 1 75 ? 18.672 11.352 5.152 1 96.88 75 VAL B C 1
ATOM 2982 O O . VAL B 1 75 ? 18.312 10.18 5.012 1 96.88 75 VAL B O 1
ATOM 2985 N N . GLY B 1 76 ? 19.547 11.914 4.328 1 94.81 76 GLY B N 1
ATOM 2986 C CA . GLY B 1 76 ? 20.234 11.172 3.281 1 94.81 76 GLY B CA 1
ATOM 2987 C C . GLY B 1 76 ? 19.562 11.281 1.93 1 94.81 76 GLY B C 1
ATOM 2988 O O . GLY B 1 76 ? 20.047 10.75 0.935 1 94.81 76 GLY B O 1
ATOM 2989 N N . TYR B 1 77 ? 18.469 11.977 1.888 1 96.81 77 TYR B N 1
ATOM 2990 C CA . TYR B 1 77 ? 17.719 12.109 0.647 1 96.81 77 TYR B CA 1
ATOM 2991 C C . TYR B 1 77 ? 17.734 13.547 0.144 1 96.81 77 TYR B C 1
ATOM 2993 O O . TYR B 1 77 ? 18.141 14.461 0.871 1 96.81 77 TYR B O 1
ATOM 3001 N N . ARG B 1 78 ? 17.422 13.695 -1.098 1 96.12 78 ARG B N 1
ATOM 3002 C CA . ARG B 1 78 ? 17.297 15.023 -1.702 1 96.12 78 ARG B CA 1
ATOM 3003 C C . ARG B 1 78 ? 16 15.703 -1.254 1 96.12 78 ARG B C 1
ATOM 3005 O O . ARG B 1 78 ? 14.906 15.234 -1.561 1 96.12 78 ARG B O 1
ATOM 3012 N N . VAL B 1 79 ? 16.172 16.781 -0.486 1 97.62 79 VAL B N 1
ATOM 3013 C CA . VAL B 1 79 ? 15.023 17.484 0.067 1 97.62 79 VAL B CA 1
ATOM 3014 C C . VAL B 1 79 ? 15.094 18.969 -0.32 1 97.62 79 VAL B C 1
ATOM 3016 O O . VAL B 1 79 ? 16.156 19.578 -0.234 1 97.62 79 VAL B O 1
ATOM 3019 N N . THR B 1 80 ? 14.047 19.453 -0.817 1 97.06 80 THR B N 1
ATOM 3020 C CA . THR B 1 80 ? 13.898 20.891 -0.972 1 97.06 80 THR B CA 1
ATOM 3021 C C . THR B 1 80 ? 12.859 21.438 -0.001 1 97.06 80 THR B C 1
ATOM 3023 O O . THR B 1 80 ? 11.719 20.969 0.021 1 97.06 80 THR B O 1
ATOM 3026 N N . TYR B 1 81 ? 13.312 22.375 0.808 1 98 81 TYR B N 1
ATOM 3027 C CA . TYR B 1 81 ? 12.375 23.094 1.658 1 98 81 TYR B CA 1
ATOM 3028 C C . TYR B 1 81 ? 11.695 24.219 0.885 1 98 81 TYR B C 1
ATOM 3030 O O . TYR B 1 81 ? 12.367 25.062 0.299 1 98 81 TYR B O 1
ATOM 3038 N N . TYR B 1 82 ? 10.422 24.203 0.837 1 96.81 82 TYR B N 1
ATOM 3039 C CA . TYR B 1 82 ? 9.641 25.281 0.246 1 96.81 82 TYR B CA 1
ATOM 3040 C C . TYR B 1 82 ? 8.992 26.141 1.326 1 96.81 82 TYR B C 1
ATOM 3042 O O . TYR B 1 82 ? 7.977 25.75 1.906 1 96.81 82 TYR B O 1
ATOM 3050 N N . VAL B 1 83 ? 9.547 27.312 1.521 1 97.81 83 VAL B N 1
ATOM 3051 C CA . VAL B 1 83 ? 9.078 28.203 2.578 1 97.81 83 VAL B CA 1
ATOM 3052 C C . VAL B 1 83 ? 8.18 29.281 1.985 1 97.81 83 VAL B C 1
ATOM 3054 O O . VAL B 1 83 ? 8.656 30.188 1.293 1 97.81 83 VAL B O 1
ATOM 3057 N N . PHE B 1 84 ? 6.918 29.188 2.281 1 96.75 84 PHE B N 1
ATOM 3058 C CA . PHE B 1 84 ? 5.961 30.234 1.949 1 96.75 84 PHE B CA 1
ATOM 3059 C C . PHE B 1 84 ? 5.922 31.297 3.041 1 96.75 84 PHE B C 1
ATOM 3061 O O . PHE B 1 84 ? 5.578 31.016 4.188 1 96.75 84 PHE B O 1
ATOM 3068 N N . THR B 1 85 ? 6.246 32.531 2.674 1 96.5 85 THR B N 1
ATOM 3069 C CA . THR B 1 85 ? 6.324 33.531 3.736 1 96.5 85 THR B CA 1
ATOM 3070 C C . THR B 1 85 ? 6.051 34.906 3.186 1 96.5 85 THR B C 1
ATOM 3072 O O . THR B 1 85 ? 6.25 35.156 1.995 1 96.5 85 THR B O 1
ATOM 3075 N N . ASP B 1 86 ? 5.535 35.75 4.039 1 94.56 86 ASP B N 1
ATOM 3076 C CA . ASP B 1 86 ? 5.348 37.156 3.719 1 94.56 86 ASP B CA 1
ATOM 3077 C C . ASP B 1 86 ? 6.578 37.969 4.105 1 94.56 86 ASP B C 1
ATOM 3079 O O . ASP B 1 86 ? 6.605 39.188 3.906 1 94.56 86 ASP B O 1
ATOM 3083 N N . ARG B 1 87 ? 7.621 37.344 4.617 1 94.94 87 ARG B N 1
ATOM 3084 C CA . ARG B 1 87 ? 8.859 38 5.039 1 94.94 87 ARG B CA 1
ATOM 3085 C C . ARG B 1 87 ? 10.078 37.25 4.496 1 94.94 87 ARG B C 1
ATOM 3087 O O . ARG B 1 87 ? 10.914 36.781 5.266 1 94.94 87 ARG B O 1
ATOM 3094 N N . PRO B 1 88 ? 10.266 37.281 3.215 1 96.5 88 PRO B N 1
ATOM 3095 C CA . PRO B 1 88 ? 11.344 36.5 2.609 1 96.5 88 PRO B CA 1
ATOM 3096 C C . PRO B 1 88 ? 12.727 36.906 3.139 1 96.5 88 PRO B C 1
ATOM 3098 O O . PRO B 1 88 ? 13.609 36.062 3.262 1 96.5 88 PRO B O 1
ATOM 3101 N N . ALA B 1 89 ? 12.883 38.094 3.512 1 96.38 89 ALA B N 1
ATOM 3102 C CA . ALA B 1 89 ? 14.18 38.594 3.977 1 96.38 89 ALA B CA 1
ATOM 3103 C C . ALA B 1 89 ? 14.5 38.062 5.371 1 96.38 89 ALA B C 1
ATOM 3105 O O . ALA B 1 89 ? 15.664 38.062 5.785 1 96.38 89 ALA B O 1
ATOM 3106 N N . ASP B 1 90 ? 13.461 37.656 6.086 1 96.81 90 ASP B N 1
ATOM 3107 C CA . ASP B 1 90 ? 13.633 37.25 7.469 1 96.81 90 ASP B CA 1
ATOM 3108 C C . ASP B 1 90 ? 13.906 35.75 7.547 1 96.81 90 ASP B C 1
ATOM 3110 O O . ASP B 1 90 ? 14.109 35.188 8.633 1 96.81 90 ASP B O 1
ATOM 3114 N N . VAL B 1 91 ? 13.898 35.031 6.449 1 98 91 VAL B N 1
ATOM 3115 C CA . VAL B 1 91 ? 14.148 33.594 6.453 1 98 91 VAL B CA 1
ATOM 3116 C C . VAL B 1 91 ? 15.555 33.312 6.973 1 98 91 VAL B C 1
ATOM 3118 O O . VAL B 1 91 ? 16.531 33.875 6.465 1 98 91 VAL B O 1
ATOM 3121 N N . PRO B 1 92 ? 15.633 32.531 7.992 1 97.5 92 PRO B N 1
ATOM 3122 C CA . PRO B 1 92 ? 16.938 32.312 8.609 1 97.5 92 PRO B CA 1
ATOM 3123 C C . PRO B 1 92 ? 17.891 31.531 7.711 1 97.5 92 PRO B C 1
ATOM 3125 O O . PRO B 1 92 ? 17.453 30.688 6.934 1 97.5 92 PRO B O 1
ATOM 3128 N N . GLN B 1 93 ? 19.125 31.797 7.902 1 96.31 93 GLN B N 1
ATOM 3129 C CA . GLN B 1 93 ? 20.156 30.969 7.285 1 96.31 93 GLN B CA 1
ATOM 3130 C C . GLN B 1 93 ? 20.391 29.688 8.094 1 96.31 93 GLN B C 1
ATOM 3132 O O . GLN B 1 93 ? 20.688 29.766 9.297 1 96.31 93 GLN B O 1
ATOM 3137 N N . VAL B 1 94 ? 20.172 28.641 7.461 1 96.69 94 VAL B N 1
ATOM 3138 C CA . VAL B 1 94 ? 20.359 27.344 8.102 1 96.69 94 VAL B CA 1
ATOM 3139 C C . VAL B 1 94 ? 21.312 26.484 7.262 1 96.69 94 VAL B C 1
ATOM 3141 O O . VAL B 1 94 ? 21.297 26.578 6.031 1 96.69 94 VAL B O 1
ATOM 3144 N N . GLY B 1 95 ? 22.266 25.734 7.973 1 97.44 95 GLY B N 1
ATOM 3145 C CA . GLY B 1 95 ? 23.109 24.781 7.254 1 97.44 95 GLY B CA 1
ATOM 3146 C C . GLY B 1 95 ? 22.328 23.641 6.629 1 97.44 95 GLY B C 1
ATOM 3147 O O . GLY B 1 95 ? 21.594 22.938 7.32 1 97.44 95 GLY B O 1
ATOM 3148 N N . LEU B 1 96 ? 22.453 23.516 5.371 1 98.12 96 LEU B N 1
ATOM 3149 C CA . LEU B 1 96 ? 21.75 22.453 4.652 1 98.12 96 LEU B CA 1
ATOM 3150 C C . LEU B 1 96 ? 22.703 21.328 4.301 1 98.12 96 LEU B C 1
ATOM 3152 O O . LEU B 1 96 ? 23.844 21.562 3.891 1 98.12 96 LEU B O 1
ATOM 3156 N N . GLY B 1 97 ? 22.297 20.109 4.508 1 97.25 97 GLY B N 1
ATOM 3157 C CA . GLY B 1 97 ? 23.094 18.953 4.145 1 97.25 97 GLY B CA 1
ATOM 3158 C C . GLY B 1 97 ? 23.172 18.734 2.645 1 97.25 97 GLY B C 1
ATOM 3159 O O . GLY B 1 97 ? 22.547 19.469 1.87 1 97.25 97 GLY B O 1
ATOM 3160 N N . PRO B 1 98 ? 23.969 17.734 2.184 1 96.62 98 PRO B N 1
ATOM 3161 C CA . PRO B 1 98 ? 24.078 17.406 0.757 1 96.62 98 PRO B CA 1
ATOM 3162 C C . PRO B 1 98 ? 22.734 17.094 0.113 1 96.62 98 PRO B C 1
ATOM 3164 O O . PRO B 1 98 ? 21.953 16.328 0.675 1 96.62 98 PRO B O 1
ATOM 3167 N N . GLY B 1 99 ? 22.5 17.703 -1.055 1 95.12 99 GLY B N 1
ATOM 3168 C CA . GLY B 1 99 ? 21.281 17.406 -1.808 1 95.12 99 GLY B CA 1
ATOM 3169 C C . GLY B 1 99 ? 20.062 18.156 -1.292 1 95.12 99 GLY B C 1
ATOM 3170 O O . GLY B 1 99 ? 18.953 17.969 -1.787 1 95.12 99 GLY B O 1
ATOM 3171 N N . ARG B 1 100 ? 20.328 19 -0.292 1 97.38 100 ARG B N 1
ATOM 3172 C CA . ARG B 1 100 ? 19.203 19.734 0.298 1 97.38 100 ARG B CA 1
ATOM 3173 C C . ARG B 1 100 ? 19.266 21.203 -0.086 1 97.38 100 ARG B C 1
ATOM 3175 O O . ARG B 1 100 ? 20.344 21.781 -0.22 1 97.38 100 ARG B O 1
ATOM 3182 N N . ARG B 1 101 ? 18.062 21.719 -0.351 1 96.88 101 ARG B N 1
ATOM 3183 C CA . ARG B 1 101 ? 17.938 23.109 -0.793 1 96.88 101 ARG B CA 1
ATOM 3184 C C . ARG B 1 101 ? 16.781 23.797 -0.081 1 96.88 101 ARG B C 1
ATOM 3186 O O . ARG B 1 101 ? 15.922 23.141 0.509 1 96.88 101 ARG B O 1
ATOM 3193 N N . LEU B 1 102 ? 16.859 25.078 -0.094 1 97.88 102 LEU B N 1
ATOM 3194 C CA . LEU B 1 102 ? 15.789 25.906 0.454 1 97.88 102 LEU B CA 1
ATOM 3195 C C . LEU B 1 102 ? 15.305 26.906 -0.576 1 97.88 102 LEU B C 1
ATOM 3197 O O . LEU B 1 102 ? 16.109 27.656 -1.15 1 97.88 102 LEU B O 1
ATOM 3201 N N . ALA B 1 103 ? 14.055 26.812 -0.876 1 95.75 103 ALA B N 1
ATOM 3202 C CA . ALA B 1 103 ? 13.406 27.766 -1.768 1 95.75 103 ALA B CA 1
ATOM 3203 C C . ALA B 1 103 ? 12.414 28.641 -1.004 1 95.75 103 ALA B C 1
ATOM 3205 O O . ALA B 1 103 ? 11.57 28.141 -0.264 1 95.75 103 ALA B O 1
ATOM 3206 N N . VAL B 1 104 ? 12.555 29.922 -1.186 1 97.38 104 VAL B N 1
ATOM 3207 C CA . VAL B 1 104 ? 11.656 30.875 -0.543 1 97.38 104 VAL B CA 1
ATOM 3208 C C . VAL B 1 104 ? 10.586 31.312 -1.531 1 97.38 104 VAL B C 1
ATOM 3210 O O . VAL B 1 104 ? 10.898 31.766 -2.637 1 97.38 104 VAL B O 1
ATOM 3213 N N . LEU B 1 105 ? 9.367 31.156 -1.146 1 95.19 105 LEU B N 1
ATOM 3214 C CA . LEU B 1 105 ? 8.211 31.516 -1.968 1 95.19 105 LEU B CA 1
ATOM 3215 C C . LEU B 1 105 ? 7.395 32.625 -1.306 1 95.19 105 LEU B C 1
ATOM 3217 O O . LEU B 1 105 ? 6.59 32.344 -0.412 1 95.19 105 LEU B O 1
ATOM 3221 N N . PRO B 1 106 ? 7.504 33.844 -1.832 1 95.06 106 PRO B N 1
ATOM 3222 C CA . PRO B 1 106 ? 6.77 34.938 -1.212 1 95.06 106 PRO B CA 1
ATOM 3223 C C . PRO B 1 106 ? 5.254 34.812 -1.351 1 95.06 106 PRO B C 1
ATOM 3225 O O . PRO B 1 106 ? 4.766 34.375 -2.404 1 95.06 106 PRO B O 1
ATOM 3228 N N . VAL B 1 107 ? 4.578 35.062 -0.216 1 92.56 107 VAL B N 1
ATOM 3229 C CA . VAL B 1 107 ? 3.119 35.062 -0.227 1 92.56 107 VAL B CA 1
ATOM 3230 C C . VAL B 1 107 ? 2.6 36.312 0.427 1 92.56 107 VAL B C 1
ATOM 3232 O O . VAL B 1 107 ? 3.342 37.031 1.125 1 92.56 107 VAL B O 1
ATOM 3235 N N . ARG B 1 108 ? 1.372 36.656 0.066 1 86 108 ARG B N 1
ATOM 3236 C CA . ARG B 1 108 ? 0.751 37.844 0.656 1 86 108 ARG B CA 1
ATOM 3237 C C . ARG B 1 108 ? 0.352 37.594 2.105 1 86 108 ARG B C 1
ATOM 3239 O O . ARG B 1 108 ? 0.062 36.469 2.482 1 86 108 ARG B O 1
ATOM 3246 N N . SER B 1 109 ? 0.544 38.656 2.865 1 79.94 109 SER B N 1
ATOM 3247 C CA . SER B 1 109 ? 0.052 38.562 4.234 1 79.94 109 SER B CA 1
ATOM 3248 C C . SER B 1 109 ? -1.448 38.812 4.305 1 79.94 109 SER B C 1
ATOM 3250 O O . SER B 1 109 ? -1.986 39.594 3.5 1 79.94 109 SER B O 1
ATOM 3252 N N . TYR B 1 110 ? -2.094 38.062 5.051 1 74.44 110 TYR B N 1
ATOM 3253 C CA . TYR B 1 110 ? -3.531 38.219 5.234 1 74.44 110 TYR B CA 1
ATOM 3254 C C . TYR B 1 110 ? -3.85 38.688 6.652 1 74.44 110 TYR B C 1
ATOM 3256 O O . TYR B 1 110 ? -3.07 38.438 7.578 1 74.44 110 TYR B O 1
ATOM 3264 N N . PRO B 1 111 ? -4.789 39.438 6.801 1 68.56 111 PRO B N 1
ATOM 3265 C CA . PRO B 1 111 ? -5.098 40 8.117 1 68.56 111 PRO B CA 1
ATOM 3266 C C . PRO B 1 111 ? -5.293 38.938 9.188 1 68.56 111 PRO B C 1
ATOM 3268 O O . PRO B 1 111 ? -4.828 39.094 10.32 1 68.56 111 PRO B O 1
ATOM 3271 N N . ARG B 1 112 ? -6.055 37.906 8.922 1 69.38 112 ARG B N 1
ATOM 3272 C CA . ARG B 1 112 ? -6.332 36.844 9.898 1 69.38 112 ARG B CA 1
ATOM 3273 C C . ARG B 1 112 ? -5.551 35.594 9.586 1 69.38 112 ARG B C 1
ATOM 3275 O O . ARG B 1 112 ? -5.398 35.219 8.414 1 69.38 112 ARG B O 1
ATOM 3282 N N . TRP B 1 113 ? -4.988 35.031 10.672 1 61.28 113 TRP B N 1
ATOM 3283 C CA . TRP B 1 113 ? -4.293 33.781 10.508 1 61.28 113 TRP B CA 1
ATOM 3284 C C . TRP B 1 113 ? -5.164 32.781 9.742 1 61.28 113 TRP B C 1
ATOM 3286 O O . TRP B 1 113 ? -4.656 31.984 8.938 1 61.28 113 TRP B O 1
ATOM 3296 N N . GLN B 1 114 ? -6.391 32.688 9.977 1 70.88 114 GLN B N 1
ATOM 3297 C CA . GLN B 1 114 ? -7.332 31.797 9.297 1 70.88 114 GLN B CA 1
ATOM 3298 C C . GLN B 1 114 ? -7.277 31.984 7.781 1 70.88 114 GLN B C 1
ATOM 3300 O O . GLN B 1 114 ? -7.578 31.062 7.02 1 70.88 114 GLN B O 1
ATOM 3305 N N . ASP B 1 115 ? -6.805 33.094 7.543 1 76.19 115 ASP B N 1
ATOM 3306 C CA . ASP B 1 115 ? -6.734 33.375 6.113 1 76.19 115 ASP B CA 1
ATOM 3307 C C . ASP B 1 115 ? -5.637 32.562 5.441 1 76.19 115 ASP B C 1
ATOM 3309 O O . ASP B 1 115 ? -5.77 32.156 4.281 1 76.19 115 ASP B O 1
ATOM 3313 N N . VAL B 1 116 ? -4.652 32.25 6.266 1 77 116 VAL B N 1
ATOM 3314 C CA . VAL B 1 116 ? -3.598 31.422 5.715 1 77 116 VAL B CA 1
ATOM 3315 C C . VAL B 1 116 ? -4.133 30 5.492 1 77 116 VAL B C 1
ATOM 3317 O O . VAL B 1 116 ? -3.953 29.422 4.418 1 77 116 VAL B O 1
ATOM 3320 N N . SER B 1 117 ? -4.805 29.5 6.488 1 82.62 117 SER B N 1
ATOM 3321 C CA . SER B 1 117 ? -5.406 28.172 6.375 1 82.62 117 SER B CA 1
ATOM 3322 C C . SER B 1 117 ? -6.398 28.109 5.219 1 82.62 117 SER B C 1
ATOM 3324 O O . SER B 1 117 ? -6.496 27.094 4.531 1 82.62 117 SER B O 1
ATOM 3326 N N . MET B 1 118 ? -6.969 29.203 4.969 1 85.56 118 MET B N 1
ATOM 3327 C CA . MET B 1 118 ? -7.988 29.281 3.926 1 85.56 118 MET B CA 1
ATOM 3328 C C . MET B 1 118 ? -7.352 29.375 2.545 1 85.56 118 MET B C 1
ATOM 3330 O O . MET B 1 118 ? -8.008 29.109 1.534 1 85.56 118 MET B O 1
ATOM 3334 N N . ARG B 1 119 ? -6.094 29.688 2.586 1 91.19 119 ARG B N 1
ATOM 3335 C CA . ARG B 1 119 ? -5.477 29.906 1.282 1 91.19 119 ARG B CA 1
ATOM 3336 C C . ARG B 1 119 ? -4.379 28.891 1.012 1 91.19 119 ARG B C 1
ATOM 3338 O O . ARG B 1 119 ? -3.906 28.75 -0.119 1 91.19 119 ARG B O 1
ATOM 3345 N N . ARG B 1 120 ? -4.016 28.172 2.004 1 93.94 120 ARG B N 1
ATOM 3346 C CA . ARG B 1 120 ? -2.889 27.25 1.92 1 93.94 120 ARG B CA 1
ATOM 3347 C C . ARG B 1 120 ? -3.084 26.25 0.783 1 93.94 120 ARG B C 1
ATOM 3349 O O . ARG B 1 120 ? -2.166 26.016 -0.006 1 93.94 120 ARG B O 1
ATOM 3356 N N . MET B 1 121 ? -4.32 25.672 0.664 1 97.44 121 MET B N 1
ATOM 3357 C CA . MET B 1 121 ? -4.598 24.688 -0.37 1 97.44 121 MET B CA 1
ATOM 3358 C C . MET B 1 121 ? -4.48 25.297 -1.761 1 97.44 121 MET B C 1
ATOM 3360 O O . MET B 1 121 ? -3.902 24.688 -2.664 1 97.44 121 MET B O 1
ATOM 3364 N N . GLN B 1 122 ? -4.945 26.484 -1.859 1 96.06 122 GLN B N 1
ATOM 3365 C CA . GLN B 1 122 ? -4.848 27.203 -3.127 1 96.06 122 GLN B CA 1
ATOM 3366 C C . GLN B 1 122 ? -3.391 27.453 -3.502 1 96.06 122 GLN B C 1
ATOM 3368 O O . GLN B 1 122 ? -2.984 27.203 -4.641 1 96.06 122 GLN B O 1
ATOM 3373 N N . MET B 1 123 ? -2.637 27.953 -2.6 1 95.5 123 MET B N 1
ATOM 3374 C CA . MET B 1 123 ? -1.251 28.344 -2.857 1 95.5 123 MET B CA 1
ATOM 3375 C C . MET B 1 123 ? -0.416 27.125 -3.24 1 95.5 123 MET B C 1
ATOM 3377 O O . MET B 1 123 ? 0.39 27.188 -4.172 1 95.5 123 MET B O 1
ATOM 3381 N N . ILE B 1 124 ? -0.621 26.016 -2.547 1 95.94 124 ILE B N 1
ATOM 3382 C CA . ILE B 1 124 ? 0.121 24.797 -2.865 1 95.94 124 ILE B CA 1
ATOM 3383 C C . ILE B 1 124 ? -0.29 24.297 -4.242 1 95.94 124 ILE B C 1
ATOM 3385 O O . ILE B 1 124 ? 0.562 23.922 -5.055 1 95.94 124 ILE B O 1
ATOM 3389 N N . SER B 1 125 ? -1.592 24.234 -4.516 1 96.06 125 SER B N 1
ATOM 3390 C CA . SER B 1 125 ? -2.088 23.781 -5.812 1 96.06 125 SER B CA 1
ATOM 3391 C C . SER B 1 125 ? -1.479 24.594 -6.949 1 96.06 125 SER B C 1
ATOM 3393 O O . SER B 1 125 ? -0.991 24.031 -7.93 1 96.06 125 SER B O 1
ATOM 3395 N N . GLN B 1 126 ? -1.5 25.891 -6.816 1 94.62 126 GLN B N 1
ATOM 3396 C CA . GLN B 1 126 ? -0.962 26.781 -7.836 1 94.62 126 GLN B CA 1
ATOM 3397 C C . GLN B 1 126 ? 0.546 26.609 -7.988 1 94.62 126 GLN B C 1
ATOM 3399 O O . GLN B 1 126 ? 1.07 26.625 -9.102 1 94.62 126 GLN B O 1
ATOM 3404 N N . PHE B 1 127 ? 1.148 26.469 -6.906 1 94.62 127 PHE B N 1
ATOM 3405 C CA . PHE B 1 127 ? 2.584 26.219 -6.926 1 94.62 127 PHE B CA 1
ATOM 3406 C C . PHE B 1 127 ? 2.906 24.969 -7.734 1 94.62 127 PHE B C 1
ATOM 3408 O O . PHE B 1 127 ? 3.828 24.984 -8.555 1 94.62 127 PHE B O 1
ATOM 3415 N N . LEU B 1 128 ? 2.117 23.922 -7.586 1 94.81 128 LEU B N 1
ATOM 3416 C CA . LEU B 1 128 ? 2.371 22.641 -8.227 1 94.81 128 LEU B CA 1
ATOM 3417 C C . LEU B 1 128 ? 1.982 22.688 -9.703 1 94.81 128 LEU B C 1
ATOM 3419 O O . LEU B 1 128 ? 2.332 21.781 -10.469 1 94.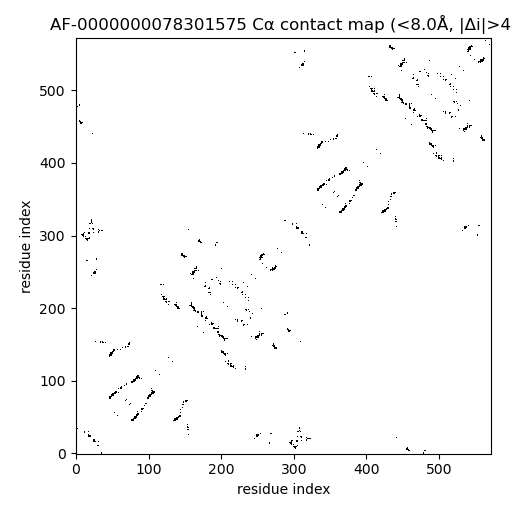81 128 LEU B O 1
ATOM 3423 N N . GLU B 1 129 ? 1.31 23.672 -10.109 1 92.81 129 GLU B N 1
ATOM 3424 C CA . GLU B 1 129 ? 0.947 23.844 -11.516 1 92.81 129 GLU B CA 1
ATOM 3425 C C . GLU B 1 129 ? 2.059 24.531 -12.297 1 92.81 129 GLU B C 1
ATOM 3427 O O . GLU B 1 129 ? 2.059 24.531 -13.531 1 92.81 129 GLU B O 1
ATOM 3432 N N . GLN B 1 130 ? 2.953 25.156 -11.625 1 87.94 130 GLN B N 1
ATOM 3433 C CA . GLN B 1 130 ? 4.016 25.906 -12.289 1 87.94 130 GLN B CA 1
ATOM 3434 C C . GLN B 1 130 ? 4.984 24.969 -13 1 87.94 130 GLN B C 1
ATOM 3436 O O . GLN B 1 130 ? 5.383 23.938 -12.438 1 87.94 130 GLN B O 1
ATOM 3441 N N . PRO B 1 131 ? 5.297 25.25 -14.297 1 72 131 PRO B N 1
ATOM 3442 C CA . PRO B 1 131 ? 6.148 24.391 -15.117 1 72 131 PRO B CA 1
ATOM 3443 C C . PRO B 1 131 ? 7.52 24.141 -14.492 1 72 131 PRO B C 1
ATOM 3445 O O . PRO B 1 131 ? 8.125 23.078 -14.703 1 72 131 PRO B O 1
ATOM 3448 N N . SER B 1 132 ? 8.242 25.297 -14.102 1 58.03 132 SER B N 1
ATOM 3449 C CA . SER B 1 132 ? 9.617 25.203 -13.641 1 58.03 132 SER B CA 1
ATOM 3450 C C . SER B 1 132 ? 9.766 24.172 -12.531 1 58.03 132 SER B C 1
ATOM 3452 O O . SER B 1 132 ? 10.875 23.891 -12.086 1 58.03 132 SER B O 1
ATOM 3454 N N . ARG B 1 133 ? 8.719 23.797 -12.062 1 56.44 133 ARG B N 1
ATOM 3455 C CA . ARG B 1 133 ? 8.906 23.078 -10.805 1 56.44 133 ARG B CA 1
ATOM 3456 C C . ARG B 1 133 ? 9.555 21.719 -11.055 1 56.44 133 ARG B C 1
ATOM 3458 O O . ARG B 1 133 ? 9.117 20.953 -11.93 1 56.44 133 ARG B O 1
ATOM 3465 N N . GLN B 1 134 ? 10.898 21.719 -10.867 1 59.38 134 GLN B N 1
ATOM 3466 C CA . GLN B 1 134 ? 11.828 20.594 -10.82 1 59.38 134 GLN B CA 1
ATOM 3467 C C . GLN B 1 134 ? 11.086 19.297 -10.508 1 59.38 134 GLN B C 1
ATOM 3469 O O . GLN B 1 134 ? 10.016 19.312 -9.906 1 59.38 134 GLN B O 1
ATOM 3474 N N . GLN B 1 135 ? 11.547 18.219 -11.047 1 75.44 135 GLN B N 1
ATOM 3475 C CA . GLN B 1 135 ? 11.109 16.828 -10.977 1 75.44 135 GLN B CA 1
ATOM 3476 C C . GLN B 1 135 ? 10.938 16.375 -9.531 1 75.44 135 GLN B C 1
ATOM 3478 O O . GLN B 1 135 ? 11.898 15.961 -8.883 1 75.44 135 GLN B O 1
ATOM 3483 N N . MET B 1 136 ? 10.023 17.047 -8.703 1 91.38 136 MET B N 1
ATOM 3484 C CA . MET B 1 136 ? 9.703 16.609 -7.344 1 91.38 136 MET B CA 1
ATOM 3485 C C . MET B 1 136 ? 8.773 15.406 -7.367 1 91.38 136 MET B C 1
ATOM 3487 O O . MET B 1 136 ? 7.738 15.43 -8.039 1 91.38 136 MET B O 1
ATOM 3491 N N . ASP B 1 137 ? 9.219 14.414 -6.727 1 95.56 137 ASP B N 1
ATOM 3492 C CA . ASP B 1 137 ? 8.438 13.188 -6.719 1 95.56 137 ASP B CA 1
ATOM 3493 C C . ASP B 1 137 ? 7.352 13.227 -5.641 1 95.56 137 ASP B C 1
ATOM 3495 O O . ASP B 1 137 ? 6.219 12.797 -5.875 1 95.56 137 ASP B O 1
ATOM 3499 N N . TYR B 1 138 ? 7.711 13.766 -4.504 1 97.44 138 TYR B N 1
ATOM 3500 C CA . TYR B 1 138 ? 6.812 13.812 -3.357 1 97.44 138 TYR B CA 1
ATOM 3501 C C . TYR B 1 138 ? 6.805 15.195 -2.721 1 97.44 138 TYR B C 1
ATOM 3503 O O . TYR B 1 138 ? 7.805 15.914 -2.781 1 97.44 138 TYR B O 1
ATOM 3511 N N . LEU B 1 139 ? 5.695 15.578 -2.133 1 98.12 139 LEU B N 1
ATOM 3512 C CA . LEU B 1 139 ? 5.574 16.812 -1.354 1 98.12 139 LEU B CA 1
ATOM 3513 C C . LEU B 1 139 ? 4.91 16.531 -0.008 1 98.12 139 LEU B C 1
ATOM 3515 O O . LEU B 1 139 ? 3.834 15.938 0.048 1 98.12 139 LEU B O 1
ATOM 3519 N N . VAL B 1 140 ? 5.625 16.891 0.995 1 98.81 140 VAL B N 1
ATOM 3520 C CA . VAL B 1 140 ? 5.098 16.828 2.355 1 98.81 140 VAL B CA 1
ATOM 3521 C C . VAL B 1 140 ? 4.746 18.219 2.844 1 98.81 140 VAL B C 1
ATOM 3523 O O . VAL B 1 140 ? 5.516 19.172 2.656 1 98.81 140 VAL B O 1
ATOM 3526 N N . CYS B 1 141 ? 3.557 18.391 3.418 1 98.62 141 CYS B N 1
ATOM 3527 C CA . CYS B 1 141 ? 3.078 19.656 3.965 1 98.62 141 CYS B CA 1
ATOM 3528 C C . CYS B 1 141 ? 3.033 19.609 5.488 1 98.62 141 CYS B C 1
ATOM 3530 O O . CYS B 1 141 ? 2.418 18.703 6.066 1 98.62 141 CYS B O 1
ATOM 3532 N N . ALA B 1 142 ? 3.662 20.578 6.105 1 98.5 142 ALA B N 1
ATOM 3533 C CA . ALA B 1 142 ? 3.768 20.562 7.562 1 98.5 142 ALA B CA 1
ATOM 3534 C C . ALA B 1 142 ? 3.52 21.938 8.148 1 98.5 142 ALA B C 1
ATOM 3536 O O . ALA B 1 142 ? 3.65 22.953 7.449 1 98.5 142 ALA B O 1
ATOM 3537 N N . ASP B 1 143 ? 3.074 21.953 9.344 1 96.38 143 ASP B N 1
ATOM 3538 C CA . ASP B 1 143 ? 2.982 23.203 10.086 1 96.38 143 ASP B CA 1
ATOM 3539 C C . ASP B 1 143 ? 4.355 23.656 10.578 1 96.38 143 ASP B C 1
ATOM 3541 O O . ASP B 1 143 ? 5.172 22.828 10.992 1 96.38 143 ASP B O 1
ATOM 3545 N N . VAL B 1 144 ? 4.473 24.906 10.688 1 96.75 144 VAL B N 1
ATOM 3546 C CA . VAL B 1 144 ? 5.797 25.453 10.977 1 96.75 144 VAL B CA 1
ATOM 3547 C C . VAL B 1 144 ? 6.02 25.484 12.484 1 96.75 144 VAL B C 1
ATOM 3549 O O . VAL B 1 144 ? 7.164 25.5 12.945 1 96.75 144 VAL B O 1
ATOM 3552 N N . ASP B 1 145 ? 4.922 25.609 13.234 1 95.88 145 ASP B N 1
ATOM 3553 C CA . ASP B 1 145 ? 5.059 25.719 14.688 1 95.88 145 ASP B CA 1
ATOM 3554 C C . ASP B 1 145 ? 5.254 24.359 15.336 1 95.88 145 ASP B C 1
ATOM 3556 O O . ASP B 1 145 ? 4.582 24.031 16.312 1 95.88 145 ASP B O 1
ATOM 3560 N N . MET B 1 146 ? 6.148 23.531 14.695 1 97.44 146 MET B N 1
ATOM 3561 C CA . MET B 1 146 ? 6.5 22.172 15.07 1 97.44 146 MET B CA 1
ATOM 3562 C C . MET B 1 146 ? 8.008 21.953 14.977 1 97.44 146 MET B C 1
ATOM 3564 O O . MET B 1 146 ? 8.719 22.734 14.344 1 97.44 146 MET B O 1
ATOM 3568 N N . LYS B 1 147 ? 8.477 20.938 15.586 1 98 147 LYS B N 1
ATOM 3569 C CA . LYS B 1 147 ? 9.867 20.5 15.414 1 98 147 LYS B CA 1
ATOM 3570 C C . LYS B 1 147 ? 9.945 18.984 15.227 1 98 147 LYS B C 1
ATOM 3572 O O . LYS B 1 147 ? 9.211 18.234 15.875 1 98 147 LYS B O 1
ATOM 3577 N N . PHE B 1 148 ? 10.742 18.531 14.328 1 98.69 148 PHE B N 1
ATOM 3578 C CA . PHE B 1 148 ? 11.086 17.125 14.211 1 98.69 148 PHE B CA 1
ATOM 3579 C C . PHE B 1 148 ? 11.969 16.672 15.375 1 98.69 148 PHE B C 1
ATOM 3581 O O . PHE B 1 148 ? 12.93 17.359 15.719 1 98.69 148 PHE B O 1
ATOM 3588 N N . GLN B 1 149 ? 11.586 15.578 15.977 1 98 149 GLN B N 1
ATOM 3589 C CA . GLN B 1 149 ? 12.266 15.148 17.188 1 98 149 GLN B CA 1
ATOM 3590 C C . GLN B 1 149 ? 12.844 13.75 17.031 1 98 149 GLN B C 1
ATOM 3592 O O . GLN B 1 149 ? 13.656 13.312 17.859 1 98 149 GLN B O 1
ATOM 3597 N N . ASP B 1 150 ? 12.414 13.078 16.109 1 98.38 150 ASP B N 1
ATOM 3598 C CA . ASP B 1 150 ? 12.867 11.727 15.781 1 98.38 150 ASP B CA 1
ATOM 3599 C C . ASP B 1 150 ? 12.773 11.461 14.281 1 98.38 150 ASP B C 1
ATOM 3601 O O . ASP B 1 150 ? 12.328 12.32 13.523 1 98.38 150 ASP B O 1
ATOM 3605 N N . HIS B 1 151 ? 13.227 10.336 13.898 1 98.19 151 HIS B N 1
ATOM 3606 C CA . HIS B 1 151 ? 13.336 9.953 12.492 1 98.19 151 HIS B CA 1
ATOM 3607 C C . HIS B 1 151 ? 11.977 10.008 11.797 1 98.19 151 HIS B C 1
ATOM 3609 O O . HIS B 1 151 ? 11 9.43 12.281 1 98.19 151 HIS B O 1
ATOM 3615 N N . VAL B 1 152 ? 11.883 10.75 10.758 1 98.88 152 VAL B N 1
ATOM 3616 C CA . VAL B 1 152 ? 10.82 10.719 9.758 1 98.88 152 VAL B CA 1
ATOM 3617 C C . VAL B 1 152 ? 11.422 10.469 8.375 1 98.88 152 VAL B C 1
ATOM 3619 O O . VAL B 1 152 ? 12.008 11.375 7.773 1 98.88 152 VAL B O 1
ATOM 3622 N N . GLY B 1 153 ? 11.305 9.289 7.855 1 98.5 153 GLY B N 1
ATOM 3623 C CA . GLY B 1 153 ? 11.992 8.898 6.629 1 98.5 153 GLY B CA 1
ATOM 3624 C C . GLY B 1 153 ? 11.039 8.469 5.531 1 98.5 153 GLY B C 1
ATOM 3625 O O . GLY B 1 153 ? 9.914 8.961 5.441 1 98.5 153 GLY B O 1
ATOM 3626 N N . VAL B 1 154 ? 11.5 7.59 4.664 1 98.38 154 VAL B N 1
ATOM 3627 C CA . VAL B 1 154 ? 10.797 7.219 3.439 1 98.38 154 VAL B CA 1
ATOM 3628 C C . VAL B 1 154 ? 9.586 6.352 3.783 1 98.38 154 VAL B C 1
ATOM 3630 O O . VAL B 1 154 ? 8.727 6.113 2.934 1 98.38 154 VAL B O 1
ATOM 3633 N N . GLU B 1 155 ? 9.43 5.934 5.082 1 98.75 155 GLU B N 1
ATOM 3634 C CA . GLU B 1 155 ? 8.281 5.117 5.48 1 98.75 155 GLU B CA 1
ATOM 3635 C C . GLU B 1 155 ? 6.973 5.879 5.309 1 98.75 155 GLU B C 1
ATOM 3637 O O . GLU B 1 155 ? 5.902 5.273 5.238 1 98.75 155 GLU B O 1
ATOM 3642 N N . ILE B 1 156 ? 7.051 7.23 5.16 1 98.88 156 ILE B N 1
ATOM 3643 C CA . ILE B 1 156 ? 5.805 7.984 5.051 1 98.88 156 ILE B CA 1
ATOM 3644 C C . ILE B 1 156 ? 5.465 8.203 3.58 1 98.88 156 ILE B C 1
ATOM 3646 O O . ILE B 1 156 ? 4.367 8.664 3.256 1 98.88 156 ILE B O 1
ATOM 3650 N N . LEU B 1 157 ? 6.402 7.953 2.666 1 98.44 157 LEU B N 1
ATOM 3651 C CA . LEU B 1 157 ? 6.203 8.273 1.256 1 98.44 157 LEU B CA 1
ATOM 3652 C C . LEU B 1 157 ? 5.215 7.309 0.615 1 98.44 157 LEU B C 1
ATOM 3654 O O . LEU B 1 157 ? 5.355 6.09 0.744 1 98.44 157 LEU B O 1
ATOM 3658 N N . THR B 1 158 ? 4.277 7.746 0.022 1 98.31 158 THR B N 1
ATOM 3659 C CA . THR B 1 158 ? 3.137 7.109 -0.625 1 98.31 158 THR B CA 1
ATOM 3660 C C . THR B 1 158 ? 2.396 8.102 -1.517 1 98.31 158 THR B C 1
ATOM 3662 O O . THR B 1 158 ? 2.676 9.305 -1.48 1 98.31 158 THR B O 1
ATOM 3665 N N . PRO B 1 159 ? 1.535 7.684 -2.402 1 97.88 159 PRO B N 1
ATOM 3666 C CA . PRO B 1 159 ? 0.784 8.641 -3.219 1 97.88 159 PRO B CA 1
ATOM 3667 C C . PRO B 1 159 ? 0.019 9.656 -2.379 1 97.88 159 PRO B C 1
ATOM 3669 O O . PRO B 1 159 ? -0.016 10.844 -2.721 1 97.88 159 PRO B O 1
ATOM 3672 N N . LEU B 1 160 ? -0.541 9.18 -1.32 1 98.81 160 LEU B N 1
ATOM 3673 C CA . LEU B 1 160 ? -1.319 10.07 -0.463 1 98.81 160 LEU B CA 1
ATOM 3674 C C . LEU B 1 160 ? -1.327 9.562 0.977 1 98.81 160 LEU B C 1
ATOM 3676 O O . LEU B 1 160 ? -1.701 8.422 1.236 1 98.81 160 LEU B O 1
ATOM 3680 N N . PHE B 1 161 ? -0.849 10.406 1.93 1 98.88 161 PHE B N 1
ATOM 3681 C CA . PHE B 1 161 ? -0.967 10 3.326 1 98.88 161 PHE B CA 1
ATOM 3682 C C . PHE B 1 161 ? -1.67 11.07 4.145 1 98.88 161 PHE B C 1
ATOM 3684 O O . PHE B 1 161 ? -1.617 12.258 3.805 1 98.88 161 PHE B O 1
ATOM 3691 N N . GLY B 1 162 ? -2.43 10.672 5.094 1 98.88 162 GLY B N 1
ATOM 3692 C CA . GLY B 1 162 ? -2.961 11.492 6.176 1 98.88 162 GLY B CA 1
ATOM 3693 C C . GLY B 1 162 ? -2.42 11.094 7.539 1 98.88 162 GLY B C 1
ATOM 3694 O O . GLY B 1 162 ? -1.858 10.016 7.699 1 98.88 162 GLY B O 1
ATOM 3695 N N . THR B 1 163 ? -2.529 12.031 8.477 1 98.94 163 THR B N 1
ATOM 3696 C CA . THR B 1 163 ? -2.012 11.797 9.82 1 98.94 163 THR B CA 1
ATOM 3697 C C . THR B 1 163 ? -3.139 11.844 10.852 1 98.94 163 THR B C 1
ATOM 3699 O O . THR B 1 163 ? -3.947 12.773 10.852 1 98.94 163 THR B O 1
ATOM 3702 N N . LEU B 1 164 ? -3.154 10.844 11.703 1 98.88 164 LEU B N 1
ATOM 3703 C CA . LEU B 1 164 ? -4.191 10.781 12.734 1 98.88 164 LEU B CA 1
ATOM 3704 C C . LEU B 1 164 ? -4.043 11.922 13.727 1 98.88 164 LEU B C 1
ATOM 3706 O O . LEU B 1 164 ? -2.939 12.203 14.203 1 98.88 164 LEU B O 1
ATOM 3710 N N . HIS B 1 165 ? -5.105 12.516 13.984 1 98.69 165 HIS B N 1
ATOM 3711 C CA . HIS B 1 165 ? -5.125 13.625 14.93 1 98.69 165 HIS B CA 1
ATOM 3712 C C . HIS B 1 165 ? -4.914 13.133 16.359 1 98.69 165 HIS B C 1
ATOM 3714 O O . HIS B 1 165 ? -5.648 12.258 16.828 1 98.69 165 HIS B O 1
ATOM 3720 N N . PRO B 1 166 ? -3.998 13.703 17.078 1 98.06 166 PRO B N 1
ATOM 3721 C CA . PRO B 1 166 ? -3.709 13.234 18.438 1 98.06 166 PRO B CA 1
ATOM 3722 C C . PRO B 1 166 ? -4.902 13.367 19.375 1 98.06 166 PRO B C 1
ATOM 3724 O O . PRO B 1 166 ? -5.035 12.602 20.328 1 98.06 166 PRO B O 1
ATOM 3727 N N . GLY B 1 167 ? -5.773 14.242 19.125 1 97.44 167 GLY B N 1
ATOM 3728 C CA . GLY B 1 167 ? -6.918 14.469 20 1 97.44 167 GLY B CA 1
ATOM 3729 C C . GLY B 1 167 ? -8.078 13.531 19.719 1 97.44 167 GLY B C 1
ATOM 3730 O O . GLY B 1 167 ? -9.008 13.43 20.531 1 97.44 167 GLY B O 1
ATOM 3731 N N . PHE B 1 168 ? -7.984 12.758 18.578 1 98.06 168 PHE B N 1
ATOM 3732 C CA . PHE B 1 168 ? -9.18 12.031 18.172 1 98.06 168 PHE B CA 1
ATOM 3733 C C . PHE B 1 168 ? -8.852 10.57 17.875 1 98.06 168 PHE B C 1
ATOM 3735 O O . PHE B 1 168 ? -9.75 9.773 17.609 1 98.06 168 PHE B O 1
ATOM 3742 N N . TYR B 1 169 ? -7.598 10.125 17.969 1 98.19 169 TYR B N 1
ATOM 3743 C CA . TYR B 1 169 ? -7.203 8.828 17.438 1 98.19 169 TYR B CA 1
ATOM 3744 C C . TYR B 1 169 ? -7.797 7.695 18.266 1 98.19 169 TYR B C 1
ATOM 3746 O O . TYR B 1 169 ? -7.863 6.551 17.812 1 98.19 169 TYR B O 1
ATOM 3754 N N . THR B 1 170 ? -8.336 8.008 19.469 1 97.56 170 THR B N 1
ATOM 3755 C CA . THR B 1 170 ? -8.961 6.984 20.312 1 97.56 170 THR B CA 1
ATOM 3756 C C . THR B 1 170 ? -10.469 7.176 20.359 1 97.56 170 THR B C 1
ATOM 3758 O O . THR B 1 170 ? -11.148 6.543 21.172 1 97.56 170 THR B O 1
ATOM 3761 N N . SER B 1 171 ? -10.969 8.062 19.578 1 97.06 171 SER B N 1
ATOM 3762 C CA . SER B 1 171 ? -12.383 8.43 19.672 1 97.06 171 SER B CA 1
ATOM 3763 C C . SER B 1 171 ? -13.203 7.727 18.594 1 97.06 171 SER B C 1
ATOM 3765 O O . SER B 1 171 ? -12.648 7.238 17.609 1 97.06 171 SER B O 1
ATOM 3767 N N . LYS B 1 172 ? -14.516 7.707 18.812 1 96.5 172 LYS B N 1
ATOM 3768 C CA . LYS B 1 172 ? -15.484 7.293 17.812 1 96.5 172 LYS B CA 1
ATOM 3769 C C . LYS B 1 172 ? -15.891 8.469 16.922 1 96.5 172 LYS B C 1
ATOM 3771 O O . LYS B 1 172 ? -15.805 9.625 17.344 1 96.5 172 LYS B O 1
ATOM 3776 N N . ARG B 1 173 ? -16.312 8.086 15.719 1 95.94 173 ARG B N 1
ATOM 3777 C CA . ARG B 1 173 ? -16.547 9.125 14.711 1 95.94 173 ARG B CA 1
ATOM 3778 C C . ARG B 1 173 ? -17.625 10.086 15.164 1 95.94 173 ARG B C 1
ATOM 3780 O O . ARG B 1 173 ? -17.672 11.234 14.711 1 95.94 173 ARG B O 1
ATOM 3787 N N . ASN B 1 174 ? -18.516 9.695 16.062 1 94.31 174 ASN B N 1
ATOM 3788 C CA . ASN B 1 174 ? -19.531 10.617 16.547 1 94.31 174 ASN B CA 1
ATOM 3789 C C . ASN B 1 174 ? -18.938 11.734 17.391 1 94.31 174 ASN B C 1
ATOM 3791 O O . ASN B 1 174 ? -19.562 12.758 17.625 1 94.31 174 ASN B O 1
ATOM 3795 N N . ALA B 1 175 ? -17.719 11.562 17.859 1 96.44 175 ALA B N 1
ATOM 3796 C CA . ALA B 1 175 ? -17.047 12.555 18.688 1 96.44 175 ALA B CA 1
ATOM 3797 C C . ALA B 1 175 ? -16.188 13.484 17.828 1 96.44 175 ALA B C 1
ATOM 3799 O O . ALA B 1 175 ? -15.688 14.5 18.328 1 96.44 175 ALA B O 1
ATOM 3800 N N . PHE B 1 176 ? -15.984 13.141 16.562 1 98 176 PHE B N 1
ATOM 3801 C CA . PHE B 1 176 ? -15.156 13.977 15.695 1 98 176 PHE B CA 1
ATOM 3802 C C . PHE B 1 176 ? -15.828 15.32 15.445 1 98 176 PHE B C 1
ATOM 3804 O O . PHE B 1 176 ? -17.062 15.414 15.422 1 98 176 PHE B O 1
ATOM 3811 N N . THR B 1 177 ? -15.102 16.375 15.289 1 98.19 177 THR B N 1
ATOM 3812 C CA . THR B 1 177 ? -15.625 17.703 14.969 1 98.19 177 THR B CA 1
ATOM 3813 C C . THR B 1 177 ? -15.594 17.953 13.461 1 98.19 177 THR B C 1
ATOM 3815 O O . THR B 1 177 ? -15.117 18.984 13.008 1 98.19 177 THR B O 1
ATOM 3818 N N . TYR B 1 178 ? -16.031 16.953 12.719 1 98.44 178 TYR B N 1
ATOM 3819 C CA . TYR B 1 178 ? -16.266 17.125 11.289 1 98.44 178 TYR B CA 1
ATOM 3820 C C . TYR B 1 178 ? -17.203 18.297 11.031 1 98.44 178 TYR B C 1
ATOM 3822 O O . TYR B 1 178 ? -17.984 18.672 11.914 1 98.44 178 TYR B O 1
ATOM 3830 N N . GLU B 1 179 ? -17.109 18.891 9.844 1 98.62 179 GLU B N 1
ATOM 3831 C CA . GLU B 1 179 ? -18.141 19.812 9.406 1 98.62 179 GLU B CA 1
ATOM 3832 C C . GLU B 1 179 ? -19.484 19.109 9.25 1 98.62 179 GLU B C 1
ATOM 3834 O O . GLU B 1 179 ? -19.594 18.125 8.508 1 98.62 179 GLU B O 1
ATOM 3839 N N . ARG B 1 180 ? -20.516 19.625 10.062 1 98 180 ARG B N 1
ATOM 3840 C CA . ARG B 1 180 ? -21.781 18.891 10.125 1 98 180 ARG B CA 1
ATOM 3841 C C . ARG B 1 180 ? -22.891 19.641 9.391 1 98 180 ARG B C 1
ATOM 3843 O O . ARG B 1 180 ? -24 19.141 9.266 1 98 180 ARG B O 1
ATOM 3850 N N . ARG B 1 181 ? -22.641 20.828 8.891 1 98 181 ARG B N 1
ATOM 3851 C CA . ARG B 1 181 ? -23.641 21.531 8.094 1 98 181 ARG B CA 1
ATOM 3852 C C . ARG B 1 181 ? -23.734 20.953 6.691 1 98 181 ARG B C 1
ATOM 3854 O O . ARG B 1 181 ? -22.75 21 5.934 1 98 181 ARG B O 1
ATOM 3861 N N . PRO B 1 182 ? -24.828 20.484 6.285 1 97.62 182 PRO B N 1
ATOM 3862 C CA . PRO B 1 182 ? -24.969 19.812 4.996 1 97.62 182 PRO B CA 1
ATOM 3863 C C . PRO B 1 182 ? -24.719 20.734 3.807 1 97.62 182 PRO B C 1
ATOM 3865 O O . PRO B 1 182 ? -24.438 20.266 2.701 1 97.62 182 PRO B O 1
ATOM 3868 N N . GLN B 1 183 ? -24.797 22.047 3.957 1 98 183 GLN B N 1
ATOM 3869 C CA . GLN B 1 183 ? -24.594 23 2.875 1 98 183 GLN B CA 1
ATOM 3870 C C . GLN B 1 183 ? -23.109 23.125 2.537 1 98 183 GLN B C 1
ATOM 3872 O O . GLN B 1 183 ? -22.75 23.641 1.476 1 98 183 GLN B O 1
ATOM 3877 N N . SER B 1 184 ? -22.281 22.781 3.455 1 98.75 184 SER B N 1
ATOM 3878 C CA . SER B 1 184 ? -20.844 22.891 3.24 1 98.75 184 SER B CA 1
ATOM 3879 C C . SER B 1 184 ? -20.344 21.781 2.332 1 98.75 184 SER B C 1
ATOM 3881 O O . SER B 1 184 ? -20.812 20.641 2.424 1 98.75 184 SER B O 1
ATOM 3883 N N . GLN B 1 185 ? -19.344 22.078 1.523 1 98.75 185 GLN B N 1
ATOM 3884 C CA . GLN B 1 185 ? -18.688 21.078 0.699 1 98.75 185 GLN B CA 1
ATOM 3885 C C . GLN B 1 185 ? -17.844 20.125 1.556 1 98.75 185 GLN B C 1
ATOM 3887 O O . GLN B 1 185 ? -17.438 19.062 1.088 1 98.75 185 GLN B O 1
ATOM 3892 N N . ALA B 1 186 ? -17.641 20.422 2.816 1 98.75 186 ALA B N 1
ATOM 3893 C CA . ALA B 1 186 ? -16.844 19.594 3.709 1 98.75 186 ALA B CA 1
ATOM 3894 C C . ALA B 1 186 ? -17.719 18.719 4.594 1 98.75 186 ALA B C 1
ATOM 3896 O O . ALA B 1 186 ? -17.219 18.031 5.488 1 98.75 186 ALA B O 1
ATOM 3897 N N . TYR B 1 187 ? -18.969 18.688 4.316 1 98.56 187 TYR B N 1
ATOM 3898 C CA . TYR B 1 187 ? -19.969 18.016 5.148 1 98.56 187 TYR B CA 1
ATOM 3899 C C . TYR B 1 187 ? -19.672 16.531 5.266 1 98.56 187 TYR B C 1
ATOM 3901 O O . TYR B 1 187 ? -19.438 15.852 4.258 1 98.56 187 TYR B O 1
ATOM 3909 N N . ILE B 1 188 ? -19.656 15.969 6.547 1 98 188 ILE B N 1
ATOM 3910 C CA . ILE B 1 188 ? -19.625 14.539 6.844 1 98 188 ILE B CA 1
ATOM 3911 C C . ILE B 1 188 ? -20.703 14.203 7.875 1 98 188 ILE B C 1
ATOM 3913 O O . ILE B 1 188 ? -20.672 14.703 9 1 98 188 ILE B O 1
ATOM 3917 N N . PRO B 1 189 ? -21.641 13.414 7.535 1 96.19 189 PRO B N 1
ATOM 3918 C CA . PRO B 1 189 ? -22.703 13.055 8.484 1 96.19 189 PRO B CA 1
ATOM 3919 C C . PRO B 1 189 ? -22.172 12.352 9.727 1 96.19 189 PRO B C 1
ATOM 3921 O O . PRO B 1 189 ? -21.078 11.773 9.695 1 96.19 189 PRO B O 1
ATOM 3924 N N . HIS B 1 190 ? -22.984 12.336 10.734 1 93.81 190 HIS B N 1
ATOM 3925 C CA . HIS B 1 190 ? -22.578 11.805 12.039 1 93.81 190 HIS B CA 1
ATOM 3926 C C . HIS B 1 190 ? -22.297 10.312 11.961 1 93.81 190 HIS B C 1
ATOM 3928 O O . HIS B 1 190 ? -21.5 9.781 12.742 1 93.81 190 HIS B O 1
ATOM 3934 N N . ASP B 1 191 ? -22.906 9.633 11.062 1 92.12 191 ASP B N 1
ATOM 3935 C CA . ASP B 1 191 ? -22.781 8.18 11.008 1 92.12 191 ASP B CA 1
ATOM 3936 C C . ASP B 1 191 ? -21.734 7.754 9.977 1 92.12 191 ASP B C 1
ATOM 3938 O O . ASP B 1 191 ? -21.594 6.562 9.688 1 92.12 191 ASP B O 1
ATOM 3942 N N . GLN B 1 192 ? -21.016 8.742 9.461 1 94.75 192 GLN B N 1
ATOM 3943 C CA . GLN B 1 192 ? -19.969 8.453 8.484 1 94.75 192 GLN B CA 1
ATOM 3944 C C . GLN B 1 192 ? -18.609 8.945 8.961 1 94.75 192 GLN B C 1
ATOM 3946 O O . GLN B 1 192 ? -18.531 9.727 9.914 1 94.75 192 GLN B O 1
ATOM 3951 N N . GLY B 1 193 ? -17.578 8.383 8.297 1 95.88 193 GLY B N 1
ATOM 3952 C CA . GLY B 1 193 ? -16.219 8.711 8.664 1 95.88 193 GLY B CA 1
ATOM 3953 C C . GLY B 1 193 ? -15.398 7.5 9.07 1 95.88 193 GLY B C 1
ATOM 3954 O O . GLY B 1 193 ? -15.953 6.48 9.484 1 95.88 193 GLY B O 1
ATOM 3955 N N . ASP B 1 194 ? -14.117 7.566 9.008 1 96.31 194 ASP B N 1
ATOM 3956 C CA . ASP B 1 194 ? -13.219 6.512 9.461 1 96.31 194 ASP B CA 1
ATOM 3957 C C . ASP B 1 194 ? -12.281 7.016 10.555 1 96.31 194 ASP B C 1
ATOM 3959 O O . ASP B 1 194 ? -12.523 6.797 11.742 1 96.31 194 ASP B O 1
ATOM 3963 N N . PHE B 1 195 ? -11.305 7.895 10.203 1 98.38 195 PHE B N 1
ATOM 3964 C CA . PHE B 1 195 ? -10.422 8.578 11.148 1 98.38 195 PHE B CA 1
ATOM 3965 C C . PHE B 1 195 ? -10.562 10.086 11.031 1 98.38 195 PHE B C 1
ATOM 3967 O O . PHE B 1 195 ? -11.195 10.586 10.094 1 98.38 195 PHE B O 1
ATOM 3974 N N . TYR B 1 196 ? -10.125 10.758 12.016 1 98.75 196 TYR B N 1
ATOM 3975 C CA . TYR B 1 196 ? -9.938 12.203 11.898 1 98.75 196 TYR B CA 1
ATOM 3976 C C . TYR B 1 196 ? -8.477 12.539 11.617 1 98.75 196 TYR B C 1
ATOM 3978 O O . TYR B 1 196 ? -7.594 12.219 12.422 1 98.75 196 TYR B O 1
ATOM 3986 N N . TYR B 1 197 ? -8.266 13.164 10.461 1 98.81 197 TYR B N 1
ATOM 3987 C CA . TYR B 1 197 ? -6.91 13.523 10.047 1 98.81 197 TYR B CA 1
ATOM 3988 C C . TYR B 1 197 ? -6.602 14.977 10.383 1 98.81 197 TYR B C 1
ATOM 3990 O O . TYR B 1 197 ? -7.449 15.852 10.211 1 98.81 197 TYR B O 1
ATOM 3998 N N . LEU B 1 198 ? -5.426 15.203 10.906 1 98.44 198 LEU B N 1
ATOM 3999 C CA . LEU B 1 198 ? -5.047 16.578 11.195 1 98.44 198 LEU B CA 1
ATOM 4000 C C . LEU B 1 198 ? -4.504 17.266 9.953 1 98.44 198 LEU B C 1
ATOM 4002 O O . LEU B 1 198 ? -4.078 16.609 9.008 1 98.44 198 LEU B O 1
ATOM 4006 N N . GLY B 1 199 ? -4.523 18.578 9.938 1 97.19 199 GLY B N 1
ATOM 4007 C CA . GLY B 1 199 ? -4.094 19.328 8.773 1 97.19 199 GLY B CA 1
ATOM 4008 C C . GLY B 1 199 ? -2.631 19.719 8.82 1 97.19 199 GLY B C 1
ATOM 4009 O O . GLY B 1 199 ? -2.084 20.219 7.832 1 97.19 199 GLY B O 1
ATOM 4010 N N . GLY B 1 200 ? -1.933 19.406 9.898 1 97.06 200 GLY B N 1
ATOM 4011 C CA . GLY B 1 200 ? -0.597 19.938 10.109 1 97.06 200 GLY B CA 1
ATOM 4012 C C . GLY B 1 200 ? 0.494 19.078 9.508 1 97.06 200 GLY B C 1
ATOM 4013 O O . GLY B 1 200 ? 1.67 19.453 9.531 1 97.06 200 GLY B O 1
ATOM 4014 N N . PHE B 1 201 ? 0.11 17.906 8.992 1 98.69 201 PHE B N 1
ATOM 4015 C CA . PHE B 1 201 ? 1.105 17 8.438 1 98.69 201 PHE B CA 1
ATOM 4016 C C . PHE B 1 201 ? 0.462 16.031 7.457 1 98.69 201 PHE B C 1
ATOM 4018 O O . PHE B 1 201 ? -0.133 15.031 7.863 1 98.69 201 PHE B O 1
ATOM 4025 N N . PHE B 1 202 ? 0.496 16.266 6.164 1 98.88 202 PHE B N 1
ATOM 4026 C CA . PHE B 1 202 ? -0.04 15.414 5.102 1 98.88 202 PHE B CA 1
ATOM 4027 C C . PHE B 1 202 ? 0.808 15.531 3.84 1 98.88 202 PHE B C 1
ATOM 4029 O O . PHE B 1 202 ? 1.731 16.344 3.777 1 98.88 202 PHE B O 1
ATOM 4036 N N . GLY B 1 203 ? 0.628 14.688 2.92 1 98.81 203 GLY B N 1
ATOM 4037 C CA . GLY B 1 203 ? 1.421 14.75 1.703 1 98.81 203 GLY B CA 1
ATOM 4038 C C . GLY B 1 203 ? 1.295 13.5 0.846 1 98.81 203 GLY B C 1
ATOM 4039 O O . GLY B 1 203 ? 0.306 12.773 0.943 1 98.81 203 GLY B O 1
ATOM 4040 N N . GLY B 1 204 ? 2.205 13.391 -0.066 1 98.56 204 GLY B N 1
ATOM 4041 C CA . GLY B 1 204 ? 2.217 12.297 -1.025 1 98.56 204 GLY B CA 1
ATOM 4042 C C . GLY B 1 204 ? 2.947 12.641 -2.311 1 98.56 204 GLY B C 1
ATOM 4043 O O . GLY B 1 204 ? 3.818 13.516 -2.322 1 98.56 204 GLY B O 1
ATOM 4044 N N . SER B 1 205 ? 2.66 11.852 -3.322 1 97.06 205 SER B N 1
ATOM 4045 C CA . SER B 1 205 ? 3.193 12.211 -4.633 1 97.06 205 SER B CA 1
ATOM 4046 C C . SER B 1 205 ? 2.717 13.594 -5.062 1 97.06 205 SER B C 1
ATOM 4048 O O . SER B 1 205 ? 1.623 14.023 -4.688 1 97.06 205 SER B O 1
ATOM 4050 N N . VAL B 1 206 ? 3.525 14.195 -5.852 1 96.31 206 VAL B N 1
ATOM 4051 C CA . VAL B 1 206 ? 3.197 15.547 -6.301 1 96.31 206 VAL B CA 1
ATOM 4052 C C . VAL B 1 206 ? 1.848 15.539 -7.02 1 96.31 206 VAL B C 1
ATOM 4054 O O . VAL B 1 206 ? 1.016 16.422 -6.797 1 96.31 206 VAL B O 1
ATOM 4057 N N . ALA B 1 207 ? 1.584 14.539 -7.797 1 95.69 207 ALA B N 1
ATOM 4058 C CA . ALA B 1 207 ? 0.323 14.438 -8.531 1 95.69 207 ALA B CA 1
ATOM 4059 C C . ALA B 1 207 ? -0.861 14.359 -7.57 1 95.69 207 ALA B C 1
ATOM 4061 O O . ALA B 1 207 ? -1.865 15.047 -7.758 1 95.69 207 ALA B O 1
ATOM 4062 N N . GLU B 1 208 ? -0.718 13.586 -6.527 1 97.69 208 GLU B N 1
ATOM 4063 C CA . GLU B 1 208 ? -1.834 13.383 -5.609 1 97.69 208 GLU B CA 1
ATOM 4064 C C . GLU B 1 208 ? -2.012 14.578 -4.676 1 97.69 208 GLU B C 1
ATOM 4066 O O . GLU B 1 208 ? -3.135 14.922 -4.309 1 97.69 208 GLU B O 1
ATOM 4071 N N . VAL B 1 209 ? -0.94 15.203 -4.309 1 98 209 VAL B N 1
ATOM 4072 C CA . VAL B 1 209 ? -1.046 16.406 -3.488 1 98 209 VAL B CA 1
ATOM 4073 C C . VAL B 1 209 ? -1.688 17.531 -4.301 1 98 209 VAL B C 1
ATOM 4075 O O . VAL B 1 209 ? -2.5 18.297 -3.775 1 98 209 VAL B O 1
ATOM 4078 N N . HIS B 1 210 ? -1.306 17.594 -5.551 1 97.06 210 HIS B N 1
ATOM 4079 C CA . HIS B 1 210 ? -1.943 18.578 -6.422 1 97.06 210 HIS B CA 1
ATOM 4080 C C . HIS B 1 210 ? -3.447 18.328 -6.512 1 97.06 210 HIS B C 1
ATOM 4082 O O . HIS B 1 210 ? -4.238 19.266 -6.359 1 97.06 210 HIS B O 1
ATOM 4088 N N . ARG B 1 211 ? -3.84 17.109 -6.711 1 98.06 211 ARG B N 1
ATOM 4089 C CA . ARG B 1 211 ? -5.258 16.766 -6.797 1 98.06 211 ARG B CA 1
ATOM 4090 C C . ARG B 1 211 ? -5.98 17.109 -5.5 1 98.06 211 ARG B C 1
ATOM 4092 O O . ARG B 1 211 ? -7.062 17.703 -5.527 1 98.06 211 ARG B O 1
ATOM 4099 N N . LEU B 1 212 ? -5.387 16.781 -4.406 1 98.69 212 LEU B N 1
ATOM 4100 C CA . LEU B 1 212 ? -5.961 17.047 -3.09 1 98.69 212 LEU B CA 1
ATOM 4101 C C . LEU B 1 212 ? -6.141 18.531 -2.859 1 98.69 212 LEU B C 1
ATOM 4103 O O . LEU B 1 212 ? -7.238 18.984 -2.525 1 98.69 212 LEU B O 1
ATOM 4107 N N . THR B 1 213 ? -5.066 19.234 -3.062 1 98.44 213 THR B N 1
ATOM 4108 C CA . THR B 1 213 ? -5.094 20.656 -2.738 1 98.44 213 THR B CA 1
ATOM 4109 C C . THR B 1 213 ? -6.012 21.406 -3.697 1 98.44 213 THR B C 1
ATOM 4111 O O . THR B 1 213 ? -6.711 22.344 -3.293 1 98.44 213 THR B O 1
ATOM 4114 N N . LYS B 1 214 ? -6.027 21.031 -4.941 1 98.12 214 LYS B N 1
ATOM 4115 C CA . LYS B 1 214 ? -6.941 21.625 -5.91 1 98.12 214 LYS B CA 1
ATOM 4116 C C . LYS B 1 214 ? -8.398 21.375 -5.523 1 98.12 214 LYS B C 1
ATOM 4118 O O . LYS B 1 214 ? -9.211 22.297 -5.516 1 98.12 214 LYS B O 1
ATOM 4123 N N . ALA B 1 215 ? -8.695 20.125 -5.207 1 98.75 215 ALA B N 1
ATOM 4124 C CA . ALA B 1 215 ? -10.055 19.766 -4.824 1 98.75 215 ALA B CA 1
ATOM 4125 C C . ALA B 1 215 ? -10.5 20.516 -3.578 1 98.75 215 ALA B C 1
ATOM 4127 O O . ALA B 1 215 ? -11.617 21.031 -3.521 1 98.75 215 ALA B O 1
ATOM 4128 N N . CYS B 1 216 ? -9.664 20.578 -2.574 1 98.56 216 CYS B N 1
ATOM 4129 C CA . CYS B 1 216 ? -9.992 21.297 -1.347 1 98.56 216 CYS B CA 1
ATOM 4130 C C . CYS B 1 216 ? -10.195 22.781 -1.62 1 98.56 216 CYS B C 1
ATOM 4132 O O . CYS B 1 216 ? -11.148 23.391 -1.122 1 98.56 216 CYS B O 1
ATOM 4134 N N . HIS B 1 217 ? -9.297 23.344 -2.439 1 97.69 217 HIS B N 1
ATOM 4135 C CA . HIS B 1 217 ? -9.406 24.75 -2.785 1 97.69 217 HIS B CA 1
ATOM 4136 C C . HIS B 1 217 ? -10.727 25.047 -3.492 1 97.69 217 HIS B C 1
ATOM 4138 O O . HIS B 1 217 ? -11.422 26 -3.154 1 97.69 217 HIS B O 1
ATOM 4144 N N . GLU B 1 218 ? -11.055 24.234 -4.441 1 98.44 218 GLU B N 1
ATOM 4145 C CA . GLU B 1 218 ? -12.297 24.422 -5.184 1 98.44 218 GLU B CA 1
ATOM 4146 C C . GLU B 1 218 ? -13.516 24.281 -4.273 1 98.44 218 GLU B C 1
ATOM 4148 O O . GLU B 1 218 ? -14.469 25.047 -4.379 1 98.44 218 GLU B O 1
ATOM 4153 N N . ALA B 1 219 ? -13.5 23.359 -3.398 1 98.56 219 ALA B N 1
ATOM 4154 C CA . ALA B 1 219 ? -14.594 23.156 -2.447 1 98.56 219 ALA B CA 1
ATOM 4155 C C . ALA B 1 219 ? -14.727 24.359 -1.504 1 98.56 219 ALA B C 1
ATOM 4157 O O . ALA B 1 219 ? -15.836 24.797 -1.208 1 98.56 219 ALA B O 1
ATOM 4158 N N . MET B 1 220 ? -13.625 24.828 -1.023 1 97.94 220 MET B N 1
ATOM 4159 C CA . MET B 1 220 ? -13.625 26 -0.138 1 97.94 220 MET B CA 1
ATOM 4160 C C . MET B 1 220 ? -14.164 27.234 -0.855 1 97.94 220 MET B C 1
ATOM 4162 O O . MET B 1 220 ? -14.828 28.062 -0.244 1 97.94 220 MET B O 1
ATOM 4166 N N . ALA B 1 221 ? -13.828 27.328 -2.154 1 97.31 221 ALA B N 1
ATOM 4167 C CA . ALA B 1 221 ? -14.328 28.438 -2.949 1 97.31 221 ALA B CA 1
ATOM 4168 C C . ALA B 1 221 ? -15.844 28.406 -3.068 1 97.31 221 ALA B C 1
ATOM 4170 O O . ALA B 1 221 ? -16.516 29.438 -2.977 1 97.31 221 ALA B O 1
ATOM 4171 N N . VAL B 1 222 ? -16.406 27.25 -3.285 1 98.31 222 VAL B N 1
ATOM 4172 C CA . VAL B 1 222 ? -17.844 27.078 -3.357 1 98.31 222 VAL B CA 1
ATOM 4173 C C . VAL B 1 222 ? -18.484 27.453 -2.021 1 98.31 222 VAL B C 1
ATOM 4175 O O . VAL B 1 222 ? -19.484 28.172 -1.983 1 98.31 222 VAL B O 1
ATOM 4178 N N . ASP B 1 223 ? -17.906 26.922 -0.924 1 98.12 223 ASP B N 1
ATOM 4179 C CA . ASP B 1 223 ? -18.391 27.266 0.406 1 98.12 223 ASP B CA 1
ATOM 4180 C C . ASP B 1 223 ? -18.359 28.781 0.621 1 98.12 223 ASP B C 1
ATOM 4182 O O . ASP B 1 223 ? -19.344 29.359 1.094 1 98.12 223 ASP B O 1
ATOM 4186 N N . ARG B 1 224 ? -17.281 29.391 0.24 1 95.94 224 ARG B N 1
ATOM 4187 C CA . ARG B 1 224 ? -17.125 30.828 0.409 1 95.94 224 ARG B CA 1
ATOM 4188 C C . ARG B 1 224 ? -18.188 31.594 -0.385 1 95.94 224 ARG B C 1
ATOM 4190 O O . ARG B 1 224 ? -18.766 32.562 0.106 1 95.94 224 ARG B O 1
ATOM 4197 N N . ALA B 1 225 ? -18.438 31.156 -1.584 1 97.19 225 ALA B N 1
ATOM 4198 C CA . ALA B 1 225 ? -19.453 31.766 -2.432 1 97.19 225 ALA B CA 1
ATOM 4199 C C . ALA B 1 225 ? -20.828 31.656 -1.796 1 97.19 225 ALA B C 1
ATOM 4201 O O . ALA B 1 225 ? -21.703 32.5 -2.041 1 97.19 225 ALA B O 1
ATOM 4202 N N . ASN B 1 226 ? -21 30.719 -1.004 1 97.44 226 ASN B N 1
ATOM 4203 C CA . ASN B 1 226 ? -22.266 30.516 -0.31 1 97.44 226 ASN B CA 1
ATOM 4204 C C . ASN B 1 226 ? -22.203 31.031 1.126 1 97.44 226 ASN B C 1
ATOM 4206 O O . ASN B 1 226 ? -23.047 30.656 1.952 1 97.44 226 ASN B O 1
ATOM 4210 N N . ASN B 1 227 ? -21.156 31.75 1.468 1 96.75 227 ASN B N 1
ATOM 4211 C CA . ASN B 1 227 ? -20.953 32.375 2.775 1 96.75 227 ASN B CA 1
ATOM 4212 C C . ASN B 1 227 ? -20.812 31.312 3.873 1 96.75 227 ASN B C 1
ATOM 4214 O O . ASN B 1 227 ? -21.406 31.453 4.945 1 96.75 227 ASN B O 1
ATOM 4218 N N . ILE B 1 228 ? -20.188 30.281 3.494 1 97.19 228 ILE B N 1
ATOM 4219 C CA . ILE B 1 228 ? -19.938 29.188 4.441 1 97.19 228 ILE B CA 1
ATOM 4220 C C . ILE B 1 228 ? -18.438 29.047 4.66 1 97.19 228 ILE B C 1
ATOM 4222 O O . ILE B 1 228 ? -17.656 29.094 3.707 1 97.19 228 ILE B O 1
ATOM 4226 N N . GLU B 1 229 ? -18.016 28.984 5.859 1 95.94 229 GLU B N 1
ATOM 4227 C CA . GLU B 1 229 ? -16.656 28.594 6.262 1 95.94 229 GLU B CA 1
ATOM 4228 C C . GLU B 1 229 ? -16.703 27.359 7.172 1 95.94 229 GLU B C 1
ATOM 4230 O O . GLU B 1 229 ? -17.281 27.406 8.258 1 95.94 229 GLU B O 1
ATOM 4235 N N . ALA B 1 230 ? -16.094 26.359 6.805 1 97.19 230 ALA B N 1
ATOM 4236 C CA . ALA B 1 230 ? -16.141 25.109 7.57 1 97.19 230 ALA B CA 1
ATOM 4237 C C . ALA B 1 230 ? -15.484 25.281 8.938 1 97.19 230 ALA B C 1
ATOM 4239 O O . ALA B 1 230 ? -14.609 26.125 9.109 1 97.19 230 ALA B O 1
ATOM 4240 N N . VAL B 1 231 ? -15.805 24.469 9.875 1 96.94 231 VAL B N 1
ATOM 4241 C CA . VAL B 1 231 ? -15.492 24.625 11.289 1 96.94 231 VAL B CA 1
ATOM 4242 C C . VAL B 1 231 ? -13.984 24.656 11.484 1 96.94 231 VAL B C 1
ATOM 4244 O O . VAL B 1 231 ? -13.477 25.422 12.312 1 96.94 231 VAL B O 1
ATOM 4247 N N . TRP B 1 232 ? -13.227 23.844 10.719 1 96.44 232 TRP B N 1
ATOM 4248 C CA . TRP B 1 232 ? -11.773 23.812 10.844 1 96.44 232 TRP B CA 1
ATOM 4249 C C . TRP B 1 232 ? -11.109 24.141 9.508 1 96.44 232 TRP B C 1
ATOM 4251 O O . TRP B 1 232 ? -10.109 23.516 9.141 1 96.44 232 TRP B O 1
ATOM 4261 N N . HIS B 1 233 ? -11.742 25 8.812 1 95.31 233 HIS B N 1
ATOM 4262 C CA . HIS B 1 233 ? -11.172 25.578 7.602 1 95.31 233 HIS B CA 1
ATOM 4263 C C . HIS B 1 233 ? -10.68 24.5 6.641 1 95.31 233 HIS B C 1
ATOM 4265 O O . HIS B 1 233 ? -11.461 23.656 6.211 1 95.31 233 HIS B O 1
ATOM 4271 N N . ASP B 1 234 ? -9.414 24.547 6.277 1 96.44 234 ASP B N 1
ATOM 4272 C CA . ASP B 1 234 ? -8.898 23.609 5.289 1 96.44 234 ASP B CA 1
ATOM 4273 C C . ASP B 1 234 ? -8.867 22.188 5.848 1 96.44 234 ASP B C 1
ATOM 4275 O O . ASP B 1 234 ? -9.023 21.219 5.102 1 96.44 234 ASP B O 1
ATOM 4279 N N . GLU B 1 235 ? -8.734 22.062 7.156 1 97.94 235 GLU B N 1
ATOM 4280 C CA . GLU B 1 235 ? -8.695 20.734 7.766 1 97.94 235 GLU B CA 1
ATOM 4281 C C . GLU B 1 235 ? -10.023 20.016 7.59 1 97.94 235 GLU B C 1
ATOM 4283 O O . GLU B 1 235 ? -10.047 18.797 7.367 1 97.94 235 GLU B O 1
ATOM 4288 N N . SER B 1 236 ? -11.141 20.766 7.688 1 98.56 236 SER B N 1
ATOM 4289 C CA . SER B 1 236 ? -12.445 20.156 7.434 1 98.56 236 SER B CA 1
ATOM 4290 C C . SER B 1 236 ? -12.531 19.594 6.016 1 98.56 236 SER B C 1
ATOM 4292 O O . SER B 1 236 ? -13.023 18.484 5.812 1 98.56 236 SER B O 1
ATOM 4294 N N . HIS B 1 237 ? -12.039 20.359 5.07 1 98.69 237 HIS B N 1
ATOM 4295 C CA . HIS B 1 237 ? -12.078 19.938 3.674 1 98.69 237 HIS B CA 1
ATOM 4296 C C . HIS B 1 237 ? -11.102 18.797 3.422 1 98.69 237 HIS B C 1
ATOM 4298 O O . HIS B 1 237 ? -11.367 17.906 2.598 1 98.69 237 HIS B O 1
ATOM 4304 N N . LEU B 1 238 ? -10.008 18.828 4.141 1 98.81 238 LEU B N 1
ATOM 4305 C CA . LEU B 1 238 ? -9.055 17.719 4.07 1 98.81 238 LEU B CA 1
ATOM 4306 C C . LEU B 1 238 ? -9.703 16.406 4.508 1 98.81 238 LEU B C 1
ATOM 4308 O O . LEU B 1 238 ? -9.547 15.383 3.84 1 98.81 238 LEU B O 1
ATOM 4312 N N . ASN B 1 239 ? -10.445 16.453 5.594 1 98.81 239 ASN B N 1
ATOM 4313 C CA . ASN B 1 239 ? -11.102 15.258 6.098 1 98.81 239 ASN B CA 1
ATOM 4314 C C . ASN B 1 239 ? -12.156 14.742 5.125 1 98.81 239 ASN B C 1
ATOM 4316 O O . ASN B 1 239 ? -12.273 13.539 4.91 1 98.81 239 ASN B O 1
ATOM 4320 N N . LYS B 1 240 ? -12.922 15.68 4.543 1 98.69 240 LYS B N 1
ATOM 4321 C CA . LYS B 1 240 ? -13.898 15.281 3.535 1 98.69 240 LYS B CA 1
ATOM 4322 C C . LYS B 1 240 ? -13.211 14.625 2.338 1 98.69 240 LYS B C 1
ATOM 4324 O O . LYS B 1 240 ? -13.664 13.586 1.853 1 98.69 240 LYS B O 1
ATOM 4329 N N . TYR B 1 241 ? -12.133 15.203 1.884 1 98.62 241 TYR B N 1
ATOM 4330 C CA . TYR B 1 241 ? -11.406 14.68 0.737 1 98.62 241 TYR B CA 1
ATOM 4331 C C . TYR B 1 241 ? -10.867 13.281 1.024 1 98.62 241 TYR B C 1
ATOM 4333 O O . TYR B 1 241 ? -11.047 12.359 0.219 1 98.62 241 TYR B O 1
ATOM 4341 N N . LEU B 1 242 ? -10.266 13.062 2.207 1 98.5 242 LEU B N 1
ATOM 4342 C CA . LEU B 1 242 ? -9.617 11.797 2.549 1 98.5 242 LEU B CA 1
ATOM 4343 C C . LEU B 1 242 ? -10.648 10.719 2.84 1 98.5 242 LEU B C 1
ATOM 4345 O O . LEU B 1 242 ? -10.359 9.523 2.736 1 98.5 242 LEU B O 1
ATOM 4349 N N . LEU B 1 243 ? -11.836 11.18 3.266 1 97.44 243 LEU B N 1
ATOM 4350 C CA . LEU B 1 243 ? -12.922 10.219 3.408 1 97.44 243 LEU B CA 1
ATOM 4351 C C . LEU B 1 243 ? -13.352 9.68 2.049 1 97.44 243 LEU B C 1
ATOM 4353 O O . LEU B 1 243 ? -13.578 8.477 1.896 1 97.44 243 LEU B O 1
ATOM 4357 N N . LEU B 1 244 ? -13.391 10.547 1.057 1 95.56 244 LEU B N 1
ATOM 4358 C CA . LEU B 1 244 ? -13.852 10.18 -0.279 1 95.56 244 LEU B CA 1
ATOM 4359 C C . LEU B 1 244 ? -12.742 9.508 -1.074 1 95.56 244 LEU B C 1
ATOM 4361 O O . LEU B 1 244 ? -13 8.641 -1.906 1 95.56 244 LEU B O 1
ATOM 4365 N N . ARG B 1 245 ? -11.578 9.969 -0.796 1 95.88 245 ARG B N 1
ATOM 4366 C CA . ARG B 1 245 ? -10.367 9.414 -1.399 1 95.88 245 ARG B CA 1
ATOM 4367 C C . ARG B 1 245 ? -9.391 8.93 -0.33 1 95.88 245 ARG B C 1
ATOM 4369 O O . ARG B 1 245 ? -8.531 9.688 0.122 1 95.88 245 ARG B O 1
ATOM 4376 N N . LYS B 1 246 ? -9.547 7.645 -0.068 1 97.25 246 LYS B N 1
ATOM 4377 C CA . LYS B 1 246 ? -8.836 7.078 1.072 1 97.25 246 LYS B CA 1
ATOM 4378 C C . LYS B 1 246 ? -7.324 7.18 0.885 1 97.25 246 LYS B C 1
ATOM 4380 O O . LYS B 1 246 ? -6.809 6.93 -0.206 1 97.25 246 LYS B O 1
ATOM 4385 N N . PRO B 1 247 ? -6.617 7.609 1.944 1 98.56 247 PRO B N 1
ATOM 4386 C CA . PRO B 1 247 ? -5.156 7.637 1.832 1 98.56 247 PRO B CA 1
ATOM 4387 C C . PRO B 1 247 ? -4.551 6.246 1.641 1 98.56 247 PRO B C 1
ATOM 4389 O O . PRO B 1 247 ? -5.129 5.25 2.086 1 98.56 247 PRO B O 1
ATOM 4392 N N . THR B 1 248 ? -3.404 6.223 0.997 1 98.5 248 THR B N 1
ATOM 4393 C CA . THR B 1 248 ? -2.713 4.965 0.746 1 98.5 248 THR B CA 1
ATOM 4394 C C . THR B 1 248 ? -1.781 4.617 1.903 1 98.5 248 THR B C 1
ATOM 4396 O O . THR B 1 248 ? -1.304 3.486 2.006 1 98.5 248 THR B O 1
ATOM 4399 N N . LYS B 1 249 ? -1.484 5.543 2.779 1 98.88 249 LYS B N 1
ATOM 4400 C CA . LYS B 1 249 ? -0.901 5.336 4.102 1 98.88 249 LYS B CA 1
ATOM 4401 C C . LYS B 1 249 ? -1.538 6.262 5.133 1 98.88 249 LYS B C 1
ATOM 4403 O O . LYS B 1 249 ? -1.951 7.375 4.805 1 98.88 249 LYS B O 1
ATOM 4408 N N . VAL B 1 250 ? -1.671 5.789 6.316 1 98.94 250 VAL B N 1
ATOM 4409 C CA . VAL B 1 250 ? -2.086 6.594 7.457 1 98.94 250 VAL B CA 1
ATOM 4410 C C . VAL B 1 250 ? -0.948 6.684 8.469 1 98.94 250 VAL B C 1
ATOM 4412 O O . VAL B 1 250 ? -0.344 5.668 8.828 1 98.94 250 VAL B O 1
ATOM 4415 N N . LEU B 1 251 ? -0.578 7.855 8.82 1 98.94 251 LEU B N 1
ATOM 4416 C CA . LEU B 1 251 ? 0.452 8.031 9.844 1 98.94 251 LEU B CA 1
ATOM 4417 C C . LEU B 1 251 ? -0.166 8.078 11.234 1 98.94 251 LEU B C 1
ATOM 4419 O O . LEU B 1 251 ? -1.215 8.695 11.43 1 98.94 251 LEU B O 1
ATOM 4423 N N . SER B 1 252 ? 0.414 7.363 12.203 1 98.88 252 SER B N 1
ATOM 4424 C CA . SER B 1 252 ? -0.035 7.348 13.586 1 98.88 252 SER B CA 1
ATOM 4425 C C . SER B 1 252 ? 0.226 8.688 14.266 1 98.88 252 SER B C 1
ATOM 4427 O O . SER B 1 252 ? 0.94 9.539 13.727 1 98.88 252 SER B O 1
ATOM 4429 N N . PRO B 1 253 ? -0.3 8.898 15.477 1 98.75 253 PRO B N 1
ATOM 4430 C CA . PRO B 1 253 ? -0.043 10.148 16.203 1 98.75 253 PRO B CA 1
ATOM 4431 C C . PRO B 1 253 ? 1.426 10.32 16.578 1 98.75 253 PRO B C 1
ATOM 4433 O O . PRO B 1 253 ? 1.818 11.375 17.094 1 98.75 253 PRO B O 1
ATOM 4436 N N . GLU B 1 254 ? 2.217 9.336 16.312 1 98.88 254 GLU B N 1
ATOM 4437 C CA . GLU B 1 254 ? 3.656 9.469 16.516 1 98.88 254 GLU B CA 1
ATOM 4438 C C . GLU B 1 254 ? 4.242 10.539 15.586 1 98.88 254 GLU B C 1
ATOM 4440 O O . GLU B 1 254 ? 5.328 11.055 15.844 1 98.88 254 GLU B O 1
ATOM 4445 N N . TYR B 1 255 ? 3.58 10.914 14.508 1 98.88 255 TYR B N 1
ATOM 4446 C CA . TYR B 1 255 ? 4.098 11.805 13.477 1 98.88 255 TYR B CA 1
ATOM 4447 C C . TYR B 1 255 ? 3.588 13.227 13.688 1 98.88 255 TYR B C 1
ATOM 4449 O O . TYR B 1 255 ? 3.994 14.148 12.969 1 98.88 255 TYR B O 1
ATOM 4457 N N . LEU B 1 256 ? 2.787 13.445 14.617 1 98.62 256 LEU B N 1
ATOM 4458 C CA . LEU B 1 256 ? 2.434 14.773 15.102 1 98.62 256 LEU B CA 1
ATOM 4459 C C . LEU B 1 256 ? 1.784 14.688 16.484 1 98.62 256 LEU B C 1
ATOM 4461 O O . LEU B 1 256 ? 0.757 14.031 16.656 1 98.62 256 LEU B O 1
ATOM 4465 N N . TRP B 1 257 ? 2.4 15.32 17.469 1 98.38 257 TRP B N 1
ATOM 4466 C CA . TRP B 1 257 ? 1.92 15.305 18.859 1 98.38 257 TRP B CA 1
ATOM 4467 C C . TRP B 1 257 ? 2.141 16.656 19.531 1 98.38 257 TRP B C 1
ATOM 4469 O O . TRP B 1 257 ? 3.008 17.422 19.109 1 98.38 257 TRP B O 1
ATOM 4479 N N . ASP B 1 258 ? 1.324 16.938 20.484 1 96.56 258 ASP B N 1
ATOM 4480 C CA . ASP B 1 258 ? 1.459 18.156 21.266 1 96.56 258 ASP B CA 1
ATOM 4481 C C . ASP B 1 258 ? 1.624 17.844 22.75 1 96.56 258 ASP B C 1
ATOM 4483 O O . ASP B 1 258 ? 0.64 17.609 23.453 1 96.56 258 ASP B O 1
ATOM 4487 N N . LEU B 1 259 ? 2.797 17.969 23.219 1 95 259 LEU B N 1
ATOM 4488 C CA . LEU B 1 259 ? 3.127 17.609 24.594 1 95 259 LEU B CA 1
ATOM 4489 C C . LEU B 1 259 ? 2.553 18.641 25.578 1 95 259 LEU B C 1
ATOM 4491 O O . LEU B 1 259 ? 2.459 18.359 26.781 1 95 259 LEU B O 1
ATOM 4495 N N . HIS B 1 260 ? 2.213 19.766 25.109 1 92.31 260 HIS B N 1
ATOM 4496 C CA . HIS B 1 260 ? 1.658 20.797 25.969 1 92.31 260 HIS B CA 1
ATOM 4497 C C . HIS B 1 260 ? 0.177 20.547 26.25 1 92.31 260 HIS B C 1
ATOM 4499 O O . HIS B 1 260 ? -0.366 21.047 27.234 1 92.31 260 HIS B O 1
ATOM 4505 N N . MET B 1 261 ? -0.386 19.812 25.391 1 91.94 261 MET B N 1
ATOM 4506 C CA . MET B 1 261 ? -1.829 19.609 25.484 1 91.94 261 MET B CA 1
ATOM 4507 C C . MET B 1 261 ? -2.152 18.172 25.922 1 91.94 261 MET B C 1
ATOM 4509 O O . MET B 1 261 ? -3.189 17.938 26.547 1 91.94 261 MET B O 1
ATOM 4513 N N . LEU B 1 262 ? -1.258 17.266 25.562 1 95.38 262 LEU B N 1
ATOM 4514 C CA . LEU B 1 262 ? -1.541 15.852 25.781 1 95.38 262 LEU B CA 1
ATOM 4515 C C . LEU B 1 262 ? -0.342 15.148 26.406 1 95.38 262 LEU B C 1
ATOM 4517 O O . LEU B 1 262 ? 0.806 15.445 26.078 1 95.38 262 LEU B O 1
ATOM 4521 N N . PRO B 1 263 ? -0.708 14.211 27.344 1 96.56 263 PRO B N 1
ATOM 4522 C CA . PRO B 1 263 ? 0.398 13.391 27.844 1 96.56 263 PRO B CA 1
ATOM 4523 C C . PRO B 1 263 ? 0.937 12.43 26.781 1 96.56 263 PRO B C 1
ATOM 4525 O O . PRO B 1 263 ? 0.307 12.25 25.734 1 96.56 263 PRO B O 1
ATOM 4528 N N . TRP B 1 264 ? 2.084 11.906 27.016 1 97.31 264 TRP B N 1
ATOM 4529 C CA . TRP B 1 264 ? 2.691 10.922 26.125 1 97.31 264 TRP B CA 1
ATOM 4530 C C . TRP B 1 264 ? 2.271 9.508 26.5 1 97.31 264 TRP B C 1
ATOM 4532 O O . TRP B 1 264 ? 2.82 8.922 27.438 1 97.31 264 TRP B O 1
ATOM 4542 N N . PRO B 1 265 ? 1.336 8.93 25.797 1 97.12 265 PRO B N 1
ATOM 4543 C CA . PRO B 1 265 ? 0.901 7.578 26.156 1 97.12 265 PRO B CA 1
ATOM 4544 C C . PRO B 1 265 ? 1.901 6.504 25.734 1 97.12 265 PRO B C 1
ATOM 4546 O O . PRO B 1 265 ? 2.637 6.688 24.766 1 97.12 265 PRO B O 1
ATOM 4549 N N . SER B 1 266 ? 1.88 5.355 26.391 1 97.06 266 SER B N 1
ATOM 4550 C CA . SER B 1 266 ? 2.855 4.293 26.188 1 97.06 266 SER B CA 1
ATOM 4551 C C . SER B 1 266 ? 2.705 3.672 24.797 1 97.06 266 SER B C 1
ATOM 4553 O O . SER B 1 266 ? 3.666 3.135 24.25 1 97.06 266 SER B O 1
ATOM 4555 N N . VAL B 1 267 ? 1.547 3.77 24.25 1 97.81 267 VAL B N 1
ATOM 4556 C CA . VAL B 1 267 ? 1.285 3.17 22.938 1 97.81 267 VAL B CA 1
ATOM 4557 C C . VAL B 1 267 ? 2.09 3.896 21.875 1 97.81 267 VAL B C 1
ATOM 4559 O O . VAL B 1 267 ? 2.451 3.305 20.844 1 97.81 267 VAL B O 1
ATOM 4562 N N . LEU B 1 268 ? 2.363 5.168 22.078 1 98.44 268 LEU B N 1
ATOM 4563 C CA . LEU B 1 268 ? 3.26 5.918 21.203 1 98.44 268 LEU B CA 1
ATOM 4564 C C . LEU B 1 268 ? 4.715 5.703 21.594 1 98.44 268 LEU B C 1
ATOM 4566 O O . LEU B 1 268 ? 5.195 6.309 22.562 1 98.44 268 LEU B O 1
ATOM 4570 N N . LYS B 1 269 ? 5.422 4.965 20.906 1 98.38 269 LYS B N 1
ATOM 4571 C CA . LYS B 1 269 ? 6.785 4.59 21.281 1 98.38 269 LYS B CA 1
ATOM 4572 C C . LYS B 1 269 ? 7.773 5.703 20.938 1 98.38 269 LYS B C 1
ATOM 4574 O O . LYS B 1 269 ? 8.859 5.777 21.516 1 98.38 269 LYS B O 1
ATOM 4579 N N . LYS B 1 270 ? 7.383 6.531 19.938 1 98.38 270 LYS B N 1
ATOM 4580 C CA . LYS B 1 270 ? 8.172 7.684 19.516 1 98.38 270 LYS B CA 1
ATOM 4581 C C . LYS B 1 270 ? 7.293 8.914 19.312 1 98.38 270 LYS B C 1
ATOM 4583 O O . LYS B 1 270 ? 6.109 8.789 18.984 1 98.38 270 LYS B O 1
ATOM 4588 N N . LEU B 1 271 ? 7.836 9.969 19.609 1 98.56 271 LEU B N 1
ATOM 4589 C CA . LEU B 1 271 ? 7.297 11.25 19.141 1 98.56 271 LEU B CA 1
ATOM 4590 C C . LEU B 1 271 ? 8.195 11.867 18.078 1 98.56 271 LEU B C 1
ATOM 4592 O O . LEU B 1 271 ? 9.289 12.359 18.391 1 98.56 271 LEU B O 1
ATOM 4596 N N . ARG B 1 272 ? 7.695 11.891 16.859 1 98.81 272 ARG B N 1
ATOM 4597 C CA . ARG B 1 272 ? 8.578 12.195 15.727 1 98.81 272 ARG B CA 1
ATOM 4598 C C . ARG B 1 272 ? 8.469 13.664 15.328 1 98.81 272 ARG B C 1
ATOM 4600 O O . ARG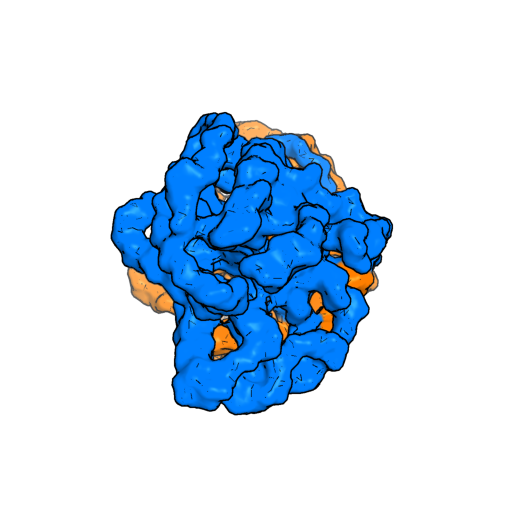 B 1 272 ? 9.438 14.25 14.852 1 98.81 272 ARG B O 1
ATOM 4607 N N . PHE B 1 273 ? 7.383 14.227 15.406 1 98.75 273 PHE B N 1
ATOM 4608 C CA . PHE B 1 273 ? 7.051 15.602 15.055 1 98.75 273 PHE B CA 1
ATOM 4609 C C . PHE B 1 273 ? 6.164 16.234 16.125 1 98.75 273 PHE B C 1
ATOM 4611 O O . PHE B 1 273 ? 5.039 15.781 16.359 1 98.75 273 PHE B O 1
ATOM 4618 N N . VAL B 1 274 ? 6.645 17.281 16.891 1 98.25 274 VAL B N 1
ATOM 4619 C CA . VAL B 1 274 ? 5.949 17.719 18.094 1 98.25 274 VAL B CA 1
ATOM 4620 C C . VAL B 1 274 ? 5.727 19.234 18.031 1 98.25 274 VAL B C 1
ATOM 4622 O O . VAL B 1 274 ? 6.543 19.969 17.453 1 98.25 274 VAL B O 1
ATOM 4625 N N . ALA B 1 275 ? 4.668 19.656 18.594 1 97.06 275 ALA B N 1
ATOM 4626 C CA . ALA B 1 275 ? 4.34 21.078 18.656 1 97.06 275 ALA B CA 1
ATOM 4627 C C . ALA B 1 275 ? 5.32 21.828 19.562 1 97.06 275 ALA B C 1
ATOM 4629 O O . ALA B 1 275 ? 5.77 21.297 20.578 1 97.06 275 ALA B O 1
ATOM 4630 N N . VAL B 1 276 ? 5.633 23 19.094 1 94.5 276 VAL B N 1
ATOM 4631 C CA . VAL B 1 276 ? 6.504 23.859 19.906 1 94.5 276 VAL B CA 1
ATOM 4632 C C . VAL B 1 276 ? 5.656 24.828 20.719 1 94.5 276 VAL B C 1
ATOM 4634 O O . VAL B 1 276 ? 4.555 25.203 20.312 1 94.5 276 VAL B O 1
ATOM 4637 N N . HIS B 1 277 ? 6.109 25.078 22.047 1 81.75 277 HIS B N 1
ATOM 4638 C CA . HIS B 1 277 ? 5.402 25.969 22.953 1 81.75 277 HIS B CA 1
ATOM 4639 C C . HIS B 1 277 ? 5.168 27.328 22.297 1 81.75 277 HIS B C 1
ATOM 4641 O O . HIS B 1 277 ? 6.094 27.922 21.734 1 81.75 277 HIS B O 1
ATOM 4647 N N . LYS B 1 278 ? 3.814 27.656 22.156 1 72.44 278 LYS B N 1
ATOM 4648 C CA . LYS B 1 278 ? 3.398 28.938 21.609 1 72.44 278 LYS B CA 1
ATOM 4649 C C . LYS B 1 278 ? 3.131 29.953 22.719 1 72.44 278 LYS B C 1
ATOM 4651 O O . LYS B 1 278 ? 2.463 29.641 23.703 1 72.44 278 LYS B O 1
ATOM 4656 N N . ASN B 1 279 ? 3.971 30.781 23.078 1 56.84 279 ASN B N 1
ATOM 4657 C CA . ASN B 1 279 ? 3.492 31.828 23.969 1 56.84 279 ASN B CA 1
ATOM 4658 C C . ASN B 1 279 ? 2.25 32.5 23.406 1 56.84 279 ASN B C 1
ATOM 4660 O O . ASN B 1 279 ? 2.355 33.406 22.562 1 56.84 279 ASN B O 1
ATOM 4664 N N . HIS B 1 280 ? 1.134 31.766 23.469 1 50.47 280 HIS B N 1
ATOM 4665 C CA . HIS B 1 280 ? -0.144 32.156 22.891 1 50.47 280 HIS B CA 1
ATOM 4666 C C . HIS B 1 280 ? -0.433 33.625 23.141 1 50.47 280 HIS B C 1
ATOM 4668 O O . HIS B 1 280 ? -1.054 34.312 22.312 1 50.47 280 HIS B O 1
ATOM 4674 N N . GLN B 1 281 ? -0.305 34.125 24.328 1 45.88 281 GLN B N 1
ATOM 4675 C CA . GLN B 1 281 ? -0.585 35.531 24.562 1 45.88 281 GLN B CA 1
ATOM 4676 C C . GLN B 1 281 ? 0.084 36.406 23.5 1 45.88 281 GLN B C 1
ATOM 4678 O O . GLN B 1 281 ? -0.487 37.406 23.062 1 45.88 281 GLN B O 1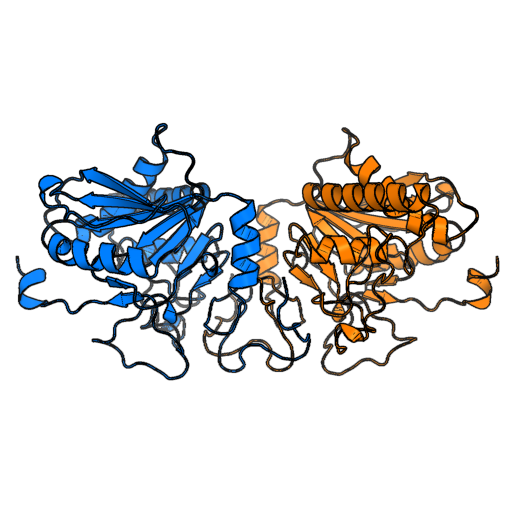
ATOM 4683 N N . GLU B 1 282 ? 1.141 36.125 23.094 1 44.31 282 GLU B N 1
ATOM 4684 C CA . GLU B 1 282 ? 1.88 36.969 22.172 1 44.31 282 GLU B CA 1
ATOM 4685 C C . GLU B 1 282 ? 1.508 36.656 20.719 1 44.31 282 GLU B C 1
ATOM 4687 O O . GLU B 1 282 ? 1.646 37.5 19.844 1 44.31 282 GLU B O 1
ATOM 4692 N N . ILE B 1 283 ? 0.973 35.5 20.391 1 47.12 283 ILE B N 1
ATOM 4693 C CA . ILE B 1 283 ? 0.786 35.094 19 1 47.12 283 ILE B CA 1
ATOM 4694 C C . ILE B 1 283 ? -0.637 35.438 18.547 1 47.12 283 ILE B C 1
ATOM 4696 O O . ILE B 1 283 ? -0.855 35.875 17.422 1 47.12 283 ILE B O 1
ATOM 4700 N N . TRP B 1 284 ? -1.715 35.156 19.328 1 43.06 284 TRP B N 1
ATOM 4701 C CA . TRP B 1 284 ? -3.094 35.375 18.891 1 43.06 284 TRP B CA 1
ATOM 4702 C C . TRP B 1 284 ? -3.424 36.875 18.844 1 43.06 284 TRP B C 1
ATOM 4704 O O . TRP B 1 284 ? -4.289 37.281 18.062 1 43.06 284 TRP B O 1
ATOM 4714 N N . ASN B 1 285 ? -2.938 37.594 19.781 1 37.06 285 ASN B N 1
ATOM 4715 C CA . ASN B 1 285 ? -3.35 39 19.938 1 37.06 285 ASN B CA 1
ATOM 4716 C C . ASN B 1 285 ? -2.768 39.875 18.844 1 37.06 285 ASN B C 1
ATOM 4718 O O . ASN B 1 285 ? -3.119 41.062 18.719 1 37.06 285 ASN B O 1
ATOM 4722 N N . ARG B 1 286 ? -1.484 39.625 18.344 1 38.09 286 ARG B N 1
ATOM 4723 C CA . ARG B 1 286 ? -0.982 40.688 17.5 1 38.09 286 ARG B CA 1
ATOM 4724 C C . ARG B 1 286 ? -1.256 40.406 16.031 1 38.09 286 ARG B C 1
ATOM 4726 O O . ARG B 1 286 ? -1.176 39.281 15.586 1 38.09 286 ARG B O 1
#

Sequence (572 aa):
MVYPQPMALTPARRDVLVLTPWLAPIIWEGTFNIDILNEQFRLQNITVGLSVFAVKKYMTFLRLFLESAEQHFMVGYRVTYYVFTDRPADVPQVGLGPGRRLAVLPVRSYPRWQDVSMRRMQMISQFLEQPSRQQMDYLVCADVDMKFQDHVGVEILTPLFGTLHPGFYTSKRNAFTYERRPQSQAYIPHDQGDFYYLGGFFGGSVAEVHRLTKACHEAMAVDRANNIEAVWHDESHLNKYLLLRKPTKVLSPEYLWDLHMLPWPSVLKKLRFVAVHKNHQEIWNRMVYPQPMALTPARRDVLVLTPWLAPIIWEGTFNIDILNEQFRLQNITVGLSVFAVKKYMTFLRLFLESAEQHFMVGYRVTYYVFTDRPADVPQVGLGPGRRLAVLPVRSYPRWQDVSMRRMQMISQFLEQPSRQQMDYLVCADVDMKFQDHVGVEILTPLFGTLHPGFYTSKRNAFTYERRPQSQAYIPHDQGDFYYLGGFFGGSVAEVHRLTKACHEAMAVDRANNIEAVWHDESHLNKYLLLRKPTKVLSPEYLWDLHMLPWPSVLKKLRFVAVHKNHQEIWNR

Solvent-accessible surface area (backbone atoms only — not comparable to full-atom values): 30776 Å² total; per-residue (Å²): 131,82,62,85,60,68,48,52,58,51,41,68,58,78,65,35,32,49,52,36,50,76,65,20,38,33,53,49,88,66,46,56,38,68,67,60,44,47,58,62,45,59,78,62,68,59,29,36,32,42,35,31,60,31,48,74,79,41,45,78,29,42,55,58,23,53,57,24,31,65,69,20,45,41,68,94,41,34,33,34,36,38,39,33,16,56,49,69,86,70,60,70,89,71,91,65,58,82,66,40,50,78,45,78,40,78,42,82,79,59,94,47,73,66,46,48,48,65,38,47,35,43,52,51,25,54,55,68,65,44,80,82,58,65,91,51,49,28,36,38,40,39,50,29,63,28,32,42,68,32,78,42,52,74,89,66,67,38,55,28,27,40,19,35,22,66,91,43,47,89,54,55,52,73,72,53,83,60,23,69,54,77,86,39,74,27,41,45,58,68,81,40,64,53,77,56,43,42,69,50,40,36,30,13,20,40,70,46,40,33,52,50,21,42,52,38,31,53,39,49,49,55,18,46,76,67,74,39,75,53,82,51,46,46,34,23,30,48,41,36,49,39,66,76,49,65,45,58,26,34,36,34,40,33,64,38,38,44,71,89,81,39,82,85,54,81,89,51,80,49,64,20,22,35,51,51,92,66,68,51,80,67,57,75,74,105,133,82,63,86,60,68,47,52,59,51,42,66,59,77,65,36,32,48,52,37,48,74,65,20,40,33,54,51,88,67,44,54,36,68,68,60,46,48,58,62,45,60,75,62,70,61,29,36,33,42,35,30,59,30,48,73,78,41,45,76,29,42,56,58,23,53,57,24,31,65,70,20,46,42,66,94,41,35,34,36,36,38,38,32,17,56,49,68,87,70,60,68,90,71,90,65,60,82,66,40,47,78,44,80,40,80,43,83,80,60,95,46,73,64,46,48,50,66,36,47,35,44,53,52,24,55,56,68,66,44,79,83,59,65,90,52,49,26,36,37,39,40,52,28,63,28,32,42,67,31,78,43,52,74,89,68,67,39,56,29,28,41,18,36,21,68,90,44,48,88,53,56,53,72,73,54,82,59,22,68,53,77,86,39,72,26,41,44,57,67,82,42,64,54,78,56,45,42,68,51,42,36,31,13,20,41,71,46,40,33,53,50,21,41,51,38,32,54,37,50,49,54,17,47,75,66,75,40,77,54,83,52,45,45,32,23,28,48,40,37,47,39,67,77,48,66,48,58,27,36,35,35,42,33,64,38,38,45,72,90,82,38,81,86,54,82,88,53,81,50,66,21,22,34,52,50,92,66,69,50,79,67,55,76,73,105

Foldseek 3Di:
DDDDDDDPPDAQDDPDDQADPVGFGADAPRRDDVVVLCVVVVVVLAEEEEEEEQEDPSLVLQQQAVQLCQVAPAPPHQYEYEYEYQCQVSNDDDDHDPNYYYDYDYDDHDDDPLVCLQCVLVVLLVVLPDPPPPPHFKYKYAYRQKGFDHHDHCVQEAQWEFEADPVDQPHDQLPDLAQPPPQALLHDHNVDADGQTADGIIMYTSVSSSVLSVQLNVRSVSCVVVVHAGPNHSSSSSRSSCSVVPGSHYYYCLAEEEVVVDPDDVSRVHNGMYGHDDPVVVVNPD/DDDDDDDPPDAQDDPDDQADPVGFGADAPRRDDVVVLCVVVVVVLAEEEEEEEQEDPSLVLQQQAVQLCQVAPAPPHQYEYEYEYQCQVSRDDDDHDPNYYYDYDYDDHDPDPLVCLQCVLVVLLVVLPDPPPPPHFKYKYAYRQKGFDHHDHCVQEAQWEFEADPVPQPHDQLPDLAQPDPQALLHDHNVDADGQTAPGIIMYTSVSSSVLSVQLNVRSVSCVVVVHAGPNHSSSSSRSSCSVVPGSHYYYCLAEEEVVVDPDDVSRVHNGMYGHDDPVVVPNPD